Protein AF-A0A9D1FKM6-F1 (afdb_monomer_lite)

InterPro domains:
  IPR005754 Sortase family [PF04203] (277-447)
  IPR008136 CinA, C-terminal [PF02464] (13-155)
  IPR009835 Sortase B family [TIGR03064] (203-439)
  IPR009835 Sortase B family [cd05826] (271-447)
  IPR023365 Sortase domain superfamily [G3DSA:2.40.260.10] (224-450)
  IPR023365 Sortase domain superfamily [SSF63817] (252-448)
  IPR036653 CinA-like, C-terminal [G3DSA:3.90.950.20] (7-158)
  IPR036653 CinA-like, C-terminal [SSF142433] (11-156)

Secondary structure (DSSP, 8-state):
-HHHHHHHHHHHHHHHHHHHTT--EEEEEESSTTHHHHHHHTSTTTHHHHEEEEEE--SHHHHHHTT--HHHHHHH-SSSHHHHHHHHHHHHHHTT-SEEEEEE--TTSSS-EEEEEEEEETTEEEEEEEEE---TTSHHHHHHHHHHHHHHHHHHHHHHT-HHHHTT-EEGGGGGGGS---HHHHHHHHHS--TT--HHHHHHHHHHHHHHHHHHHHHHHHHHHHHHHHHHHHHHHHHHHHHHSPPPHHHHHTSPTT--GGGHHHHHH-TTEEEEEE-TTSS-EEEEE--SSSSGGGSB-TTS-B-TT---EE-TT--SSS--SEEEEE--B-TTS-BGGGGGGGGSHHHHHH--EEEEEESS---EEEEEEEEEE---GGGS----GGG-S--S-HHHHHHHHHHHHHTBSEE-S----TTS-EEEEEEE--STT--EEEEEEEEPPTT-------TT-EE-TT-------

Radius of gyration: 46.86 Å; chains: 1; bounding box: 90×55×122 Å

Organism: NCBI:txid2840867

Sequence (473 aa):
MFRQWVYEEQRLRVIRRLSAKKYQIAAAEIGTGGYFAQQFAAVPDGAGQVFRCGMMALDRKSAVQAGVPPRTCRKYGLCAKETAAALAHGIRRRERADVGAGFSGPADGSGPFWAAVSVRRRSKAWIAVRMIPAFPGKGRQAQQEAAVQAVFELLDGFFAGNPAVIKEFEPAKKYRYCCDSALPVRFLRFFIPWRGDKAGDAVVKLLLLAAVAVGGWSLYQLTTDMARIHESAQVLERAVKTMEQKPSEEQVSTLPEGYLDKFAAAYEVNPEIAGWINIPNTNMNLPVLQHEDNDYYLDHNFEGDYDPNGAPFMDFRNNARELDDNTLIYGHNWESGQMFHSLLLYEDVEFYKQNPVITFDTVYEESQWKVISCLEANTDANIGEVFNYWNFIRTDDPDKMQWYIDEVLARSFFTTTVDVNTDDKLLTIQTCANDRYNTKVCLVARKVRPGESAEVDVEGAAANPDRVKPVRY

Foldseek 3Di:
DVVVVVLLVLLVLLQVLCVVVQFAEEEEDDQLQCVLVVVLVPRPDRSVSRYQYYQYDHDLVSLVVLQWFSVQCVVANQQGQLSQLRSFVGNCVVSVGQKGWGKHHHNFLPFKIKIKMWGDDPPFIKMAIDIGGGDPPPGSVVRSVVNSSVNSCLSSCVSVVPPVSVVRIDTSVVSCVRHDDDPVVVVCVQQAPDPPDDPVSNVVSVVSVVVVVVVVVVVVVVVVVVVLVVVQVVLFVVQLVLLVDQDDPVLQVPDDPQFDNSCSSLCVQPVQFFWFKWFPPAQRGFTEGEDCAPPQQCQADSNSDGHNQGGKYWGNPADSQDGAQEIEIEGEQDPVCDICVCLLVQLDLVVCLVTQKIWIHTSRGTWIWGWAAKFKAAPDPVQHDGPPVVPPGHDPDQVVLVVNSCLRNLGGQKGFPDDDGSPWHKYWYWYFPPDPRRIIIITITTIADVPHDSDGDSPPMDGDPRGDHRNPD

Structure (mmCIF, N/CA/C/O backbone):
data_AF-A0A9D1FKM6-F1
#
_entry.id   AF-A0A9D1FKM6-F1
#
loop_
_atom_site.group_PDB
_atom_site.id
_atom_site.type_symbol
_atom_site.label_atom_id
_atom_site.label_alt_id
_atom_site.label_comp_id
_atom_site.label_asym_id
_atom_site.label_entity_id
_atom_site.label_seq_id
_atom_site.pdbx_PDB_ins_code
_atom_site.Cartn_x
_atom_site.Cartn_y
_atom_site.Cartn_z
_atom_site.occupancy
_atom_site.B_iso_or_equiv
_atom_site.auth_seq_id
_atom_site.auth_comp_id
_atom_site.auth_asym_id
_atom_site.auth_atom_id
_atom_site.pdbx_PDB_model_num
ATOM 1 N N . MET A 1 1 ? 52.815 27.963 -75.386 1.00 50.56 1 MET A N 1
ATOM 2 C CA . MET A 1 1 ? 53.153 29.038 -74.430 1.00 50.56 1 MET A CA 1
ATOM 3 C C . MET A 1 1 ? 51.908 29.787 -73.929 1.00 50.56 1 MET A C 1
ATOM 5 O O . MET A 1 1 ? 51.575 29.609 -72.770 1.00 50.56 1 MET A O 1
ATOM 9 N N . PHE A 1 2 ? 51.129 30.492 -74.769 1.00 51.38 2 PHE A N 1
ATOM 10 C CA . PHE A 1 2 ? 49.942 31.261 -74.316 1.00 51.38 2 PHE A CA 1
ATOM 11 C C . PHE A 1 2 ? 48.849 30.430 -73.600 1.00 51.38 2 PHE A C 1
ATOM 13 O O . PHE A 1 2 ? 48.372 30.818 -72.539 1.00 51.38 2 PHE A O 1
ATOM 20 N N . ARG A 1 3 ? 48.487 29.242 -74.117 1.00 59.22 3 ARG A N 1
ATOM 21 C CA . ARG A 1 3 ? 47.481 28.360 -73.476 1.00 59.22 3 ARG A CA 1
ATOM 22 C C . ARG A 1 3 ? 47.915 27.795 -72.115 1.00 59.22 3 ARG A C 1
ATOM 24 O O . ARG A 1 3 ? 47.068 27.620 -71.249 1.00 59.22 3 ARG A O 1
ATOM 31 N N . GLN A 1 4 ? 49.207 27.515 -71.929 1.00 62.88 4 GLN A N 1
ATOM 32 C CA . GLN A 1 4 ? 49.737 27.034 -70.645 1.00 62.88 4 GLN A CA 1
ATOM 33 C C . GLN A 1 4 ? 49.717 28.142 -69.588 1.00 62.88 4 GLN A C 1
ATOM 35 O O . GLN A 1 4 ? 49.312 27.893 -68.459 1.00 62.88 4 GLN A O 1
ATOM 40 N N . TRP A 1 5 ? 50.046 29.374 -69.986 1.00 61.50 5 TRP A N 1
ATOM 41 C CA . TRP A 1 5 ? 50.018 30.536 -69.100 1.00 61.50 5 TRP A CA 1
ATOM 42 C C . TRP A 1 5 ? 48.600 30.856 -68.590 1.00 61.50 5 TRP A C 1
ATOM 44 O O . TRP A 1 5 ? 48.383 30.974 -67.387 1.00 61.50 5 TRP A O 1
ATOM 54 N N . VAL A 1 6 ? 47.594 30.869 -69.478 1.00 68.44 6 VAL A N 1
ATOM 55 C CA . VAL A 1 6 ? 46.178 31.076 -69.097 1.00 68.44 6 VAL A CA 1
ATOM 56 C C . VAL A 1 6 ? 45.677 29.993 -68.126 1.00 68.44 6 VAL A C 1
ATOM 58 O O . VAL A 1 6 ? 44.897 30.278 -67.213 1.00 68.44 6 VAL A O 1
ATOM 61 N N . TYR A 1 7 ? 46.139 28.752 -68.302 1.00 76.81 7 TYR A N 1
ATOM 62 C CA . TYR A 1 7 ? 45.786 27.628 -67.436 1.00 76.81 7 TYR A CA 1
ATOM 63 C C . TYR A 1 7 ? 46.413 27.738 -66.036 1.00 76.81 7 TYR A C 1
ATOM 65 O O . TYR A 1 7 ? 45.759 27.463 -65.030 1.00 76.81 7 TYR A O 1
ATOM 73 N N . GLU A 1 8 ? 47.668 28.171 -65.939 1.00 81.19 8 GLU A N 1
ATOM 74 C CA . GLU A 1 8 ? 48.337 28.428 -64.657 1.00 81.19 8 GLU A CA 1
ATOM 75 C C . GLU A 1 8 ? 47.675 29.563 -63.874 1.00 81.19 8 GLU A C 1
ATOM 77 O O . GLU A 1 8 ? 47.380 29.400 -62.685 1.00 81.19 8 GLU A O 1
ATOM 82 N N . GLU A 1 9 ? 47.333 30.667 -64.542 1.00 84.06 9 GLU A N 1
ATOM 83 C CA . GLU A 1 9 ? 46.610 31.765 -63.901 1.00 84.06 9 GLU A CA 1
ATOM 84 C C . GLU A 1 9 ? 45.243 31.331 -63.362 1.00 84.06 9 GLU A C 1
ATOM 86 O O . GLU A 1 9 ? 44.843 31.741 -62.270 1.00 84.06 9 GLU A O 1
ATOM 91 N N . GLN A 1 10 ? 44.511 30.483 -64.093 1.00 87.81 10 GLN A N 1
ATOM 92 C CA . GLN A 1 10 ? 43.212 29.984 -63.640 1.00 87.81 10 GLN A CA 1
ATOM 93 C C . GLN A 1 10 ? 43.325 29.170 -62.349 1.00 87.81 10 GLN A C 1
ATOM 95 O O . GLN A 1 10 ? 42.539 29.373 -61.417 1.00 87.81 10 GLN A O 1
ATOM 100 N N . ARG A 1 11 ? 44.317 28.280 -62.261 1.00 89.44 11 ARG A N 1
ATOM 101 C CA . ARG A 1 11 ? 44.548 27.468 -61.060 1.00 89.44 11 ARG A CA 1
ATOM 102 C C . ARG A 1 11 ? 44.901 28.338 -59.852 1.00 89.44 11 ARG A C 1
ATOM 104 O O . ARG A 1 11 ? 44.313 28.163 -58.782 1.00 89.44 11 ARG A O 1
ATOM 111 N N . LEU A 1 12 ? 45.756 29.346 -60.049 1.00 90.06 12 LEU A N 1
ATOM 112 C CA . LEU A 1 12 ? 46.080 30.352 -59.031 1.00 90.06 12 LEU A CA 1
ATOM 113 C C . LEU A 1 12 ? 44.837 31.128 -58.567 1.00 90.06 12 LEU A C 1
ATOM 115 O O . LEU A 1 12 ? 44.639 31.318 -57.364 1.00 90.06 12 LEU A O 1
ATOM 119 N N . ARG A 1 13 ? 43.958 31.547 -59.490 1.00 91.56 13 ARG A N 1
ATOM 120 C CA . ARG A 1 13 ? 42.701 32.236 -59.140 1.00 91.56 13 ARG A CA 1
ATOM 121 C C . ARG A 1 13 ? 41.792 31.369 -58.274 1.00 91.56 13 ARG A C 1
ATOM 123 O O . ARG A 1 13 ? 41.249 31.868 -57.287 1.00 91.56 13 ARG A O 1
ATOM 130 N N . VAL A 1 14 ? 41.631 30.089 -58.615 1.00 93.12 14 VAL A N 1
ATOM 131 C CA . VAL A 1 14 ? 40.800 29.156 -57.838 1.00 93.12 14 VAL A CA 1
ATOM 132 C C . VAL A 1 14 ? 41.340 28.998 -56.418 1.00 93.12 14 VAL A C 1
ATOM 134 O O . VAL A 1 14 ? 40.572 29.136 -55.465 1.00 93.12 14 VAL A O 1
ATOM 137 N N . ILE A 1 15 ? 42.649 28.793 -56.260 1.00 93.12 15 ILE A N 1
ATOM 138 C CA . ILE A 1 15 ? 43.279 28.654 -54.940 1.00 93.12 15 ILE A CA 1
ATOM 139 C C . ILE A 1 15 ? 43.116 29.930 -54.115 1.00 93.12 15 ILE A C 1
ATOM 141 O O . ILE A 1 15 ? 42.631 29.859 -52.988 1.00 93.12 15 ILE A O 1
ATOM 145 N N . ARG A 1 16 ? 43.395 31.110 -54.684 1.00 92.00 16 ARG A N 1
ATOM 146 C CA . ARG A 1 16 ? 43.204 32.392 -53.981 1.00 92.00 16 ARG A CA 1
ATOM 147 C C . ARG A 1 16 ? 41.766 32.583 -53.502 1.00 92.00 16 ARG A C 1
ATOM 149 O O . ARG A 1 16 ? 41.548 33.049 -52.385 1.00 92.00 16 ARG A O 1
ATOM 156 N N . ARG A 1 17 ? 40.772 32.201 -54.311 1.00 93.25 17 ARG A N 1
ATOM 157 C CA . ARG A 1 17 ? 39.351 32.303 -53.934 1.00 93.25 17 ARG A CA 1
ATOM 158 C C . ARG A 1 17 ? 38.949 31.302 -52.854 1.00 93.25 17 ARG A C 1
ATOM 160 O O . ARG A 1 17 ? 38.157 31.663 -51.982 1.00 93.25 17 ARG A O 1
ATOM 167 N N . LEU A 1 18 ? 39.492 30.085 -52.884 1.00 93.69 18 LEU A N 1
ATOM 168 C CA . LEU A 1 18 ? 39.314 29.108 -51.808 1.00 93.69 18 LEU A CA 1
ATOM 169 C C . LEU A 1 18 ? 39.920 29.633 -50.501 1.00 93.69 18 LEU A C 1
ATOM 171 O O . LEU A 1 18 ? 39.215 29.681 -49.492 1.00 93.69 18 LEU A O 1
ATOM 175 N N . SER A 1 19 ? 41.161 30.128 -50.537 1.00 92.50 19 SER A N 1
ATOM 176 C CA . SER A 1 19 ? 41.854 30.690 -49.371 1.00 92.50 19 SER A CA 1
ATOM 177 C C . SER A 1 19 ? 41.110 31.890 -48.786 1.00 92.50 19 SER A C 1
ATOM 179 O O . SER A 1 19 ? 40.838 31.919 -47.588 1.00 92.50 19 SER A O 1
ATOM 181 N N . ALA A 1 20 ? 40.680 32.838 -49.627 1.00 91.75 20 ALA A N 1
ATOM 182 C CA . ALA A 1 20 ? 39.924 34.016 -49.195 1.00 91.75 20 ALA A CA 1
ATOM 183 C C . ALA A 1 20 ? 38.601 33.654 -48.495 1.00 91.75 20 ALA A C 1
ATOM 185 O O . ALA A 1 20 ? 38.155 34.360 -47.592 1.00 91.75 20 ALA A O 1
ATOM 186 N N . LYS A 1 21 ? 37.971 32.539 -48.885 1.00 91.19 21 LYS A N 1
ATOM 187 C CA . LYS A 1 21 ? 36.746 32.030 -48.250 1.00 91.19 21 LYS A CA 1
ATOM 188 C C . LYS A 1 21 ? 37.008 31.061 -47.095 1.00 91.19 21 LYS A C 1
ATOM 190 O O . LYS A 1 21 ? 36.042 30.622 -46.475 1.00 91.19 21 LYS A O 1
ATOM 195 N N . LYS A 1 22 ? 38.272 30.732 -46.800 1.00 92.62 22 LYS A N 1
ATOM 196 C CA . LYS A 1 22 ? 38.688 29.661 -45.874 1.00 92.62 22 LYS A CA 1
ATOM 197 C C . LYS A 1 22 ? 38.097 28.294 -46.244 1.00 92.62 22 LYS A C 1
ATOM 199 O O . LYS A 1 22 ? 37.814 27.480 -45.369 1.00 92.62 22 LYS A O 1
ATOM 204 N N . TYR A 1 23 ? 37.873 28.059 -47.537 1.00 95.12 23 TYR A N 1
ATOM 205 C CA . TYR A 1 23 ? 37.285 26.820 -48.034 1.00 95.12 23 TYR A CA 1
ATOM 206 C C . TYR A 1 23 ? 38.350 25.754 -48.219 1.00 95.12 23 TYR A C 1
ATOM 208 O O . TYR A 1 23 ? 39.443 26.016 -48.713 1.00 95.12 23 TYR A O 1
ATOM 216 N N . GLN A 1 24 ? 37.978 24.535 -47.859 1.00 96.62 24 GLN A N 1
ATOM 217 C CA . GLN A 1 24 ? 38.799 23.348 -48.033 1.00 96.62 24 GLN A CA 1
ATOM 218 C C . GLN A 1 24 ? 38.266 22.504 -49.194 1.00 96.62 24 GLN A C 1
ATOM 220 O O . GLN A 1 24 ? 37.049 22.353 -49.331 1.00 96.62 24 GLN A O 1
ATOM 225 N N . ILE A 1 25 ? 39.155 21.933 -50.006 1.00 97.19 25 ILE A N 1
ATOM 226 C CA . ILE A 1 25 ? 38.823 21.076 -51.149 1.00 97.19 25 ILE A CA 1
ATOM 227 C C . ILE A 1 25 ? 39.445 19.684 -50.999 1.00 97.19 25 ILE A C 1
ATOM 229 O O . ILE A 1 25 ? 40.620 19.550 -50.674 1.00 97.19 25 ILE A O 1
ATOM 233 N N . ALA A 1 26 ? 38.650 18.645 -51.251 1.00 97.38 26 ALA A N 1
ATOM 234 C CA . ALA A 1 26 ? 39.101 17.256 -51.344 1.00 97.38 26 ALA A CA 1
ATOM 235 C C . ALA A 1 26 ? 38.745 16.672 -52.719 1.00 97.38 26 ALA A C 1
ATOM 237 O O . ALA A 1 26 ? 37.775 17.108 -53.341 1.00 97.38 26 ALA A O 1
ATOM 238 N N . ALA A 1 27 ? 39.502 15.687 -53.198 1.00 97.31 27 ALA A N 1
ATOM 239 C CA . ALA A 1 27 ? 39.282 15.076 -54.506 1.00 97.31 27 ALA A CA 1
ATOM 240 C C . ALA A 1 27 ? 39.205 13.549 -54.435 1.00 97.31 27 ALA A C 1
ATOM 242 O O . ALA A 1 27 ? 39.923 12.926 -53.656 1.00 97.31 27 ALA A O 1
ATOM 243 N N . ALA A 1 28 ? 38.356 12.950 -55.269 1.00 96.81 28 ALA A N 1
ATOM 244 C CA . ALA A 1 28 ? 38.305 11.510 -55.480 1.00 96.81 28 ALA A CA 1
ATOM 245 C C . ALA A 1 28 ? 38.274 11.171 -56.978 1.00 96.81 28 ALA A C 1
ATOM 247 O O . ALA A 1 28 ? 37.476 11.716 -57.742 1.00 96.81 28 ALA A O 1
ATOM 248 N N . GLU A 1 29 ? 39.164 10.274 -57.392 1.00 95.31 29 GLU A N 1
ATOM 249 C CA . GLU A 1 29 ? 39.585 10.112 -58.782 1.00 95.31 29 GLU A CA 1
ATOM 250 C C . GLU A 1 29 ? 39.473 8.655 -59.249 1.00 95.31 29 GLU A C 1
ATOM 252 O O . GLU A 1 29 ? 40.236 7.800 -58.801 1.00 95.31 29 GLU A O 1
ATOM 257 N N . ILE A 1 30 ? 38.561 8.383 -60.190 1.00 93.69 30 ILE A N 1
ATOM 258 C CA . ILE A 1 30 ? 38.516 7.153 -60.993 1.00 93.69 30 ILE A CA 1
ATOM 259 C C . ILE A 1 30 ? 38.911 7.512 -62.432 1.00 93.69 30 ILE A C 1
ATOM 261 O O . ILE A 1 30 ? 38.283 8.358 -63.068 1.00 93.69 30 ILE A O 1
ATOM 265 N N . GLY A 1 31 ? 39.961 6.870 -62.948 1.00 86.25 31 GLY A N 1
ATOM 266 C CA . GLY A 1 31 ? 40.455 7.054 -64.320 1.00 86.25 31 GLY A CA 1
ATOM 267 C C . GLY A 1 31 ? 41.510 8.154 -64.485 1.00 86.25 31 GLY A C 1
ATOM 268 O O . GLY A 1 31 ? 42.476 7.968 -65.232 1.00 86.25 31 GLY A O 1
ATOM 269 N N . THR A 1 32 ? 41.415 9.258 -63.731 1.00 84.00 32 THR A N 1
ATOM 270 C CA . THR A 1 32 ? 42.376 10.377 -63.821 1.00 84.00 32 THR A CA 1
ATOM 271 C C . THR A 1 32 ? 43.715 10.114 -63.137 1.00 84.00 32 THR A C 1
ATOM 273 O O . THR A 1 32 ? 44.676 10.805 -63.438 1.00 84.00 32 THR A O 1
ATOM 276 N N . GLY A 1 33 ? 43.840 9.078 -62.306 1.00 83.44 33 GLY A N 1
ATOM 277 C CA . GLY A 1 33 ? 45.146 8.618 -61.820 1.00 83.44 33 GLY A CA 1
ATOM 278 C C . GLY A 1 33 ? 45.853 9.560 -60.838 1.00 83.44 33 GLY A C 1
ATOM 279 O O . GLY A 1 33 ? 47.075 9.529 -60.782 1.00 83.44 33 GLY A O 1
ATOM 280 N N . GLY A 1 34 ? 45.120 10.406 -60.105 1.00 88.19 34 GLY A N 1
ATOM 281 C CA . GLY A 1 34 ? 45.715 11.391 -59.192 1.00 88.19 34 GLY A CA 1
ATOM 282 C C . GLY A 1 34 ? 46.129 12.696 -59.879 1.00 88.19 34 GLY A C 1
ATOM 283 O O . GLY A 1 34 ? 46.720 13.571 -59.244 1.00 88.19 34 GLY A O 1
ATOM 284 N N . TYR A 1 35 ? 45.839 12.840 -61.177 1.00 91.94 35 TYR A N 1
ATOM 285 C CA . TYR A 1 35 ? 46.257 13.990 -61.970 1.00 91.94 35 TYR A CA 1
ATOM 286 C C . TYR A 1 35 ? 45.658 15.302 -61.451 1.00 91.94 35 TYR A C 1
ATOM 288 O O . TYR A 1 35 ? 46.349 16.317 -61.450 1.00 91.94 35 TYR A O 1
ATOM 296 N N . PHE A 1 36 ? 44.422 15.309 -60.930 1.00 93.19 36 PHE A N 1
ATOM 297 C CA . PHE A 1 36 ? 43.879 16.523 -60.309 1.00 93.19 36 PHE A CA 1
ATOM 298 C C . PHE A 1 36 ? 44.683 16.915 -59.070 1.00 93.19 36 PHE A C 1
ATOM 300 O O . PHE A 1 36 ? 45.101 18.066 -58.955 1.00 93.19 36 PHE A O 1
ATOM 307 N N . ALA A 1 37 ? 44.919 15.963 -58.162 1.00 92.75 37 ALA A N 1
ATOM 308 C CA . ALA A 1 37 ? 45.699 16.208 -56.954 1.00 92.75 37 ALA A CA 1
ATOM 309 C C . ALA A 1 37 ? 47.104 16.734 -57.288 1.00 92.75 37 ALA A C 1
ATOM 311 O O . ALA A 1 37 ? 47.550 17.708 -56.685 1.00 92.75 37 ALA A O 1
ATOM 312 N N . GLN A 1 38 ? 47.755 16.157 -58.302 1.00 91.50 38 GLN A N 1
ATOM 313 C CA . GLN A 1 38 ? 49.047 16.621 -58.801 1.00 91.50 38 GLN A CA 1
ATOM 314 C C . GLN A 1 38 ? 48.970 18.059 -59.337 1.00 91.50 38 GLN A C 1
ATOM 316 O O . GLN A 1 38 ? 49.756 18.908 -58.924 1.00 91.50 38 GLN A O 1
ATOM 321 N N . GLN A 1 39 ? 48.018 18.358 -60.229 1.00 90.88 39 GLN A N 1
ATOM 322 C CA . GLN A 1 39 ? 47.880 19.689 -60.835 1.00 90.88 39 GLN A CA 1
ATOM 323 C C . GLN A 1 39 ? 47.465 20.767 -59.831 1.00 90.88 39 GLN A C 1
ATOM 325 O O . GLN A 1 39 ? 47.802 21.934 -60.030 1.00 90.88 39 GLN A O 1
ATOM 330 N N . PHE A 1 40 ? 46.728 20.391 -58.784 1.00 90.56 40 PHE A N 1
ATOM 331 C CA . PHE A 1 40 ? 46.314 21.287 -57.712 1.00 90.56 40 PHE A CA 1
ATOM 332 C C . PHE A 1 40 ? 47.465 21.558 -56.735 1.00 90.56 40 PHE A C 1
ATOM 334 O O . PHE A 1 40 ? 47.701 22.708 -56.377 1.00 90.56 40 PHE A O 1
ATOM 341 N N . ALA A 1 41 ? 48.211 20.521 -56.341 1.00 87.50 41 ALA A N 1
ATOM 342 C CA . ALA A 1 41 ? 49.357 20.642 -55.439 1.00 87.50 41 ALA A CA 1
ATOM 343 C C . ALA A 1 41 ? 50.568 21.339 -56.084 1.00 87.50 41 ALA A C 1
ATOM 345 O O . ALA A 1 41 ? 51.358 21.952 -55.374 1.00 87.50 41 ALA A O 1
ATOM 346 N N . ALA A 1 42 ? 50.704 21.272 -57.412 1.00 87.19 42 ALA A N 1
ATOM 347 C CA . ALA A 1 42 ? 51.794 21.909 -58.153 1.00 87.19 42 ALA A CA 1
ATOM 348 C C . ALA A 1 42 ? 51.702 23.445 -58.219 1.00 87.19 42 ALA A C 1
ATOM 350 O O . ALA A 1 42 ? 52.639 24.083 -58.691 1.00 87.19 42 ALA A O 1
ATOM 351 N N . VAL A 1 43 ? 50.589 24.050 -57.790 1.00 84.88 43 VAL A N 1
ATOM 352 C CA . VAL A 1 43 ? 50.443 25.508 -57.795 1.00 84.88 43 VAL A CA 1
ATOM 353 C C . VAL A 1 43 ? 51.212 26.103 -56.608 1.00 84.88 43 VAL A C 1
ATOM 355 O O . VAL A 1 43 ? 50.877 25.778 -55.463 1.00 84.88 43 VAL A O 1
ATOM 358 N N . PRO A 1 44 ? 52.207 26.980 -56.848 1.00 72.44 44 PRO A N 1
ATOM 359 C CA . PRO A 1 44 ? 52.933 27.651 -55.776 1.00 72.44 44 PRO A CA 1
ATOM 360 C C . PRO A 1 44 ? 51.977 28.486 -54.917 1.00 72.44 44 PRO A C 1
ATOM 362 O O . PRO A 1 44 ? 51.040 29.087 -55.438 1.00 72.44 44 PRO A O 1
ATOM 365 N N . ASP A 1 45 ? 52.240 28.534 -53.613 1.00 72.94 45 ASP A N 1
ATOM 366 C CA . ASP A 1 45 ? 51.550 29.373 -52.628 1.00 72.94 45 ASP A CA 1
ATOM 367 C C . ASP A 1 45 ? 50.048 29.087 -52.419 1.00 72.94 45 ASP A C 1
ATOM 369 O O . ASP A 1 45 ? 49.158 29.494 -53.165 1.00 72.94 45 ASP A O 1
ATOM 373 N N . GLY A 1 46 ? 49.738 28.437 -51.293 1.00 76.69 46 GLY A N 1
ATOM 374 C CA . GLY A 1 46 ? 48.371 28.319 -50.772 1.00 76.69 46 GLY A CA 1
ATOM 375 C C . GLY A 1 46 ? 47.645 27.013 -51.098 1.00 76.69 46 GLY A C 1
ATOM 376 O O . GLY A 1 46 ? 46.678 26.699 -50.405 1.00 76.69 46 GLY A O 1
ATOM 377 N N . ALA A 1 47 ? 48.128 26.195 -52.044 1.00 83.19 47 ALA A N 1
ATOM 378 C CA . ALA A 1 47 ? 47.536 24.883 -52.337 1.00 83.19 47 ALA A CA 1
ATOM 379 C C . ALA A 1 47 ? 47.479 23.981 -51.089 1.00 83.19 47 ALA A C 1
ATOM 381 O O . ALA A 1 47 ? 46.418 23.449 -50.767 1.00 83.19 47 ALA A O 1
ATOM 382 N N . GLY A 1 48 ? 48.569 23.893 -50.316 1.00 82.81 48 GLY A N 1
ATOM 383 C CA . GLY A 1 48 ? 48.622 23.116 -49.067 1.00 82.81 48 GLY A CA 1
ATOM 384 C C . GLY A 1 48 ? 47.747 23.660 -47.927 1.00 82.81 48 GLY A C 1
ATOM 385 O O . GLY A 1 48 ? 47.463 22.938 -46.978 1.00 82.81 48 GLY A O 1
ATOM 386 N N . GLN A 1 49 ? 47.284 24.912 -48.015 1.00 85.38 49 GLN A N 1
ATOM 387 C CA . GLN A 1 49 ? 46.376 25.494 -47.020 1.00 85.38 49 GLN A CA 1
ATOM 388 C C . GLN A 1 49 ? 44.910 25.158 -47.301 1.00 85.38 49 GLN A C 1
ATOM 390 O O . GLN A 1 49 ? 44.095 25.220 -46.383 1.00 85.38 49 GLN A O 1
ATOM 395 N N . VAL A 1 50 ? 44.559 24.838 -48.552 1.00 93.19 50 VAL A N 1
ATOM 396 C CA . VAL A 1 50 ? 43.170 24.595 -48.979 1.00 93.19 50 VAL A CA 1
ATOM 397 C C . VAL A 1 50 ? 42.920 23.164 -49.446 1.00 93.19 50 VAL A C 1
ATOM 399 O O . VAL A 1 50 ? 41.774 22.719 -49.419 1.00 93.19 50 VAL A O 1
ATOM 402 N N . PHE A 1 51 ? 43.947 22.428 -49.875 1.00 95.38 51 PHE A N 1
ATOM 403 C CA . PHE A 1 51 ? 43.814 21.048 -50.336 1.00 95.38 51 PHE A CA 1
ATOM 404 C C . PHE A 1 51 ? 43.898 20.070 -49.165 1.00 95.38 51 PHE A C 1
ATOM 406 O O . PHE A 1 51 ? 44.926 19.954 -48.506 1.00 95.38 51 PHE A O 1
ATOM 413 N N . ARG A 1 52 ? 42.802 19.350 -48.911 1.00 93.56 52 ARG A N 1
ATOM 414 C CA . ARG A 1 52 ? 42.696 18.373 -47.819 1.00 93.56 52 ARG A CA 1
ATOM 415 C C . ARG A 1 52 ? 43.333 17.043 -48.174 1.00 93.56 52 ARG A C 1
ATOM 417 O O . ARG A 1 52 ? 44.161 16.547 -47.421 1.00 93.56 52 ARG A O 1
ATOM 424 N N . CYS A 1 53 ? 42.909 16.455 -49.288 1.00 93.19 53 CYS A N 1
ATOM 425 C CA . CYS A 1 53 ? 43.435 15.188 -49.779 1.00 93.19 53 CYS A CA 1
ATOM 426 C C . CYS A 1 53 ? 42.981 14.912 -51.218 1.00 93.19 53 CYS A C 1
ATOM 428 O O . CYS A 1 53 ? 41.940 15.404 -51.668 1.00 93.19 53 CYS A O 1
ATOM 430 N N . GLY A 1 54 ? 43.720 14.037 -51.899 1.00 93.69 54 GLY A N 1
ATOM 431 C CA . GLY A 1 54 ? 43.290 13.357 -53.118 1.00 93.69 54 GLY A CA 1
ATOM 432 C C . GLY A 1 54 ? 43.219 11.851 -52.877 1.00 93.69 54 GLY A C 1
ATOM 433 O O . GLY A 1 54 ? 44.155 11.273 -52.331 1.00 93.69 54 GLY A O 1
ATOM 434 N N . MET A 1 55 ? 42.115 11.217 -53.267 1.00 94.00 55 MET A N 1
ATOM 435 C CA . MET A 1 55 ? 41.926 9.772 -53.171 1.00 94.00 55 MET A CA 1
ATOM 436 C C . MET A 1 55 ? 41.803 9.156 -54.561 1.00 94.00 55 MET A C 1
ATOM 438 O O . MET A 1 55 ? 40.900 9.495 -55.320 1.00 94.00 55 MET A O 1
ATOM 442 N N . MET A 1 56 ? 42.663 8.192 -54.875 1.00 93.06 56 MET A N 1
ATOM 443 C CA . MET A 1 56 ? 42.524 7.381 -56.083 1.00 93.06 56 MET A CA 1
ATOM 444 C C . MET A 1 56 ? 41.631 6.175 -55.795 1.00 93.06 56 MET A C 1
ATOM 446 O O . MET A 1 56 ? 41.926 5.372 -54.911 1.00 93.06 56 MET A O 1
ATOM 450 N N . ALA A 1 57 ? 40.541 6.045 -56.546 1.00 91.19 57 ALA A N 1
ATOM 451 C CA . ALA A 1 57 ? 39.656 4.892 -56.491 1.00 91.19 57 ALA A CA 1
ATOM 452 C C . ALA A 1 57 ? 39.837 4.051 -57.762 1.00 91.19 57 ALA A C 1
ATOM 454 O O . ALA A 1 57 ? 39.705 4.543 -58.880 1.00 91.19 57 ALA A O 1
ATOM 455 N N . LEU A 1 58 ? 40.165 2.772 -57.584 1.00 87.56 58 LEU A N 1
ATOM 456 C CA . LEU A 1 58 ? 40.428 1.827 -58.679 1.00 87.56 58 LEU A CA 1
ATOM 457 C C . LEU A 1 58 ? 39.315 0.785 -58.825 1.00 87.56 58 LEU A C 1
ATOM 459 O O . LEU A 1 58 ? 39.171 0.159 -59.870 1.00 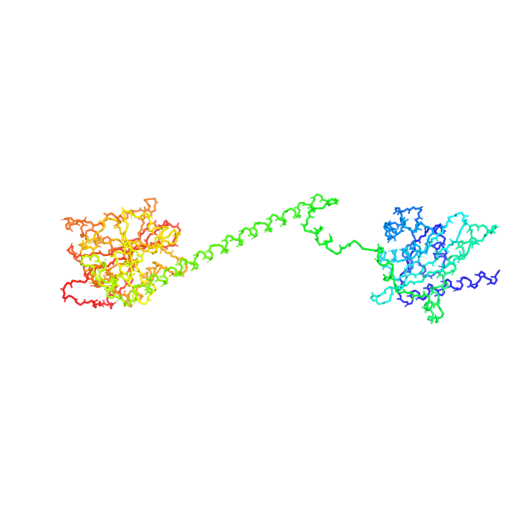87.56 58 LEU A O 1
ATOM 463 N N . ASP A 1 59 ? 38.509 0.606 -57.782 1.00 89.31 59 ASP A N 1
ATOM 464 C CA . ASP A 1 59 ? 37.475 -0.414 -57.709 1.00 89.31 59 ASP A CA 1
ATOM 465 C C . ASP A 1 59 ? 36.262 0.066 -56.891 1.00 89.31 59 ASP A C 1
ATOM 467 O O . ASP A 1 59 ? 36.209 1.180 -56.363 1.00 89.31 59 ASP A O 1
ATOM 471 N N . ARG A 1 60 ? 35.252 -0.800 -56.757 1.00 89.44 60 ARG A N 1
ATOM 472 C CA . ARG A 1 60 ? 34.051 -0.478 -55.969 1.00 89.44 60 ARG A CA 1
ATOM 473 C C . ARG A 1 60 ? 34.357 -0.283 -54.481 1.00 89.44 60 ARG A C 1
ATOM 475 O O . ARG A 1 60 ? 33.653 0.484 -53.834 1.00 89.44 60 ARG A O 1
ATOM 482 N N . LYS A 1 61 ? 35.361 -0.967 -53.923 1.00 87.31 61 LYS A N 1
ATOM 483 C CA . LYS A 1 61 ? 35.694 -0.875 -52.491 1.00 87.31 61 LYS A CA 1
ATOM 484 C C . LYS A 1 61 ? 36.336 0.475 -52.169 1.00 87.31 61 LYS A C 1
ATOM 486 O O . LYS A 1 61 ? 35.890 1.154 -51.249 1.00 87.31 61 LYS A O 1
ATOM 491 N N . SER A 1 62 ? 37.317 0.891 -52.959 1.00 89.00 62 SER A N 1
ATOM 492 C CA . SER A 1 62 ? 37.981 2.195 -52.867 1.00 89.00 62 SER A CA 1
ATOM 493 C C . SER A 1 62 ? 37.035 3.352 -53.208 1.00 89.00 62 SER A C 1
ATOM 495 O O . SER A 1 62 ? 37.060 4.370 -52.524 1.00 89.00 62 SER A O 1
ATOM 497 N N . ALA A 1 63 ? 36.096 3.181 -54.147 1.00 90.25 63 ALA A N 1
ATOM 498 C CA . ALA A 1 63 ? 35.019 4.154 -54.351 1.00 90.25 63 ALA A CA 1
ATOM 499 C C . ALA A 1 63 ? 34.141 4.312 -53.091 1.00 90.25 63 ALA A C 1
ATOM 501 O O . ALA A 1 63 ? 33.829 5.431 -52.683 1.00 90.25 63 ALA A O 1
ATOM 502 N N . VAL A 1 64 ? 33.792 3.206 -52.418 1.00 87.50 64 VAL A N 1
ATOM 503 C CA . VAL A 1 64 ? 33.058 3.253 -51.140 1.00 87.50 64 VAL A CA 1
ATOM 504 C C . VAL A 1 64 ? 33.863 3.935 -50.042 1.00 87.50 64 VAL A C 1
ATOM 506 O O . VAL A 1 64 ? 33.314 4.722 -49.270 1.00 87.50 64 VAL A O 1
ATOM 509 N N . GLN A 1 65 ? 35.175 3.713 -50.005 1.00 86.81 65 GLN A N 1
ATOM 510 C CA . GLN A 1 65 ? 36.055 4.469 -49.124 1.00 86.81 65 GLN A CA 1
ATOM 511 C C . GLN A 1 65 ? 36.047 5.966 -49.480 1.00 86.81 65 GLN A C 1
ATOM 513 O O . GLN A 1 65 ? 35.937 6.780 -48.578 1.00 86.81 65 GLN A O 1
ATOM 518 N N . ALA A 1 66 ? 35.984 6.373 -50.745 1.00 88.19 66 ALA A N 1
ATOM 519 C CA . ALA A 1 66 ? 35.813 7.786 -51.111 1.00 88.19 66 ALA A CA 1
ATOM 520 C C . ALA A 1 66 ? 34.432 8.382 -50.738 1.00 88.19 66 ALA A C 1
ATOM 522 O O . ALA A 1 66 ? 34.140 9.534 -51.052 1.00 88.19 66 ALA A O 1
ATOM 523 N N . GLY A 1 67 ? 33.562 7.621 -50.065 1.00 86.62 67 GLY A N 1
ATOM 524 C CA . GLY A 1 67 ? 32.227 8.053 -49.657 1.00 86.62 67 GLY A CA 1
ATOM 525 C C . GLY A 1 67 ? 31.160 7.825 -50.727 1.00 86.62 67 GLY A C 1
ATOM 526 O O . GLY A 1 67 ? 30.038 8.315 -50.573 1.00 86.62 67 GLY A O 1
ATOM 527 N N . VAL A 1 68 ? 31.480 7.079 -51.793 1.00 88.19 68 VAL A N 1
ATOM 528 C CA . VAL A 1 68 ? 30.490 6.649 -52.784 1.00 88.19 68 VAL A CA 1
ATOM 529 C C . VAL A 1 68 ? 29.625 5.548 -52.188 1.00 88.19 68 VAL A C 1
ATOM 531 O O . VAL A 1 68 ? 30.124 4.573 -51.633 1.00 88.19 68 VAL A O 1
ATOM 534 N N . PRO A 1 69 ? 28.307 5.623 -52.324 1.00 83.19 69 PRO A N 1
ATOM 535 C CA . PRO A 1 69 ? 27.487 4.567 -51.773 1.00 83.19 69 PRO A CA 1
ATOM 536 C C . PRO A 1 69 ? 27.579 3.237 -52.525 1.00 83.19 69 PRO A C 1
ATOM 538 O O . PRO A 1 69 ? 27.585 3.231 -53.759 1.00 83.19 69 PRO A O 1
ATOM 541 N N . PRO A 1 70 ? 27.541 2.083 -51.826 1.00 80.88 70 PRO A N 1
ATOM 542 C CA . PRO A 1 70 ? 27.725 0.776 -52.462 1.00 80.88 70 PRO A CA 1
ATOM 543 C C . PRO A 1 70 ? 26.727 0.473 -53.588 1.00 80.88 70 PRO A C 1
ATOM 545 O O . PRO A 1 70 ? 27.051 -0.250 -54.530 1.00 80.88 70 PRO A O 1
ATOM 548 N N . ARG A 1 71 ? 25.504 1.016 -53.503 1.00 80.62 71 ARG A N 1
ATOM 549 C CA . ARG A 1 71 ? 24.458 0.824 -54.519 1.00 80.62 71 ARG A CA 1
ATOM 550 C C . ARG A 1 71 ? 24.740 1.597 -55.813 1.00 80.62 71 ARG A C 1
ATOM 552 O O . ARG A 1 71 ? 24.367 1.112 -56.876 1.00 80.62 71 ARG A O 1
ATOM 559 N N . THR A 1 72 ? 25.430 2.737 -55.749 1.00 84.50 72 THR A N 1
ATOM 560 C CA . THR A 1 72 ? 25.700 3.602 -56.911 1.00 84.50 72 THR A CA 1
ATOM 561 C C . THR A 1 72 ? 26.579 2.891 -57.932 1.00 84.50 72 THR A C 1
ATOM 563 O O . THR A 1 72 ? 26.157 2.697 -59.068 1.00 84.50 72 THR A O 1
ATOM 566 N N . CYS A 1 73 ? 27.746 2.388 -57.516 1.00 82.75 73 CYS A N 1
ATOM 567 C CA . CYS A 1 73 ? 28.649 1.681 -58.426 1.00 82.75 73 CYS A CA 1
ATOM 568 C C . CYS A 1 73 ? 28.082 0.337 -58.916 1.00 82.75 73 CYS A C 1
ATOM 570 O O . CYS A 1 73 ? 28.488 -0.139 -59.973 1.00 82.75 73 CYS A O 1
ATOM 572 N N . ARG A 1 74 ? 27.161 -0.292 -58.165 1.00 84.12 74 ARG A N 1
ATOM 573 C CA . ARG A 1 74 ? 26.458 -1.509 -58.614 1.00 84.12 74 ARG A CA 1
ATOM 574 C C . ARG A 1 74 ? 25.457 -1.214 -59.726 1.00 84.12 74 ARG A C 1
ATOM 576 O O . ARG A 1 74 ? 25.371 -2.002 -60.655 1.00 84.12 74 ARG A O 1
ATOM 583 N N . LYS A 1 75 ? 24.715 -0.108 -59.610 1.00 86.75 75 LYS A N 1
ATOM 584 C CA . LYS A 1 75 ? 23.653 0.265 -60.550 1.00 86.75 75 LYS A CA 1
ATOM 585 C C . LYS A 1 75 ? 24.186 0.951 -61.810 1.00 86.75 75 LYS A C 1
ATOM 587 O O . LYS A 1 75 ? 23.714 0.645 -62.893 1.00 86.75 75 LYS A O 1
ATOM 592 N N . TYR A 1 76 ? 25.141 1.868 -61.660 1.00 89.25 76 TYR A N 1
ATOM 593 C CA . TYR A 1 76 ? 25.602 2.738 -62.751 1.00 89.25 76 TYR A CA 1
ATOM 594 C C . TYR A 1 76 ? 27.012 2.399 -63.259 1.00 89.25 76 TYR A C 1
ATOM 596 O O . TYR A 1 76 ? 27.398 2.840 -64.333 1.00 89.25 76 TYR A O 1
ATOM 604 N N . GLY A 1 77 ? 27.791 1.602 -62.519 1.00 90.44 77 GLY A N 1
ATOM 605 C CA . GLY A 1 77 ? 29.188 1.304 -62.856 1.00 90.44 77 GLY A CA 1
ATOM 606 C C . GLY A 1 77 ? 30.186 2.360 -62.357 1.00 90.44 77 GLY A C 1
ATOM 607 O O . GLY A 1 77 ? 29.809 3.371 -61.769 1.00 90.44 77 GLY A O 1
ATOM 608 N N . LEU A 1 78 ? 31.488 2.101 -62.534 1.00 90.56 78 LEU A N 1
ATOM 609 C CA . LEU A 1 78 ? 32.570 2.972 -62.034 1.00 90.56 78 LEU A CA 1
ATOM 610 C C . LEU A 1 78 ? 32.880 4.172 -62.941 1.00 90.56 78 LEU A C 1
ATOM 612 O O . LEU A 1 78 ? 33.510 5.111 -62.465 1.00 90.56 78 LEU A O 1
ATOM 616 N N . CYS A 1 79 ? 32.440 4.144 -64.202 1.00 92.06 79 CYS A N 1
ATOM 617 C CA . CYS A 1 79 ? 32.711 5.157 -65.231 1.00 92.06 79 CYS A CA 1
ATOM 618 C C . CYS A 1 79 ? 31.404 5.838 -65.674 1.00 92.06 79 CYS A C 1
ATOM 620 O O . CYS A 1 79 ? 31.021 5.768 -66.838 1.00 92.06 79 CYS A O 1
ATOM 622 N N . ALA A 1 80 ? 30.673 6.426 -64.727 1.00 92.25 80 ALA A N 1
ATOM 623 C CA . ALA A 1 80 ? 29.339 6.978 -64.953 1.00 92.25 80 ALA A CA 1
ATOM 624 C C . ALA A 1 80 ? 29.170 8.351 -64.298 1.00 92.25 80 ALA A C 1
ATOM 626 O O . ALA A 1 80 ? 29.809 8.663 -63.287 1.00 92.25 80 ALA A O 1
ATOM 627 N N . LYS A 1 81 ? 28.237 9.144 -64.837 1.00 93.44 81 LYS A N 1
ATOM 628 C CA . LYS A 1 81 ? 27.881 10.479 -64.338 1.00 93.44 81 LYS A CA 1
ATOM 629 C C . LYS A 1 81 ? 27.542 10.458 -62.845 1.00 93.44 81 LYS A C 1
ATOM 631 O O . LYS A 1 81 ? 28.044 11.276 -62.076 1.00 93.44 81 LYS A O 1
ATOM 636 N N . GLU A 1 82 ? 26.712 9.506 -62.425 1.00 92.38 82 GLU A N 1
ATOM 637 C CA . GLU A 1 82 ? 26.274 9.333 -61.039 1.00 92.38 82 GLU A CA 1
ATOM 638 C C . GLU A 1 82 ? 27.439 8.984 -60.113 1.00 92.38 82 GLU A C 1
ATOM 640 O O . GLU A 1 82 ? 27.452 9.404 -58.956 1.00 92.38 82 GLU A O 1
ATOM 645 N N . THR A 1 83 ? 28.435 8.256 -60.621 1.00 92.56 83 THR A N 1
ATOM 646 C CA . THR A 1 83 ? 29.632 7.894 -59.860 1.00 92.56 83 THR A CA 1
ATOM 647 C C . THR A 1 83 ? 30.555 9.096 -59.681 1.00 92.56 83 THR A C 1
ATOM 649 O O . THR A 1 83 ? 30.976 9.337 -58.552 1.00 92.56 83 THR A O 1
ATOM 652 N N . ALA A 1 84 ? 30.790 9.923 -60.709 1.00 94.88 84 ALA A N 1
ATOM 653 C CA . ALA A 1 84 ? 31.507 11.198 -60.539 1.00 94.88 84 ALA A CA 1
ATOM 654 C C . ALA A 1 84 ? 30.812 12.112 -59.520 1.00 94.88 84 ALA A C 1
ATOM 656 O O . ALA A 1 84 ? 31.455 12.655 -58.619 1.00 94.88 84 ALA A O 1
ATOM 657 N N . ALA A 1 85 ? 29.485 12.238 -59.619 1.00 94.75 85 ALA A N 1
ATOM 658 C CA . ALA A 1 85 ? 28.695 13.038 -58.692 1.00 94.75 85 ALA A CA 1
ATOM 659 C C . ALA A 1 85 ? 28.810 12.527 -57.243 1.00 94.75 85 ALA A C 1
ATOM 661 O O . ALA A 1 85 ? 29.024 13.302 -56.306 1.00 94.75 85 ALA A O 1
ATOM 662 N N . ALA A 1 86 ? 28.703 11.209 -57.055 1.00 92.25 86 ALA A N 1
ATOM 663 C CA . ALA A 1 86 ? 28.829 10.577 -55.750 1.00 92.25 86 ALA A CA 1
ATOM 664 C C . ALA A 1 86 ? 30.252 10.676 -55.181 1.00 92.25 86 ALA A C 1
ATOM 666 O O . ALA A 1 86 ? 30.386 10.853 -53.975 1.00 92.25 86 ALA A O 1
ATOM 667 N N . LEU A 1 87 ? 31.294 10.624 -56.018 1.00 94.19 87 LEU A N 1
ATOM 668 C CA . LEU A 1 87 ? 32.686 10.840 -55.607 1.00 94.19 87 LEU A CA 1
ATOM 669 C C . LEU A 1 87 ? 32.881 12.263 -55.083 1.00 94.19 87 LEU A C 1
ATOM 671 O O . LEU A 1 87 ? 33.328 12.437 -53.953 1.00 94.19 87 LEU A O 1
ATOM 675 N N . ALA A 1 88 ? 32.464 13.271 -55.857 1.00 96.06 88 ALA A N 1
ATOM 676 C CA . ALA A 1 88 ? 32.566 14.676 -55.465 1.00 96.06 88 ALA A CA 1
ATOM 677 C C . ALA A 1 88 ? 31.812 14.956 -54.156 1.00 96.06 88 ALA A C 1
ATOM 679 O O . ALA A 1 88 ? 32.322 15.611 -53.249 1.00 96.06 88 ALA A O 1
ATOM 680 N N . HIS A 1 89 ? 30.585 14.448 -54.025 1.00 93.31 89 HIS A N 1
ATOM 681 C CA . HIS A 1 89 ? 29.793 14.656 -52.816 1.00 93.31 89 HIS A CA 1
ATOM 682 C C . HIS A 1 89 ? 30.319 13.861 -51.609 1.00 93.31 89 HIS A C 1
ATOM 684 O O . HIS A 1 89 ? 30.348 14.382 -50.488 1.00 93.31 89 HIS A O 1
ATOM 690 N N . GLY A 1 90 ? 30.705 12.606 -51.839 1.00 91.25 90 GLY A N 1
ATOM 691 C CA . GLY A 1 90 ? 31.170 11.658 -50.833 1.00 91.25 90 GLY A CA 1
ATOM 692 C C . GLY A 1 90 ? 32.466 12.113 -50.184 1.00 91.25 90 GLY A C 1
ATOM 693 O O . GLY A 1 90 ? 32.505 12.256 -48.959 1.00 91.25 90 GLY A O 1
ATOM 694 N N . ILE A 1 91 ? 33.476 12.450 -50.994 1.00 94.00 91 ILE A N 1
ATOM 695 C CA . ILE A 1 91 ? 34.789 12.855 -50.484 1.00 94.00 91 ILE A CA 1
ATOM 696 C C . ILE A 1 91 ? 34.691 14.163 -49.699 1.00 94.00 91 ILE A C 1
ATOM 698 O O . ILE A 1 91 ? 35.241 14.279 -48.607 1.00 94.00 91 ILE A O 1
ATOM 702 N N . ARG A 1 92 ? 33.861 15.109 -50.165 1.00 94.25 92 ARG A N 1
ATOM 703 C CA . ARG A 1 92 ? 33.574 16.354 -49.443 1.00 94.25 92 ARG A CA 1
ATOM 704 C C . ARG A 1 92 ? 33.015 16.085 -48.044 1.00 94.25 92 ARG A C 1
ATOM 706 O O . ARG A 1 92 ? 33.407 16.741 -47.083 1.00 94.25 92 ARG A O 1
ATOM 713 N N . ARG A 1 93 ? 32.057 15.158 -47.914 1.00 90.00 93 ARG A N 1
ATOM 714 C CA . ARG A 1 93 ? 31.449 14.824 -46.614 1.00 90.00 93 ARG A CA 1
ATOM 715 C C . ARG A 1 93 ? 32.418 14.082 -45.707 1.00 90.00 93 ARG A C 1
ATOM 717 O O . ARG A 1 93 ? 32.491 14.423 -44.528 1.00 90.00 93 ARG A O 1
ATOM 724 N N . ARG A 1 94 ? 33.108 13.076 -46.247 1.00 88.44 94 ARG A N 1
ATOM 725 C CA . ARG A 1 94 ? 34.044 12.227 -45.506 1.00 88.44 94 ARG A CA 1
ATOM 726 C C . ARG A 1 94 ? 35.164 13.061 -44.890 1.00 88.44 94 ARG A C 1
ATOM 728 O O . ARG A 1 94 ? 35.393 12.971 -43.690 1.00 88.44 94 ARG A O 1
ATOM 735 N N . GLU A 1 95 ? 35.738 13.954 -45.686 1.00 91.06 95 GLU A N 1
ATOM 736 C CA . GLU A 1 95 ? 36.882 14.789 -45.303 1.00 91.06 95 GLU A CA 1
ATOM 737 C C . GLU A 1 95 ? 36.464 16.134 -44.689 1.00 91.06 95 GLU A C 1
ATOM 739 O O . GLU A 1 95 ? 37.286 17.020 -44.464 1.00 91.06 95 GLU A O 1
ATOM 744 N N . ARG A 1 96 ? 35.159 16.313 -44.426 1.00 90.88 96 ARG A N 1
ATOM 745 C CA . ARG A 1 96 ? 34.561 17.545 -43.879 1.00 90.88 96 ARG A CA 1
ATOM 746 C C . ARG A 1 96 ? 34.977 18.816 -44.642 1.00 90.88 96 ARG A C 1
ATOM 748 O O . ARG A 1 96 ? 35.056 19.895 -44.056 1.00 90.88 96 ARG A O 1
ATOM 755 N N . ALA A 1 97 ? 35.201 18.693 -45.948 1.00 93.62 97 ALA A N 1
ATOM 756 C CA . ALA A 1 97 ? 35.596 19.780 -46.831 1.00 93.62 97 ALA A CA 1
ATOM 757 C C . ALA A 1 97 ? 34.391 20.642 -47.266 1.00 93.62 97 ALA A C 1
ATOM 759 O O . ALA A 1 97 ? 33.219 20.240 -47.190 1.00 93.62 97 ALA A O 1
ATOM 760 N N . ASP A 1 98 ? 34.671 21.848 -47.751 1.00 96.25 98 ASP A N 1
ATOM 761 C CA . ASP A 1 98 ? 33.663 22.739 -48.336 1.00 96.25 98 ASP A CA 1
ATOM 762 C C . ASP A 1 98 ? 33.400 22.399 -49.796 1.00 96.25 98 ASP A C 1
ATOM 764 O O . ASP A 1 98 ? 32.271 22.538 -50.272 1.00 96.25 98 ASP A O 1
ATOM 768 N N . VAL A 1 99 ? 34.425 21.900 -50.481 1.00 97.38 99 VAL A N 1
ATOM 769 C CA . VAL A 1 99 ? 34.400 21.541 -51.892 1.00 97.38 99 VAL A CA 1
ATOM 770 C C . VAL A 1 99 ? 34.875 20.102 -52.074 1.00 97.38 99 VAL A C 1
ATOM 772 O O . VAL A 1 99 ? 35.820 19.659 -51.427 1.00 97.38 99 VAL A O 1
ATOM 775 N N . GLY A 1 100 ? 34.211 19.361 -52.954 1.00 97.12 100 GLY A N 1
ATOM 776 C CA . GLY A 1 100 ? 34.657 18.051 -53.411 1.00 97.12 100 GLY A CA 1
ATOM 777 C C . GLY A 1 100 ? 34.763 18.008 -54.925 1.00 97.12 100 GLY A C 1
ATOM 778 O O . GLY A 1 100 ? 33.814 18.399 -55.603 1.00 97.12 100 GLY A O 1
ATOM 779 N N . ALA A 1 101 ? 35.885 17.522 -55.443 1.00 97.69 101 ALA A N 1
ATOM 780 C CA . ALA A 1 101 ? 36.077 17.221 -56.856 1.00 97.69 101 ALA A CA 1
ATOM 781 C C . ALA A 1 101 ? 35.965 15.706 -57.077 1.00 97.69 101 ALA A C 1
ATOM 783 O O . ALA A 1 101 ? 36.552 14.919 -56.336 1.00 97.69 101 ALA A O 1
ATOM 784 N N . GLY A 1 102 ? 35.184 15.289 -58.066 1.00 96.75 102 GLY A N 1
ATOM 785 C CA . GLY A 1 102 ? 34.947 13.884 -58.382 1.00 96.75 102 GLY A CA 1
ATOM 786 C C . GLY A 1 102 ? 35.200 13.610 -59.852 1.00 96.75 102 GLY A C 1
ATOM 787 O O . GLY A 1 102 ? 34.679 14.329 -60.702 1.00 96.75 102 GLY A O 1
ATOM 788 N N . PHE A 1 103 ? 35.959 12.560 -60.148 1.00 96.44 103 PHE A N 1
ATOM 789 C CA . PHE A 1 103 ? 36.284 12.167 -61.517 1.00 96.44 103 PHE A CA 1
ATOM 790 C C . PHE A 1 103 ? 35.914 10.711 -61.754 1.00 96.44 103 PHE A C 1
ATOM 792 O O . PHE A 1 103 ? 36.219 9.852 -60.930 1.00 96.44 103 PHE A O 1
ATOM 799 N N . SER A 1 104 ? 35.251 10.432 -62.873 1.00 94.69 104 SER A N 1
ATOM 800 C CA . SER A 1 104 ? 34.838 9.081 -63.248 1.00 94.69 104 SER A CA 1
ATOM 801 C C . SER A 1 104 ? 34.949 8.895 -64.753 1.00 94.69 104 SER A C 1
ATOM 803 O O . SER A 1 104 ? 34.222 9.521 -65.518 1.00 94.69 104 SER A O 1
ATOM 805 N N . GLY A 1 105 ? 35.861 8.031 -65.178 1.00 92.25 105 GLY A N 1
ATOM 806 C CA . GLY A 1 105 ? 36.054 7.681 -66.579 1.00 92.25 105 GLY A CA 1
ATOM 807 C C . GLY A 1 105 ? 36.981 6.476 -66.726 1.00 92.25 105 GLY A C 1
ATOM 808 O O . GLY A 1 105 ? 37.648 6.090 -65.758 1.00 92.25 105 GLY A O 1
ATOM 809 N N . PRO A 1 106 ? 37.013 5.851 -67.909 1.00 88.38 106 PRO A N 1
ATOM 810 C CA . PRO A 1 106 ? 37.836 4.677 -68.139 1.00 88.38 106 PRO A CA 1
ATOM 811 C C . PRO A 1 106 ? 39.316 5.079 -68.230 1.00 88.38 106 PRO A C 1
ATOM 813 O O . PRO A 1 106 ? 39.682 6.020 -68.932 1.00 88.38 106 PRO A O 1
ATOM 816 N N . ALA A 1 107 ? 40.187 4.387 -67.491 1.00 78.31 107 ALA A N 1
ATOM 817 C CA . ALA A 1 107 ? 41.604 4.752 -67.387 1.00 78.31 107 ALA A CA 1
ATOM 818 C C . ALA A 1 107 ? 42.375 4.631 -68.717 1.00 78.31 107 ALA A C 1
ATOM 820 O O . ALA A 1 107 ? 43.419 5.262 -68.871 1.00 78.31 107 ALA A O 1
ATOM 821 N N . ASP A 1 108 ? 41.861 3.843 -69.661 1.00 77.00 108 ASP A N 1
ATOM 822 C CA . ASP A 1 108 ? 42.412 3.630 -71.004 1.00 77.00 108 ASP A CA 1
ATOM 823 C C . ASP A 1 108 ? 41.956 4.686 -72.032 1.00 77.00 108 ASP A C 1
ATOM 825 O O . ASP A 1 108 ? 42.438 4.690 -73.162 1.00 77.00 108 ASP A O 1
ATOM 829 N N . GLY A 1 109 ? 41.053 5.601 -71.656 1.00 73.62 109 GLY A N 1
ATOM 830 C CA . GLY A 1 109 ? 40.525 6.629 -72.557 1.00 73.62 109 GLY A CA 1
ATOM 831 C C . GLY A 1 109 ? 39.533 6.109 -73.605 1.00 73.62 109 GLY A C 1
ATOM 832 O O . GLY A 1 109 ? 39.207 6.842 -74.535 1.00 73.62 109 GLY A O 1
ATOM 833 N N . SER A 1 110 ? 39.023 4.883 -73.452 1.00 80.12 110 SER A N 1
ATOM 834 C CA . SER A 1 110 ? 38.066 4.250 -74.378 1.00 80.12 110 SER A CA 1
ATOM 835 C C . SER A 1 110 ? 36.678 4.909 -74.420 1.00 80.12 110 SER A C 1
ATOM 837 O O . SER A 1 110 ? 35.865 4.594 -75.287 1.00 80.12 110 SER A O 1
ATOM 839 N N . GLY A 1 111 ? 36.384 5.831 -73.502 1.00 85.06 111 GLY A N 1
ATOM 840 C CA . GLY A 1 111 ? 35.059 6.418 -73.334 1.00 85.06 111 GLY A CA 1
ATOM 841 C C . GLY A 1 111 ? 35.077 7.781 -72.640 1.00 85.06 111 GLY A C 1
ATOM 842 O O . GLY A 1 111 ? 36.144 8.296 -72.293 1.00 85.06 111 GLY A O 1
ATOM 843 N N . PRO A 1 112 ? 33.895 8.394 -72.450 1.00 89.56 112 PRO A N 1
ATOM 844 C CA . PRO A 1 112 ? 33.790 9.734 -71.894 1.00 89.56 112 PRO A CA 1
ATOM 845 C C . PRO A 1 112 ? 34.243 9.785 -70.432 1.00 89.56 112 PRO A C 1
ATOM 847 O O . PRO A 1 112 ? 34.075 8.832 -69.666 1.00 89.56 112 PRO A O 1
ATOM 850 N N . PHE A 1 113 ? 34.764 10.943 -70.035 1.00 92.06 113 PHE A N 1
ATOM 851 C CA . PHE A 1 113 ? 35.038 11.272 -68.640 1.00 92.06 113 PHE A CA 1
ATOM 852 C C . PHE A 1 113 ? 33.924 12.134 -68.061 1.00 92.06 113 PHE A C 1
ATOM 854 O O . PHE A 1 113 ? 33.340 12.976 -68.739 1.00 92.06 113 PHE A O 1
ATOM 861 N N . TRP A 1 114 ? 33.672 11.961 -66.773 1.00 95.62 114 TRP A N 1
ATOM 862 C CA . TRP A 1 114 ? 32.757 12.782 -66.000 1.00 95.62 114 TRP A CA 1
ATOM 863 C C . TRP A 1 114 ? 33.535 13.514 -64.917 1.00 95.62 114 TRP A C 1
ATOM 865 O O . TRP A 1 114 ? 34.206 12.885 -64.097 1.00 95.62 114 TRP A O 1
ATOM 875 N N . ALA A 1 115 ? 33.426 14.838 -64.918 1.00 96.94 115 ALA A N 1
ATOM 876 C CA . ALA A 1 115 ? 34.026 15.723 -63.930 1.00 96.94 115 ALA A CA 1
ATOM 877 C C . ALA A 1 115 ? 32.919 16.383 -63.109 1.00 96.94 115 ALA A C 1
ATOM 879 O O . ALA A 1 115 ? 32.006 16.989 -63.668 1.00 96.94 115 ALA A O 1
ATOM 880 N N . ALA A 1 116 ? 32.982 16.263 -61.788 1.00 96.94 116 ALA A N 1
ATOM 881 C CA . ALA A 1 116 ? 31.969 16.774 -60.881 1.00 96.94 116 ALA A CA 1
ATOM 882 C C . ALA A 1 116 ? 32.572 17.669 -59.800 1.00 96.94 116 ALA A C 1
ATOM 884 O O . ALA A 1 116 ? 33.639 17.382 -59.259 1.00 96.94 116 ALA A O 1
ATOM 885 N N . VAL A 1 117 ? 31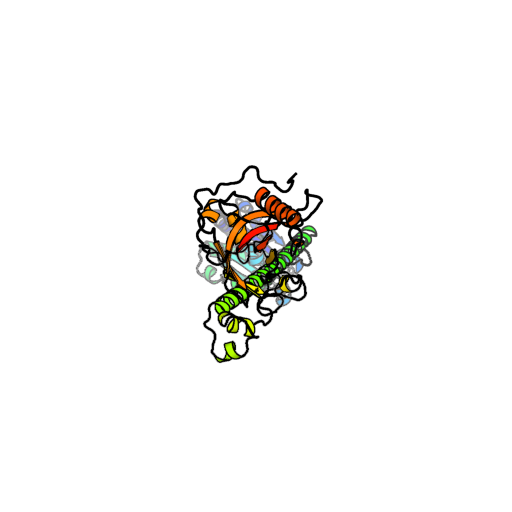.841 18.723 -59.439 1.00 97.81 117 VAL A N 1
ATOM 886 C CA . VAL A 1 117 ? 32.188 19.631 -58.342 1.00 97.81 117 VAL A CA 1
ATOM 887 C C . VAL A 1 117 ? 31.010 19.726 -57.390 1.00 97.81 117 VAL A C 1
ATOM 889 O O . VAL A 1 117 ? 29.932 20.165 -57.781 1.00 97.81 117 VAL A O 1
ATOM 892 N N . SER A 1 118 ? 31.215 19.352 -56.127 1.00 96.25 118 SER A N 1
ATOM 893 C CA . SER A 1 118 ? 30.250 19.559 -55.049 1.00 96.25 118 SER A CA 1
ATOM 894 C C . SER A 1 118 ? 30.699 20.703 -54.147 1.00 96.25 118 SER A C 1
ATOM 896 O O . SER A 1 118 ? 31.803 20.654 -53.621 1.00 96.25 118 SER A O 1
ATOM 898 N N . VAL A 1 119 ? 29.839 21.697 -53.906 1.00 95.81 119 VAL A N 1
ATOM 899 C CA . VAL A 1 119 ? 30.129 22.833 -53.014 1.00 95.81 119 VAL A CA 1
ATOM 900 C C . VAL A 1 119 ? 29.093 22.928 -51.897 1.00 95.81 119 VAL A C 1
ATOM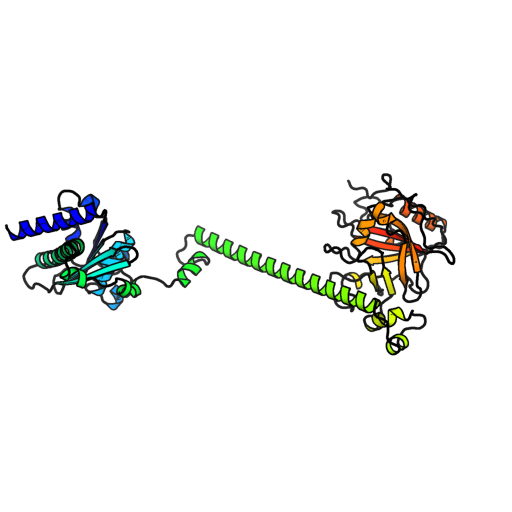 902 O O . VAL A 1 119 ? 27.883 22.868 -52.136 1.00 95.81 119 VAL A O 1
ATOM 905 N N . ARG A 1 120 ? 29.556 23.107 -50.658 1.00 92.19 120 ARG A N 1
ATOM 906 C CA . ARG A 1 120 ? 28.721 23.432 -49.497 1.00 92.19 120 ARG A CA 1
ATOM 907 C C . ARG A 1 120 ? 28.461 24.933 -49.444 1.00 92.19 120 ARG A C 1
ATOM 909 O O . ARG A 1 120 ? 29.387 25.729 -49.365 1.00 92.19 120 ARG A O 1
ATOM 916 N N . ARG A 1 121 ? 27.186 25.321 -49.409 1.00 84.19 121 ARG A N 1
ATOM 917 C CA . ARG A 1 121 ? 26.751 26.702 -49.169 1.00 84.19 121 ARG A CA 1
ATOM 918 C C . ARG A 1 121 ? 25.701 26.705 -48.061 1.00 84.19 121 ARG A C 1
ATOM 920 O O . ARG A 1 121 ? 24.590 26.207 -48.254 1.00 84.19 121 ARG A O 1
ATOM 927 N N . ARG A 1 122 ? 26.042 27.286 -46.903 1.00 81.06 122 ARG A N 1
ATOM 928 C CA . ARG A 1 122 ? 25.238 27.205 -45.665 1.00 81.06 122 ARG A CA 1
ATOM 929 C C . ARG A 1 122 ? 24.960 25.731 -45.303 1.00 81.06 122 ARG A C 1
ATOM 931 O O . ARG A 1 122 ? 25.877 24.915 -45.328 1.00 81.06 122 ARG A O 1
ATOM 938 N N . SER A 1 123 ? 23.707 25.373 -45.017 1.00 77.88 123 SER A N 1
ATOM 939 C CA . SER A 1 123 ? 23.269 24.008 -44.690 1.00 77.88 123 SER A CA 1
ATOM 940 C C . SER A 1 123 ? 23.007 23.111 -45.910 1.00 77.88 123 SER A C 1
ATOM 942 O O . SER A 1 123 ? 22.630 21.950 -45.746 1.00 77.88 123 SER A O 1
ATOM 944 N N . LYS A 1 124 ? 23.190 23.614 -47.141 1.00 85.44 124 LYS A N 1
ATOM 945 C CA . LYS A 1 124 ? 22.895 22.881 -48.383 1.00 85.44 124 LYS A CA 1
ATOM 946 C C . LYS A 1 124 ? 24.168 22.601 -49.182 1.00 85.44 124 LYS A C 1
ATOM 948 O O . LYS A 1 124 ? 25.140 23.352 -49.126 1.00 85.44 124 LYS A O 1
ATOM 953 N N . ALA A 1 125 ? 24.149 21.512 -49.944 1.00 89.44 125 ALA A N 1
ATOM 954 C CA . ALA A 1 125 ? 25.197 21.175 -50.900 1.00 89.44 125 ALA A CA 1
ATOM 955 C C . ALA A 1 125 ? 24.640 21.238 -52.323 1.00 89.44 125 ALA A C 1
ATOM 957 O O . ALA A 1 125 ? 23.503 20.827 -52.573 1.00 89.44 125 ALA A O 1
ATOM 958 N N . TRP A 1 126 ? 25.466 21.736 -53.230 1.00 93.69 126 TRP A N 1
ATOM 959 C CA . TRP A 1 126 ? 25.179 21.909 -54.648 1.00 93.69 126 TRP A CA 1
ATOM 960 C C . TRP A 1 126 ? 26.191 21.109 -55.450 1.00 93.69 126 TRP A C 1
ATOM 962 O O . TRP A 1 126 ? 27.302 20.882 -54.963 1.00 93.69 126 TRP A O 1
ATOM 972 N N . ILE A 1 127 ? 25.810 20.642 -56.632 1.00 95.06 127 ILE A N 1
ATOM 973 C CA . ILE A 1 127 ? 26.682 19.832 -57.472 1.00 95.06 127 ILE A CA 1
ATOM 974 C C . ILE A 1 127 ? 26.493 20.158 -58.947 1.00 95.06 127 ILE A C 1
ATOM 976 O O . ILE A 1 127 ? 25.363 20.283 -59.407 1.00 95.06 127 ILE A O 1
ATOM 980 N N . ALA A 1 128 ? 27.601 20.274 -59.667 1.00 96.50 128 ALA A N 1
ATOM 981 C CA . ALA A 1 128 ? 27.637 20.344 -61.122 1.00 96.50 128 ALA A CA 1
ATOM 982 C C . ALA A 1 128 ? 28.425 19.146 -61.654 1.00 96.50 128 ALA A C 1
ATOM 984 O O . ALA A 1 128 ? 29.377 18.698 -61.010 1.00 96.50 128 ALA A O 1
ATOM 985 N N . VAL A 1 129 ? 28.020 18.621 -62.812 1.00 96.00 129 VAL A N 1
ATOM 986 C CA . VAL A 1 129 ? 28.683 17.489 -63.472 1.00 96.00 129 VAL A CA 1
ATOM 987 C C . VAL A 1 129 ? 28.788 17.774 -64.963 1.00 96.00 129 VAL A C 1
ATOM 989 O O . VAL A 1 129 ? 27.768 17.984 -65.618 1.00 96.00 129 VAL A O 1
ATOM 992 N N . ARG A 1 130 ? 30.005 17.733 -65.503 1.00 96.69 130 ARG A N 1
ATOM 993 C CA . ARG A 1 130 ? 30.298 17.911 -66.928 1.00 96.69 130 ARG A CA 1
ATOM 994 C C . ARG A 1 130 ? 30.758 16.603 -67.558 1.00 96.69 130 ARG A C 1
ATOM 996 O O . ARG A 1 130 ? 31.464 15.815 -66.928 1.00 96.69 130 ARG A O 1
ATOM 1003 N N . MET A 1 131 ? 30.344 16.397 -68.804 1.00 95.50 131 MET A N 1
ATOM 1004 C CA . MET A 1 131 ? 30.802 15.307 -69.662 1.00 95.50 131 MET A CA 1
ATOM 1005 C C . MET A 1 131 ? 31.965 15.802 -70.517 1.00 95.50 131 MET A C 1
ATOM 1007 O O . MET A 1 131 ? 31.872 16.871 -71.117 1.00 95.50 131 MET A O 1
ATOM 1011 N N . ILE A 1 132 ? 33.037 15.023 -70.577 1.00 94.00 132 ILE A N 1
ATOM 1012 C CA . ILE A 1 132 ? 34.181 15.243 -71.449 1.00 94.00 132 ILE A CA 1
ATOM 1013 C C . ILE A 1 132 ? 34.170 14.110 -72.479 1.00 94.00 132 ILE A C 1
ATOM 1015 O O . ILE A 1 132 ? 34.301 12.947 -72.080 1.00 94.00 132 ILE A O 1
ATOM 1019 N N . PRO A 1 133 ? 33.998 14.409 -73.781 1.00 90.44 133 PRO A N 1
ATOM 1020 C CA . PRO A 1 133 ? 33.970 13.380 -74.814 1.00 90.44 133 PRO A CA 1
ATOM 1021 C C . PRO A 1 133 ? 35.320 12.661 -74.895 1.00 90.44 133 PRO A C 1
ATOM 1023 O O . PRO A 1 133 ? 36.344 13.204 -74.483 1.00 90.44 133 PRO A O 1
ATOM 1026 N N . ALA A 1 134 ? 35.324 11.433 -75.413 1.00 86.75 134 ALA A N 1
ATOM 1027 C CA . ALA A 1 134 ? 36.565 10.704 -75.651 1.00 86.75 134 ALA A CA 1
ATOM 1028 C C . ALA A 1 134 ? 37.392 11.394 -76.748 1.00 86.75 134 ALA A C 1
ATOM 1030 O O . ALA A 1 134 ? 36.832 11.898 -77.727 1.00 86.75 134 ALA A O 1
ATOM 1031 N N . PHE A 1 135 ? 38.719 11.373 -76.617 1.00 84.75 135 PHE A N 1
ATOM 1032 C CA . PHE A 1 135 ? 39.652 11.852 -77.640 1.00 84.75 135 PHE A CA 1
ATOM 1033 C C . PHE A 1 135 ? 40.462 10.696 -78.256 1.00 84.75 135 PHE A C 1
ATOM 1035 O O . PHE A 1 135 ? 41.615 10.478 -77.863 1.00 84.75 135 PHE A O 1
ATOM 1042 N N . PRO A 1 136 ? 39.904 9.954 -79.236 1.00 75.50 136 PRO A N 1
ATOM 1043 C CA . PRO A 1 136 ? 40.616 8.863 -79.896 1.00 75.50 136 PRO A CA 1
ATOM 1044 C C . PRO A 1 136 ? 41.967 9.329 -80.453 1.00 75.50 136 PRO A C 1
ATOM 1046 O O . PRO A 1 136 ? 42.059 10.385 -81.079 1.00 75.50 136 PRO A O 1
ATOM 1049 N N . GLY A 1 137 ? 43.028 8.559 -80.204 1.00 75.19 137 GLY A N 1
ATOM 1050 C CA . GLY A 1 137 ? 44.368 8.821 -80.744 1.00 75.19 137 GLY A CA 1
ATOM 1051 C C . GLY A 1 137 ? 45.155 9.970 -80.095 1.00 75.19 137 GLY A C 1
ATOM 1052 O O . GLY A 1 137 ? 46.312 10.162 -80.452 1.00 75.19 137 GLY A O 1
ATOM 1053 N N . LYS A 1 138 ? 44.592 10.713 -79.126 1.00 75.50 138 LYS A N 1
ATOM 1054 C CA . LYS A 1 138 ? 45.291 11.821 -78.428 1.00 75.50 138 LYS A CA 1
ATOM 1055 C C . LYS A 1 138 ? 45.963 11.426 -77.106 1.00 75.50 138 LYS A C 1
ATOM 1057 O O . LYS A 1 138 ? 46.524 12.278 -76.421 1.00 75.50 138 LYS A O 1
ATOM 1062 N N . GLY A 1 139 ? 45.929 10.138 -76.764 1.00 76.38 139 GLY A N 1
ATOM 1063 C CA . GLY A 1 139 ? 46.525 9.590 -75.547 1.00 76.38 139 GLY A CA 1
ATOM 1064 C C . GLY A 1 139 ? 45.750 9.926 -74.266 1.00 76.38 139 GLY A C 1
ATOM 1065 O O . GLY A 1 139 ? 44.923 10.836 -74.215 1.00 76.38 139 GLY A O 1
ATOM 1066 N N . ARG A 1 140 ? 46.038 9.174 -73.197 1.00 80.50 140 ARG A N 1
ATOM 1067 C CA . ARG A 1 140 ? 45.370 9.293 -71.887 1.00 80.50 140 ARG A CA 1
ATOM 1068 C C . ARG A 1 140 ? 45.501 10.693 -71.273 1.00 80.50 140 ARG A C 1
ATOM 1070 O O . ARG A 1 140 ? 44.556 11.184 -70.661 1.00 80.50 140 ARG A O 1
ATOM 1077 N N . GLN A 1 141 ? 46.652 11.337 -71.458 1.00 83.00 141 GLN A N 1
ATOM 1078 C CA . GLN A 1 141 ? 46.964 12.629 -70.848 1.00 83.00 141 GLN A CA 1
ATOM 1079 C C . GLN A 1 141 ? 46.015 13.744 -71.312 1.00 83.00 141 GLN A C 1
ATOM 1081 O O . GLN A 1 141 ? 45.502 14.486 -70.480 1.00 83.00 141 GLN A O 1
ATOM 1086 N N . ALA A 1 142 ? 45.688 13.808 -72.607 1.00 85.81 142 ALA A N 1
ATOM 1087 C CA . ALA A 1 142 ? 44.765 14.815 -73.136 1.00 85.81 142 ALA A CA 1
ATOM 1088 C C . ALA A 1 142 ? 43.354 14.693 -72.526 1.00 85.81 142 ALA A C 1
ATOM 1090 O O . ALA A 1 142 ? 42.687 15.696 -72.264 1.00 85.81 142 ALA A O 1
ATOM 1091 N N . GLN A 1 143 ? 42.908 13.460 -72.262 1.00 85.88 143 GLN A N 1
ATOM 1092 C CA . GLN A 1 143 ? 41.621 13.189 -71.619 1.00 85.88 143 GLN A CA 1
ATOM 1093 C C . GLN A 1 143 ? 41.614 13.651 -70.151 1.00 85.88 143 GLN A C 1
ATOM 1095 O O . GLN A 1 143 ? 40.645 14.258 -69.690 1.00 85.88 143 GLN A O 1
ATOM 1100 N N . GLN A 1 144 ? 42.702 13.385 -69.420 1.00 87.56 144 GLN A N 1
ATOM 1101 C CA . GLN A 1 144 ? 42.870 13.787 -68.019 1.00 87.56 144 GLN A CA 1
ATOM 1102 C C . GLN A 1 144 ? 42.954 15.309 -67.874 1.00 87.56 144 GLN A C 1
ATOM 1104 O O . GLN A 1 144 ? 42.290 15.877 -67.007 1.00 87.56 144 GLN A O 1
ATOM 1109 N N . GLU A 1 145 ? 43.713 15.966 -68.753 1.00 89.62 145 GLU A N 1
ATOM 1110 C CA . GLU A 1 145 ? 43.840 17.423 -68.814 1.00 89.62 145 GLU A CA 1
ATOM 1111 C C . GLU A 1 145 ? 42.488 18.097 -69.037 1.00 89.62 145 GLU A C 1
ATOM 1113 O O . GLU A 1 145 ? 42.129 18.997 -68.282 1.00 89.62 145 GLU A O 1
ATOM 1118 N N . ALA A 1 146 ? 41.685 17.616 -69.990 1.00 90.75 146 ALA A N 1
ATOM 1119 C CA . ALA A 1 146 ? 40.357 18.174 -70.233 1.00 90.75 146 ALA A CA 1
ATOM 1120 C C . ALA A 1 146 ? 39.387 17.960 -69.058 1.00 90.75 146 ALA A C 1
ATOM 1122 O O . ALA A 1 146 ? 38.604 18.854 -68.732 1.00 90.75 146 ALA A O 1
ATOM 1123 N N . ALA A 1 147 ? 39.442 16.805 -68.386 1.00 91.81 147 ALA A N 1
ATOM 1124 C CA . ALA A 1 147 ? 38.614 16.547 -67.208 1.00 91.81 147 ALA A CA 1
ATOM 1125 C C . ALA A 1 147 ? 38.991 17.458 -66.026 1.00 91.81 147 ALA A C 1
ATOM 1127 O O . ALA A 1 147 ? 38.112 18.024 -65.374 1.00 91.81 147 ALA A O 1
ATOM 1128 N N . VAL A 1 148 ? 40.290 17.634 -65.765 1.00 93.31 148 VAL A N 1
ATOM 1129 C CA . VAL A 1 148 ? 40.797 18.531 -64.714 1.00 93.31 148 VAL A CA 1
ATOM 1130 C C . VAL A 1 148 ? 40.492 19.994 -65.032 1.00 93.31 148 VAL A C 1
ATOM 1132 O O . VAL A 1 148 ? 40.014 20.718 -64.156 1.00 93.31 148 VAL A O 1
ATOM 1135 N N . GLN A 1 149 ? 40.671 20.404 -66.288 1.00 93.19 149 GLN A N 1
ATOM 1136 C CA . GLN A 1 149 ? 40.292 21.728 -66.777 1.00 93.19 149 GLN A CA 1
ATOM 1137 C C . GLN A 1 149 ? 38.811 22.018 -66.507 1.00 93.19 149 GLN A C 1
ATOM 1139 O O . GLN A 1 149 ? 38.475 23.070 -65.966 1.00 93.19 149 GLN A O 1
ATOM 1144 N N . ALA A 1 150 ? 37.923 21.059 -66.790 1.00 94.94 150 ALA A N 1
ATOM 1145 C CA . ALA A 1 150 ? 36.493 21.216 -66.537 1.00 94.94 150 ALA A CA 1
ATOM 1146 C C . ALA A 1 150 ? 36.177 21.470 -65.050 1.00 94.94 150 ALA A C 1
ATOM 1148 O O . ALA A 1 150 ? 35.289 22.267 -64.743 1.00 94.94 150 ALA A O 1
ATOM 1149 N N . VAL A 1 151 ? 36.908 20.845 -64.118 1.00 96.31 151 VAL A N 1
ATOM 1150 C CA . VAL A 1 151 ? 36.766 21.124 -62.677 1.00 96.31 151 VAL A CA 1
ATOM 1151 C C . VAL A 1 151 ? 37.253 22.527 -62.325 1.00 96.31 151 VAL A C 1
ATOM 1153 O O . VAL A 1 151 ? 36.552 23.237 -61.604 1.00 96.31 151 VAL A O 1
ATOM 1156 N N . PHE A 1 152 ? 38.411 22.957 -62.833 1.00 95.06 152 PHE A N 1
ATOM 1157 C CA . PHE A 1 152 ? 38.911 24.311 -62.573 1.00 95.06 152 PHE A CA 1
ATOM 1158 C C . PHE A 1 152 ? 37.982 25.388 -63.138 1.00 95.06 152 PHE A C 1
ATOM 1160 O O . PHE A 1 152 ? 37.739 26.381 -62.458 1.00 95.06 152 PHE A O 1
ATOM 1167 N N . GLU A 1 153 ? 37.384 25.177 -64.309 1.00 95.06 153 GLU A N 1
ATOM 1168 C CA . GLU A 1 153 ? 36.379 26.081 -64.876 1.00 95.06 153 GLU A CA 1
ATOM 1169 C C . GLU A 1 153 ? 35.101 26.153 -64.040 1.00 95.06 153 GLU A C 1
ATOM 1171 O O . GLU A 1 153 ? 34.585 27.246 -63.798 1.00 95.06 153 GLU A O 1
ATOM 1176 N N . LEU A 1 154 ? 34.600 25.006 -63.564 1.00 96.56 154 LEU A N 1
ATOM 1177 C CA . LEU A 1 154 ? 33.444 24.961 -62.668 1.00 96.56 154 LEU A CA 1
ATOM 1178 C C . LEU A 1 154 ? 33.727 25.710 -61.361 1.00 96.56 154 LEU A C 1
ATOM 1180 O O . LEU A 1 154 ? 32.879 26.468 -60.894 1.00 96.56 154 LEU A O 1
ATOM 1184 N N . LEU A 1 155 ? 34.915 25.530 -60.777 1.00 95.69 155 LEU A N 1
ATOM 1185 C CA . LEU A 1 155 ? 35.319 26.212 -59.547 1.00 95.69 155 LEU A CA 1
ATOM 1186 C C . LEU A 1 155 ? 35.510 27.716 -59.763 1.00 95.69 155 LEU A C 1
ATOM 1188 O O . LEU A 1 155 ? 34.951 28.517 -59.012 1.00 95.69 155 LEU A O 1
ATOM 1192 N N . ASP A 1 156 ? 36.272 28.105 -60.788 1.00 94.50 156 ASP A N 1
ATOM 1193 C CA . ASP A 1 156 ? 36.536 29.504 -61.133 1.00 94.50 156 ASP A CA 1
ATOM 1194 C C . ASP A 1 156 ? 35.205 30.220 -61.398 1.00 94.50 156 ASP A C 1
ATOM 1196 O O . ASP A 1 156 ? 34.896 31.215 -60.744 1.00 94.50 156 ASP A O 1
ATOM 1200 N N . GLY A 1 157 ? 34.348 29.652 -62.250 1.00 94.25 157 GLY A N 1
ATOM 1201 C CA . GLY A 1 157 ? 33.032 30.205 -62.563 1.00 94.25 157 GLY A CA 1
ATOM 1202 C C . GLY A 1 157 ? 32.089 30.275 -61.361 1.00 94.25 157 GLY A C 1
ATOM 1203 O O . GLY A 1 157 ? 31.432 31.300 -61.168 1.00 94.25 157 GLY A O 1
ATOM 1204 N N . PHE A 1 158 ? 32.052 29.242 -60.512 1.00 94.25 158 PHE A N 1
ATOM 1205 C CA . PHE A 1 158 ? 31.228 29.242 -59.300 1.00 94.25 158 PHE A CA 1
ATOM 1206 C C . PHE A 1 158 ? 31.655 30.349 -58.330 1.00 94.25 158 PHE A C 1
ATOM 1208 O O . PHE A 1 158 ? 30.815 31.109 -57.846 1.00 94.25 158 PHE A O 1
ATOM 1215 N N . PHE A 1 159 ? 32.957 30.482 -58.058 1.00 92.56 159 PHE A N 1
ATOM 1216 C CA . PHE A 1 159 ? 33.448 31.501 -57.128 1.00 92.56 159 PHE A CA 1
ATOM 1217 C C . PHE A 1 159 ? 33.461 32.916 -57.718 1.00 92.56 159 PHE A C 1
ATOM 1219 O O . PHE A 1 159 ? 33.381 33.870 -56.947 1.00 92.56 159 PHE A O 1
ATOM 1226 N N . ALA A 1 160 ? 33.521 33.060 -59.047 1.00 92.06 160 ALA A N 1
ATOM 1227 C CA . ALA A 1 160 ? 33.310 34.332 -59.741 1.00 92.06 160 ALA A CA 1
ATOM 1228 C C . ALA A 1 160 ? 31.836 34.770 -59.752 1.00 92.06 160 ALA A C 1
ATOM 1230 O O . ALA A 1 160 ? 31.549 35.915 -60.085 1.00 92.06 160 ALA A O 1
ATOM 1231 N N . GLY A 1 161 ? 30.899 33.868 -59.439 1.00 91.25 161 GLY A N 1
ATOM 1232 C CA . GLY A 1 161 ? 29.470 34.130 -59.597 1.00 91.25 161 GLY A CA 1
ATOM 1233 C C . GLY A 1 161 ? 29.029 34.203 -61.062 1.00 91.25 161 GLY A C 1
ATOM 1234 O O . GLY A 1 161 ? 28.050 34.882 -61.357 1.00 91.25 161 GLY A O 1
ATOM 1235 N N . ASN A 1 162 ? 29.728 33.521 -61.979 1.00 94.75 162 ASN A N 1
ATOM 1236 C CA . ASN A 1 162 ? 29.369 33.495 -63.396 1.00 94.75 162 ASN A CA 1
ATOM 1237 C C . ASN A 1 162 ? 27.971 32.860 -63.572 1.00 94.75 162 ASN A C 1
ATOM 1239 O O . ASN A 1 162 ? 27.815 31.669 -63.278 1.00 94.75 162 ASN A O 1
ATOM 1243 N N . PRO A 1 163 ? 26.962 33.595 -64.082 1.00 93.06 163 PRO A N 1
ATOM 1244 C CA . PRO A 1 163 ? 25.591 33.095 -64.182 1.00 93.06 163 PRO A CA 1
ATOM 1245 C C . PRO A 1 163 ? 25.444 31.819 -65.016 1.00 93.06 163 PRO A C 1
ATOM 1247 O O . PRO A 1 163 ? 24.586 30.994 -64.704 1.00 93.06 163 PRO A O 1
ATOM 1250 N N . ALA A 1 164 ? 26.270 31.634 -66.053 1.00 93.00 164 ALA A N 1
ATOM 1251 C CA . ALA A 1 164 ? 26.234 30.436 -66.889 1.00 93.00 164 ALA A CA 1
ATOM 1252 C C . ALA A 1 164 ? 26.666 29.196 -66.096 1.00 93.00 164 ALA A C 1
ATOM 1254 O O . ALA A 1 164 ? 25.978 28.181 -66.120 1.00 93.00 164 ALA A O 1
ATOM 1255 N N . VAL A 1 165 ? 27.741 29.320 -65.312 1.00 93.88 165 VAL A N 1
ATOM 1256 C CA . VAL A 1 165 ? 28.266 28.224 -64.485 1.00 93.88 165 VAL A CA 1
ATOM 1257 C C . VAL A 1 165 ? 27.361 27.953 -63.286 1.00 93.88 165 VAL A C 1
ATOM 1259 O O . VAL A 1 165 ? 27.099 26.801 -62.964 1.00 93.88 165 VAL A O 1
ATOM 1262 N N . ILE A 1 166 ? 26.820 28.990 -62.638 1.00 92.38 166 ILE A N 1
ATOM 1263 C CA . ILE A 1 166 ? 25.917 28.824 -61.487 1.00 92.38 166 ILE A CA 1
ATOM 1264 C C . ILE A 1 166 ? 24.657 28.024 -61.857 1.00 92.38 166 ILE A C 1
ATOM 1266 O O . ILE A 1 166 ? 24.184 27.240 -61.035 1.00 92.38 166 ILE A O 1
ATOM 1270 N N . LYS A 1 167 ? 24.141 28.161 -63.087 1.00 93.62 167 LYS A N 1
ATOM 1271 C CA . LYS A 1 167 ? 22.989 27.380 -63.578 1.00 93.62 167 LYS A CA 1
ATOM 1272 C C . LYS A 1 167 ? 23.277 25.880 -63.718 1.00 93.62 167 LYS A C 1
ATOM 1274 O O . LYS A 1 167 ? 22.335 25.095 -63.687 1.00 93.62 167 LYS A O 1
ATOM 1279 N N . GLU A 1 168 ? 24.541 25.472 -63.835 1.00 93.75 168 GLU A N 1
ATOM 1280 C CA . GLU A 1 168 ? 24.926 24.054 -63.893 1.00 93.75 168 GLU A CA 1
ATOM 1281 C C . GLU A 1 168 ? 24.847 23.359 -62.520 1.00 93.75 168 GLU A C 1
ATOM 1283 O O . GLU A 1 168 ? 24.826 22.129 -62.452 1.00 93.75 168 GLU A O 1
ATOM 1288 N N . PHE A 1 169 ? 24.801 24.119 -61.417 1.00 93.50 169 PHE A N 1
ATOM 1289 C CA . PHE A 1 169 ? 24.768 23.571 -60.061 1.00 93.50 169 PHE A CA 1
ATOM 1290 C C . PHE A 1 169 ? 23.337 23.254 -59.605 1.00 93.50 169 PHE A C 1
ATOM 1292 O O . PHE A 1 169 ? 22.548 24.144 -59.290 1.00 93.50 169 PHE A O 1
ATOM 1299 N N . GLU A 1 170 ? 23.027 21.966 -59.456 1.00 91.88 170 GLU A N 1
ATOM 1300 C CA . GLU A 1 170 ? 21.754 21.478 -58.914 1.00 91.88 170 GLU A CA 1
ATOM 1301 C C . GLU A 1 170 ? 21.880 21.059 -57.430 1.00 91.88 170 GLU A C 1
ATOM 1303 O O . GLU A 1 170 ? 22.983 20.795 -56.935 1.00 91.88 170 GLU A O 1
ATOM 1308 N N . PRO A 1 171 ? 20.775 20.986 -56.659 1.00 89.44 171 PRO A N 1
ATOM 1309 C CA . PRO A 1 171 ? 20.823 20.503 -55.283 1.00 89.44 171 PRO A CA 1
ATOM 1310 C C . PRO A 1 171 ? 21.358 19.068 -55.191 1.00 89.44 171 PRO A C 1
ATOM 1312 O O . PRO A 1 171 ? 20.778 18.129 -55.741 1.00 89.44 171 PRO A O 1
ATOM 1315 N N . ALA A 1 172 ? 22.384 18.852 -54.363 1.00 82.69 172 ALA A N 1
ATOM 1316 C CA . ALA A 1 172 ? 22.986 17.530 -54.172 1.00 82.69 172 ALA A CA 1
ATOM 1317 C C . ALA A 1 172 ? 22.017 16.494 -53.555 1.00 82.69 172 ALA A C 1
ATOM 1319 O O . ALA A 1 172 ? 22.306 15.299 -53.554 1.00 82.69 172 ALA A O 1
ATOM 1320 N N . LYS A 1 173 ? 20.835 16.922 -53.066 1.00 70.94 173 LYS A N 1
ATOM 1321 C CA . LYS A 1 173 ? 19.766 16.043 -52.549 1.00 70.94 173 LYS A CA 1
ATOM 1322 C C . LYS A 1 173 ? 19.313 15.000 -53.586 1.00 70.94 173 LYS A C 1
ATOM 1324 O O . LYS A 1 173 ? 18.920 13.909 -53.192 1.00 70.94 173 LYS A O 1
ATOM 1329 N N . LYS A 1 174 ? 19.419 15.287 -54.887 1.00 62.94 174 LYS A N 1
ATOM 1330 C CA . LYS A 1 174 ? 19.108 14.334 -55.970 1.00 62.94 174 LYS A CA 1
ATOM 1331 C C . LYS A 1 174 ? 20.014 13.094 -55.952 1.00 62.94 174 LYS A C 1
ATOM 1333 O O . LYS A 1 174 ? 19.586 12.009 -56.324 1.00 62.94 174 LYS A O 1
ATOM 1338 N N . TYR A 1 175 ? 21.216 13.232 -55.394 1.00 62.22 175 TYR A N 1
ATOM 1339 C CA . TYR A 1 175 ? 22.184 12.153 -55.192 1.00 62.22 175 TYR A CA 1
ATOM 1340 C C . TYR A 1 175 ? 22.116 11.562 -53.760 1.00 62.22 175 TYR A C 1
ATOM 1342 O O . TYR A 1 175 ? 22.905 10.690 -53.409 1.00 62.22 175 TYR A O 1
ATOM 1350 N N . ARG A 1 176 ? 21.137 11.974 -52.925 1.00 54.81 176 ARG A N 1
ATOM 1351 C CA . ARG A 1 176 ? 20.977 11.564 -51.508 1.00 54.81 176 ARG A CA 1
ATOM 1352 C C . ARG A 1 176 ? 20.419 10.153 -51.313 1.00 54.81 176 ARG A C 1
ATOM 1354 O O . ARG A 1 176 ? 20.745 9.551 -50.301 1.00 54.81 176 ARG A O 1
ATOM 1361 N N . TYR A 1 177 ? 19.665 9.595 -52.269 1.00 51.22 177 TYR A N 1
ATOM 1362 C CA . TYR A 1 177 ? 19.250 8.172 -52.255 1.00 51.22 177 TYR A CA 1
ATOM 1363 C C . TYR A 1 177 ? 20.422 7.200 -52.369 1.00 51.22 177 TYR A C 1
ATOM 1365 O O . TYR A 1 177 ? 20.283 6.005 -52.114 1.00 51.22 177 TYR A O 1
ATOM 1373 N N . CYS A 1 178 ? 21.588 7.723 -52.728 1.00 48.41 178 CYS A N 1
ATOM 1374 C CA . CYS A 1 178 ? 22.809 6.979 -52.605 1.00 48.41 178 CYS A CA 1
ATOM 1375 C C . CYS A 1 178 ? 23.266 6.971 -51.122 1.00 48.41 178 CYS A C 1
ATOM 1377 O O . CYS A 1 178 ? 23.757 5.960 -50.670 1.00 48.41 178 CYS A O 1
ATOM 1379 N N . CYS A 1 179 ? 23.076 8.003 -50.296 1.00 49.78 179 CYS A N 1
ATOM 1380 C CA . CYS A 1 179 ? 23.975 8.282 -49.164 1.00 49.78 179 CYS A CA 1
ATOM 1381 C C . CYS A 1 179 ? 23.604 7.870 -47.718 1.00 49.78 179 CYS A C 1
ATOM 1383 O O . CYS A 1 179 ? 24.442 8.151 -46.870 1.00 49.78 179 CYS A O 1
ATOM 1385 N N . ASP A 1 180 ? 22.482 7.228 -47.365 1.00 45.62 180 ASP A N 1
ATOM 1386 C CA . ASP A 1 180 ? 22.225 6.880 -45.941 1.00 45.62 180 ASP A CA 1
ATOM 1387 C C . ASP A 1 180 ? 21.509 5.524 -45.743 1.00 45.62 180 ASP A C 1
ATOM 1389 O O . ASP A 1 180 ? 20.572 5.184 -46.466 1.00 45.62 180 ASP A O 1
ATOM 1393 N N . SER A 1 181 ? 21.924 4.760 -44.722 1.00 49.25 181 SER A N 1
ATOM 1394 C CA . SER A 1 181 ? 21.088 3.726 -44.097 1.00 49.25 181 SER A CA 1
ATOM 1395 C C . SER A 1 181 ? 19.999 4.400 -43.254 1.00 49.25 181 SER A C 1
ATOM 1397 O O . SER A 1 181 ? 20.250 5.414 -42.600 1.00 49.25 181 SER A O 1
ATOM 1399 N N . ALA A 1 182 ? 18.776 3.868 -43.302 1.00 51.41 182 ALA A N 1
ATOM 1400 C CA . ALA A 1 182 ? 17.596 4.502 -42.718 1.00 51.41 182 ALA A CA 1
ATOM 1401 C C . ALA A 1 182 ? 17.765 4.800 -41.212 1.00 51.41 182 ALA A C 1
ATOM 1403 O O . ALA A 1 182 ? 18.275 3.970 -40.457 1.00 51.41 182 ALA A O 1
ATOM 1404 N N . LEU A 1 183 ? 17.293 5.980 -40.789 1.00 50.53 183 LEU A N 1
ATOM 1405 C CA . LEU A 1 183 ? 17.261 6.474 -39.403 1.00 50.53 183 LEU A CA 1
ATOM 1406 C C . LEU A 1 183 ? 16.917 5.408 -38.331 1.00 50.53 183 LEU A C 1
ATOM 1408 O O . LEU A 1 183 ? 17.664 5.326 -37.355 1.00 50.53 183 LEU A O 1
ATOM 1412 N N . PRO A 1 184 ? 15.879 4.555 -38.495 1.00 60.62 184 PRO A N 1
ATOM 1413 C CA . PRO A 1 184 ? 15.512 3.560 -37.478 1.00 60.62 184 PRO A CA 1
ATOM 1414 C C . PRO A 1 184 ? 16.614 2.533 -37.186 1.00 60.62 184 PRO A C 1
ATOM 1416 O O . PRO A 1 184 ? 16.784 2.108 -36.047 1.00 60.62 184 PRO A O 1
ATOM 1419 N N . VAL A 1 185 ? 17.443 2.191 -38.175 1.00 63.06 185 VAL A N 1
ATOM 1420 C CA . VAL A 1 185 ? 18.533 1.220 -37.986 1.00 63.06 185 VAL A CA 1
ATOM 1421 C C . VAL A 1 185 ? 19.666 1.813 -37.142 1.00 63.06 185 VAL A C 1
ATOM 1423 O O . VAL A 1 185 ? 20.363 1.086 -36.441 1.00 63.06 185 VAL A O 1
ATOM 1426 N N . ARG A 1 186 ? 19.866 3.139 -37.172 1.00 64.69 186 ARG A N 1
ATOM 1427 C CA . ARG A 1 186 ? 20.905 3.800 -36.359 1.00 64.69 186 ARG A CA 1
ATOM 1428 C C . ARG A 1 186 ? 20.528 3.843 -34.882 1.00 64.69 186 ARG A C 1
ATOM 1430 O O . ARG A 1 186 ? 21.412 3.674 -34.052 1.00 64.69 186 ARG A O 1
ATOM 1437 N N . PHE A 1 187 ? 19.245 4.034 -34.586 1.00 66.44 187 PHE A N 1
ATOM 1438 C CA . PHE A 1 187 ? 18.722 4.015 -33.224 1.00 66.44 187 PHE A CA 1
ATOM 1439 C C . PHE A 1 187 ? 18.850 2.617 -32.607 1.00 66.44 187 PHE A C 1
ATOM 1441 O O . PHE A 1 187 ? 19.467 2.462 -31.560 1.00 66.44 187 PHE A O 1
ATOM 1448 N N . LEU A 1 188 ? 18.396 1.575 -33.312 1.00 72.25 188 LEU A N 1
ATOM 1449 C CA . LEU A 1 188 ? 18.492 0.195 -32.820 1.00 72.25 188 LEU A CA 1
ATOM 1450 C C . LEU A 1 188 ? 19.941 -0.262 -32.611 1.00 72.25 188 LEU A C 1
ATOM 1452 O O . LEU A 1 188 ? 20.232 -0.919 -31.621 1.00 72.25 188 LEU A O 1
ATOM 1456 N N . ARG A 1 189 ? 20.878 0.144 -33.481 1.00 74.06 189 ARG A N 1
ATOM 1457 C CA . ARG A 1 189 ? 22.310 -0.167 -33.305 1.00 74.06 189 ARG A CA 1
ATOM 1458 C C . ARG A 1 189 ? 22.932 0.457 -32.058 1.00 74.06 189 ARG A C 1
ATOM 1460 O O . ARG A 1 189 ? 23.997 0.003 -31.649 1.00 74.06 189 ARG A O 1
ATOM 1467 N N . PHE A 1 190 ? 22.334 1.505 -31.499 1.00 76.12 190 PHE A N 1
ATOM 1468 C CA . PHE A 1 190 ? 22.831 2.127 -30.277 1.00 76.12 190 PHE A CA 1
ATOM 1469 C C . PHE A 1 190 ? 22.464 1.294 -29.042 1.00 76.12 190 PHE A C 1
ATOM 1471 O O . PHE A 1 190 ? 23.317 1.084 -28.189 1.00 76.12 190 PHE A O 1
ATOM 1478 N N . PHE A 1 191 ? 21.236 0.768 -28.995 1.00 79.50 191 PHE A N 1
ATOM 1479 C CA . PHE A 1 191 ? 20.688 0.075 -27.823 1.00 79.50 191 PHE A CA 1
ATOM 1480 C C . PHE A 1 191 ? 20.794 -1.455 -27.883 1.00 79.50 191 PHE A C 1
ATOM 1482 O O . PHE A 1 191 ? 20.826 -2.102 -26.844 1.00 79.50 191 PHE A O 1
ATOM 1489 N N . ILE A 1 192 ? 20.867 -2.043 -29.079 1.00 86.75 192 ILE A N 1
ATOM 1490 C CA . ILE A 1 192 ? 20.864 -3.496 -29.282 1.00 86.75 192 ILE A CA 1
ATOM 1491 C C . ILE A 1 192 ? 22.242 -3.949 -29.784 1.00 86.75 192 ILE A C 1
ATOM 1493 O O . ILE A 1 192 ? 22.774 -3.327 -30.716 1.00 86.75 192 ILE A O 1
ATOM 1497 N N . PRO A 1 193 ? 22.825 -5.026 -29.218 1.00 86.75 193 PRO A N 1
ATOM 1498 C CA . PRO A 1 193 ? 24.062 -5.611 -29.724 1.00 86.75 193 PRO A CA 1
ATOM 1499 C C . PRO A 1 193 ? 23.970 -5.919 -31.220 1.00 86.75 193 PRO A C 1
ATOM 1501 O O . PRO A 1 193 ? 23.008 -6.526 -31.693 1.00 86.75 193 PRO A O 1
ATOM 1504 N N . TRP A 1 194 ? 24.979 -5.502 -31.981 1.00 84.44 194 TRP A N 1
ATOM 1505 C CA . TRP A 1 194 ? 24.991 -5.638 -33.432 1.00 84.44 194 TRP A CA 1
ATOM 1506 C C . TRP A 1 194 ? 26.239 -6.360 -33.928 1.00 84.44 194 TRP A C 1
ATOM 1508 O O . TRP A 1 194 ? 27.330 -6.243 -33.369 1.00 84.44 194 TRP A O 1
ATOM 1518 N N . ARG A 1 195 ? 26.110 -7.073 -35.054 1.00 74.94 195 ARG A N 1
ATOM 1519 C CA . ARG A 1 195 ? 27.268 -7.695 -35.711 1.00 74.94 195 ARG A CA 1
ATOM 1520 C C . ARG A 1 195 ? 28.289 -6.618 -36.097 1.00 74.94 195 ARG A C 1
ATOM 1522 O O . ARG A 1 195 ? 27.976 -5.725 -36.889 1.00 74.94 195 ARG A O 1
ATOM 1529 N N . GLY A 1 196 ? 29.502 -6.735 -35.558 1.00 77.62 196 GLY A N 1
ATOM 1530 C CA . GLY A 1 196 ? 30.607 -5.791 -35.755 1.00 77.62 196 GLY A CA 1
ATOM 1531 C C . GLY A 1 196 ? 30.868 -4.846 -34.579 1.00 77.62 196 GLY A C 1
ATOM 1532 O O . GLY A 1 196 ? 31.797 -4.045 -34.671 1.00 77.62 196 GLY A O 1
ATOM 1533 N N . ASP A 1 197 ? 30.087 -4.930 -33.499 1.00 81.56 197 ASP A N 1
ATOM 1534 C CA . ASP A 1 197 ? 30.411 -4.253 -32.242 1.00 81.56 197 ASP A CA 1
ATOM 1535 C C . ASP A 1 197 ? 31.696 -4.830 -31.627 1.00 81.56 197 ASP A C 1
ATOM 1537 O O . ASP A 1 197 ? 31.989 -6.023 -31.756 1.00 81.56 197 ASP A O 1
ATOM 1541 N N . LYS A 1 198 ? 32.470 -3.984 -30.939 1.00 86.69 198 LYS A N 1
ATOM 1542 C CA . LYS A 1 198 ? 33.574 -4.462 -30.100 1.00 86.69 198 LYS A CA 1
ATOM 1543 C C . LYS A 1 198 ? 32.997 -5.201 -28.892 1.00 86.69 198 LYS A C 1
ATOM 1545 O O . LYS A 1 198 ? 31.893 -4.890 -28.453 1.00 86.69 198 LYS A O 1
ATOM 1550 N N . ALA A 1 199 ? 33.766 -6.124 -28.311 1.00 84.81 199 ALA A N 1
ATOM 1551 C CA . ALA A 1 199 ? 33.320 -6.907 -27.154 1.00 84.81 199 ALA A CA 1
ATOM 1552 C C . ALA A 1 199 ? 32.788 -6.021 -26.007 1.00 84.81 199 ALA A C 1
ATOM 1554 O O . ALA A 1 199 ? 31.706 -6.281 -25.493 1.00 84.81 199 ALA A O 1
ATOM 1555 N N . GLY A 1 200 ? 33.486 -4.924 -25.681 1.00 86.94 200 GLY A N 1
ATOM 1556 C CA . GLY A 1 200 ? 33.031 -3.968 -24.664 1.00 86.94 200 GLY A CA 1
ATOM 1557 C C . GLY A 1 200 ? 31.705 -3.281 -25.010 1.00 86.94 200 GLY A C 1
ATOM 1558 O O . GLY A 1 200 ? 30.829 -3.187 -24.156 1.00 86.94 200 GLY A O 1
ATOM 1559 N N . ASP A 1 201 ? 31.511 -2.874 -26.269 1.00 85.56 201 ASP A N 1
ATOM 1560 C CA . ASP A 1 201 ? 30.275 -2.214 -26.715 1.00 85.56 201 ASP A CA 1
ATOM 1561 C C . ASP A 1 201 ? 29.072 -3.168 -26.643 1.00 85.56 201 ASP A C 1
ATOM 1563 O O . ASP A 1 201 ? 27.977 -2.766 -26.254 1.00 85.56 201 ASP A O 1
ATOM 1567 N N . ALA A 1 202 ? 29.270 -4.443 -26.996 1.00 87.62 202 ALA A N 1
ATOM 1568 C CA . ALA A 1 202 ? 28.231 -5.463 -26.894 1.00 87.62 202 ALA A CA 1
ATOM 1569 C C . ALA A 1 202 ? 27.836 -5.727 -25.431 1.00 87.62 202 ALA A C 1
ATOM 1571 O O . ALA A 1 202 ? 26.646 -5.807 -25.131 1.00 87.62 202 ALA A O 1
ATOM 1572 N N . VAL A 1 203 ? 28.816 -5.799 -24.521 1.00 91.06 203 VAL A N 1
ATOM 1573 C CA . VAL A 1 203 ? 28.576 -5.983 -23.080 1.00 91.06 203 VAL A CA 1
ATOM 1574 C C . VAL A 1 203 ? 27.773 -4.819 -22.502 1.00 91.06 203 VAL A C 1
ATOM 1576 O O . VAL A 1 203 ? 26.762 -5.051 -21.847 1.00 91.06 203 VAL A O 1
ATOM 1579 N N . VAL A 1 204 ? 28.160 -3.572 -22.790 1.00 91.06 204 VAL A N 1
ATOM 1580 C CA . VAL A 1 204 ? 27.438 -2.385 -22.296 1.00 91.06 204 VAL A CA 1
ATOM 1581 C C . VAL A 1 204 ? 25.979 -2.386 -22.760 1.00 91.06 204 VAL A C 1
ATOM 1583 O O . VAL A 1 204 ? 25.080 -2.108 -21.970 1.00 91.06 204 VAL A O 1
ATOM 1586 N N . LYS A 1 205 ? 25.718 -2.746 -24.021 1.00 91.94 205 LYS A N 1
ATOM 1587 C CA . LYS A 1 205 ? 24.349 -2.824 -24.556 1.00 91.94 205 LYS A CA 1
ATOM 1588 C C . LYS A 1 205 ? 23.527 -3.935 -23.903 1.00 91.94 205 LYS A C 1
ATOM 1590 O O . LYS A 1 205 ? 22.353 -3.724 -23.620 1.00 91.94 205 LYS A O 1
ATOM 1595 N N . LEU A 1 206 ? 24.127 -5.095 -23.633 1.00 92.12 206 LEU A N 1
ATOM 1596 C CA . LEU A 1 206 ? 23.455 -6.177 -22.906 1.00 92.12 206 LEU A CA 1
ATOM 1597 C C . LEU A 1 206 ? 23.097 -5.763 -21.474 1.00 92.12 206 LEU A C 1
ATOM 1599 O O . LEU A 1 206 ? 21.971 -5.999 -21.045 1.00 92.12 206 LEU A O 1
ATOM 1603 N N . LEU A 1 207 ? 24.013 -5.096 -20.767 1.00 93.81 207 LEU A N 1
ATOM 1604 C CA . LEU A 1 207 ? 23.750 -4.561 -19.429 1.00 93.81 207 LEU A CA 1
ATOM 1605 C C . LEU A 1 207 ? 22.620 -3.525 -19.443 1.00 93.81 207 LEU A C 1
ATOM 1607 O O . LEU A 1 207 ? 21.759 -3.547 -18.569 1.00 93.81 207 LEU A O 1
ATOM 1611 N N . LEU A 1 208 ? 22.582 -2.654 -20.455 1.00 93.25 208 LEU A N 1
ATOM 1612 C CA . LEU A 1 208 ? 21.507 -1.677 -20.618 1.00 93.25 208 LEU A CA 1
ATOM 1613 C C . LEU A 1 208 ? 20.146 -2.351 -20.835 1.00 93.25 208 LEU A C 1
ATOM 1615 O O . LEU A 1 208 ? 19.164 -1.947 -20.221 1.00 93.25 208 LEU A O 1
ATOM 1619 N N . LEU A 1 209 ? 20.079 -3.388 -21.675 1.00 93.19 209 LEU A N 1
ATOM 1620 C CA . LEU A 1 209 ? 18.844 -4.151 -21.886 1.00 93.19 209 LEU A CA 1
ATOM 1621 C C . LEU A 1 209 ? 18.392 -4.866 -20.607 1.00 93.19 209 LEU A C 1
ATOM 1623 O O . LEU A 1 209 ? 17.204 -4.845 -20.297 1.00 93.19 209 LEU A O 1
ATOM 1627 N N . ALA A 1 210 ? 19.326 -5.443 -19.845 1.00 95.19 210 ALA A N 1
ATOM 1628 C CA . ALA A 1 210 ? 19.025 -6.049 -18.552 1.00 95.19 210 ALA A CA 1
ATOM 1629 C C . ALA A 1 210 ? 18.493 -5.009 -17.552 1.00 95.19 210 ALA A C 1
ATOM 1631 O O . ALA A 1 210 ? 17.477 -5.251 -16.910 1.00 95.19 210 ALA A O 1
ATOM 1632 N N . ALA A 1 211 ? 19.110 -3.826 -17.474 1.00 96.19 211 ALA A N 1
ATOM 1633 C CA . ALA A 1 211 ? 18.644 -2.738 -16.616 1.00 96.19 211 ALA A CA 1
ATOM 1634 C C . ALA A 1 211 ? 17.238 -2.251 -17.006 1.00 96.19 211 ALA A C 1
ATOM 1636 O O . ALA A 1 211 ? 16.410 -2.020 -16.131 1.00 96.19 211 ALA A O 1
ATOM 1637 N N . VAL A 1 212 ? 16.938 -2.144 -18.306 1.00 95.75 212 VAL A N 1
ATOM 1638 C CA . VAL A 1 212 ? 15.589 -1.799 -18.790 1.00 95.75 212 VAL A CA 1
ATOM 1639 C C . VAL A 1 212 ? 14.581 -2.898 -18.452 1.00 95.75 212 VAL A C 1
ATOM 1641 O O . VAL A 1 212 ? 13.467 -2.580 -18.051 1.00 95.75 212 VAL A O 1
ATOM 1644 N N . ALA A 1 213 ? 14.953 -4.174 -18.571 1.00 96.06 213 ALA A N 1
ATOM 1645 C CA . ALA A 1 213 ? 14.081 -5.288 -18.206 1.00 96.06 213 ALA A CA 1
ATOM 1646 C C . ALA A 1 213 ? 13.785 -5.315 -16.698 1.00 96.06 213 ALA A C 1
ATOM 1648 O O . ALA A 1 213 ? 12.626 -5.428 -16.310 1.00 96.06 213 ALA A O 1
ATOM 1649 N N . VAL A 1 214 ? 14.807 -5.138 -15.853 1.00 97.62 214 VAL A N 1
ATOM 1650 C CA . VAL A 1 214 ? 14.647 -5.035 -14.393 1.00 97.62 214 VAL A CA 1
ATOM 1651 C C . VAL A 1 214 ? 13.818 -3.806 -14.023 1.00 97.62 214 VAL A C 1
ATOM 1653 O O . VAL A 1 214 ? 12.909 -3.915 -13.208 1.00 97.62 214 VAL A O 1
ATOM 1656 N N . GLY A 1 215 ? 14.072 -2.656 -14.653 1.00 97.69 215 GLY A N 1
ATOM 1657 C CA . GLY A 1 215 ? 13.279 -1.444 -14.446 1.00 97.69 215 GLY A CA 1
ATOM 1658 C C . GLY A 1 215 ? 11.818 -1.623 -14.863 1.00 97.69 215 GLY A C 1
ATOM 1659 O O . GLY A 1 215 ? 10.922 -1.204 -14.140 1.00 97.69 215 GLY A O 1
ATOM 1660 N N . GLY A 1 216 ? 11.565 -2.298 -15.987 1.00 97.50 216 GLY A N 1
ATOM 1661 C CA . GLY A 1 216 ? 10.216 -2.637 -16.441 1.00 97.50 216 GLY A CA 1
ATOM 1662 C C . GLY A 1 216 ? 9.501 -3.610 -15.502 1.00 97.50 216 GLY A C 1
ATOM 1663 O O . GLY A 1 216 ? 8.332 -3.401 -15.196 1.00 97.50 216 GLY A O 1
ATOM 1664 N N . TRP A 1 217 ? 10.204 -4.625 -14.994 1.00 97.50 217 TRP A N 1
ATOM 1665 C CA . TRP A 1 217 ? 9.674 -5.560 -13.997 1.00 97.50 217 TRP A CA 1
ATOM 1666 C C . TRP A 1 217 ? 9.361 -4.870 -12.666 1.00 97.50 217 TRP A C 1
ATOM 1668 O O . TRP A 1 217 ? 8.285 -5.058 -12.111 1.00 97.50 217 TRP A O 1
ATOM 1678 N N . SER A 1 218 ? 10.270 -4.024 -12.177 1.00 97.44 218 SER A N 1
ATOM 1679 C CA . SER A 1 218 ? 10.063 -3.250 -10.951 1.00 97.44 218 SER A CA 1
ATOM 1680 C C . SER A 1 218 ? 8.896 -2.277 -11.088 1.00 97.44 218 SER A C 1
ATOM 1682 O O . SER A 1 218 ? 8.129 -2.129 -10.143 1.00 97.44 218 SER A O 1
ATOM 1684 N N . LEU A 1 219 ? 8.741 -1.635 -12.252 1.00 97.12 219 LEU A N 1
ATOM 1685 C CA . LEU A 1 219 ? 7.600 -0.766 -12.519 1.00 97.12 219 LEU A CA 1
ATOM 1686 C C . LEU A 1 219 ? 6.295 -1.564 -12.557 1.00 97.12 219 LEU A C 1
ATOM 1688 O O . LEU A 1 219 ? 5.315 -1.121 -11.975 1.00 97.12 219 LEU A O 1
ATOM 1692 N N . TYR A 1 220 ? 6.292 -2.735 -13.199 1.00 96.56 220 TYR A N 1
ATOM 1693 C CA . TYR A 1 220 ? 5.135 -3.629 -13.218 1.00 96.56 220 TYR A CA 1
ATOM 1694 C C . TYR A 1 220 ? 4.703 -4.014 -11.796 1.00 96.56 220 TYR A C 1
ATOM 1696 O O . TYR A 1 220 ? 3.554 -3.758 -11.444 1.00 96.56 220 TYR A O 1
ATOM 1704 N N . GLN A 1 221 ? 5.632 -4.508 -10.967 1.00 94.94 221 GLN A N 1
ATOM 1705 C CA . GLN A 1 221 ? 5.373 -4.852 -9.561 1.00 94.94 221 GLN A CA 1
ATOM 1706 C C . GLN A 1 221 ? 4.815 -3.655 -8.778 1.00 94.94 221 GLN A C 1
ATOM 1708 O O . GLN A 1 221 ? 3.761 -3.755 -8.162 1.00 94.94 221 GLN A O 1
ATOM 1713 N N . LEU A 1 222 ? 5.451 -2.483 -8.891 1.00 93.56 222 LEU A N 1
ATOM 1714 C CA . LEU A 1 222 ? 4.982 -1.273 -8.213 1.00 93.56 222 LEU A CA 1
ATOM 1715 C C . LEU A 1 222 ? 3.557 -0.893 -8.650 1.00 93.56 222 LEU A C 1
ATOM 1717 O O . LEU A 1 222 ? 2.731 -0.524 -7.824 1.00 93.56 222 LEU A O 1
ATOM 1721 N N . THR A 1 223 ? 3.244 -0.989 -9.946 1.00 93.75 223 THR A N 1
ATOM 1722 C CA . THR A 1 223 ? 1.893 -0.680 -10.436 1.00 93.75 223 THR A CA 1
ATOM 1723 C C . THR A 1 223 ? 0.850 -1.693 -9.979 1.00 93.75 223 THR A C 1
ATOM 1725 O O . THR A 1 223 ? -0.273 -1.291 -9.689 1.00 93.75 223 THR A O 1
ATOM 1728 N N . THR A 1 224 ? 1.198 -2.980 -9.888 1.00 91.62 224 THR A N 1
ATOM 1729 C CA . THR A 1 224 ? 0.281 -4.006 -9.378 1.00 91.62 224 THR A CA 1
ATOM 1730 C C . THR A 1 224 ? 0.055 -3.865 -7.879 1.00 91.62 224 THR A C 1
ATOM 1732 O O . THR A 1 224 ? -1.082 -3.982 -7.437 1.00 91.62 224 THR A O 1
ATOM 1735 N N . ASP A 1 225 ? 1.097 -3.546 -7.110 1.00 88.25 225 ASP A N 1
ATOM 1736 C CA . ASP A 1 225 ? 0.993 -3.339 -5.664 1.00 88.25 225 ASP A CA 1
ATOM 1737 C C . ASP A 1 225 ? 0.138 -2.102 -5.356 1.00 88.25 225 ASP A C 1
ATOM 1739 O O . ASP A 1 225 ? -0.780 -2.165 -4.543 1.00 88.25 225 ASP A O 1
ATOM 1743 N N . MET A 1 226 ? 0.348 -1.000 -6.087 1.00 88.81 226 MET A N 1
ATOM 1744 C CA . MET A 1 226 ? -0.483 0.203 -5.959 1.00 88.81 226 MET A CA 1
ATOM 1745 C C . MET A 1 226 ? -1.946 -0.040 -6.348 1.00 88.81 226 MET A C 1
ATOM 1747 O O . MET A 1 226 ? -2.842 0.513 -5.712 1.00 88.81 226 MET A O 1
ATOM 1751 N N . ALA A 1 227 ? -2.203 -0.846 -7.384 1.00 90.75 227 ALA A N 1
ATOM 1752 C CA . ALA A 1 227 ? -3.565 -1.201 -7.775 1.00 90.75 227 ALA A CA 1
ATOM 1753 C C . ALA A 1 227 ? -4.269 -2.019 -6.682 1.00 90.75 227 ALA A C 1
ATOM 1755 O O . ALA A 1 227 ? -5.408 -1.707 -6.349 1.00 90.75 227 ALA A O 1
ATOM 1756 N N . ARG A 1 228 ? -3.570 -2.990 -6.078 1.00 88.12 228 ARG A N 1
ATOM 1757 C CA . ARG A 1 228 ? -4.090 -3.789 -4.957 1.00 88.12 228 ARG A CA 1
ATOM 1758 C C . ARG A 1 228 ? -4.399 -2.932 -3.736 1.00 88.12 228 ARG A C 1
ATOM 1760 O O . ARG A 1 228 ? -5.504 -3.003 -3.231 1.00 88.12 228 ARG A O 1
ATOM 1767 N N . ILE A 1 229 ? -3.476 -2.062 -3.315 1.00 87.81 229 ILE A N 1
ATOM 1768 C CA . ILE A 1 229 ? -3.709 -1.147 -2.180 1.00 87.81 229 ILE A CA 1
ATOM 1769 C C . ILE A 1 229 ? -4.953 -0.281 -2.423 1.00 87.81 229 ILE A C 1
ATOM 1771 O O . ILE A 1 229 ? -5.740 -0.043 -1.509 1.00 87.81 229 ILE A O 1
ATOM 1775 N N . HIS A 1 230 ? -5.143 0.193 -3.658 1.00 91.19 230 HIS A N 1
ATOM 1776 C CA . HIS A 1 230 ? -6.323 0.977 -4.004 1.00 91.19 230 HIS A CA 1
ATOM 1777 C C . HIS A 1 230 ? -7.616 0.154 -3.932 1.00 91.19 230 HIS A C 1
ATOM 1779 O O . HIS A 1 230 ? -8.615 0.649 -3.418 1.00 91.19 230 HIS A O 1
ATOM 1785 N N . GLU A 1 231 ? -7.596 -1.086 -4.418 1.00 93.19 231 GLU A N 1
ATOM 1786 C CA . GLU A 1 231 ? -8.723 -2.020 -4.344 1.00 93.19 231 GLU A CA 1
ATOM 1787 C C . GLU A 1 231 ? -9.087 -2.354 -2.888 1.00 93.19 231 GLU A C 1
ATOM 1789 O O . GLU A 1 231 ? -10.243 -2.186 -2.499 1.00 93.19 231 GLU A O 1
ATOM 1794 N N . SER A 1 232 ? -8.102 -2.685 -2.049 1.00 92.44 232 SER A N 1
ATOM 1795 C CA . SER A 1 232 ? -8.291 -2.923 -0.611 1.00 92.44 232 SER A CA 1
ATOM 1796 C C . SER A 1 232 ? -8.905 -1.715 0.096 1.00 92.44 232 SER A C 1
ATOM 1798 O O . SER A 1 232 ? -9.848 -1.849 0.875 1.00 92.44 232 SER A O 1
ATOM 1800 N N . ALA A 1 233 ? -8.422 -0.505 -0.207 1.00 92.06 233 ALA A N 1
ATOM 1801 C CA . ALA A 1 233 ? -8.978 0.723 0.354 1.00 92.06 233 ALA A CA 1
ATOM 1802 C C . ALA A 1 233 ? -10.441 0.954 -0.071 1.00 92.06 233 ALA A C 1
ATOM 1804 O O . ALA A 1 233 ? -11.237 1.424 0.740 1.00 92.06 233 ALA A O 1
ATOM 1805 N N . GLN A 1 234 ? -10.816 0.598 -1.306 1.00 94.88 234 GLN A N 1
ATOM 1806 C CA . GLN A 1 234 ? -12.206 0.673 -1.773 1.00 94.88 234 GLN A CA 1
ATOM 1807 C C . GLN A 1 234 ? -13.106 -0.359 -1.087 1.00 94.88 234 GLN A C 1
ATOM 1809 O O . GLN A 1 234 ? -14.255 -0.049 -0.778 1.00 94.88 234 GLN A O 1
ATOM 1814 N N . VAL A 1 235 ? -12.619 -1.583 -0.858 1.00 95.56 235 VAL A N 1
ATOM 1815 C CA . VAL A 1 235 ? -13.357 -2.594 -0.082 1.00 95.56 235 VAL A CA 1
ATOM 1816 C C . VAL A 1 235 ? -13.581 -2.093 1.343 1.00 95.56 235 VAL A C 1
ATOM 1818 O O . VAL A 1 235 ? -14.706 -2.141 1.832 1.00 95.56 235 VAL A O 1
ATOM 1821 N N . LEU A 1 236 ? -12.548 -1.535 1.978 1.00 93.62 236 LEU A N 1
ATOM 1822 C CA . LEU A 1 236 ? -12.645 -0.970 3.321 1.00 93.62 236 LEU A CA 1
ATOM 1823 C C . LEU A 1 236 ? -13.668 0.173 3.385 1.00 93.62 236 LEU A C 1
ATOM 1825 O O . LEU A 1 236 ? -14.532 0.175 4.254 1.00 93.62 236 LEU A O 1
ATOM 1829 N N . GLU A 1 237 ? -13.623 1.115 2.440 1.00 94.50 237 GLU A N 1
ATOM 1830 C CA . GLU A 1 237 ? -14.589 2.220 2.358 1.00 94.50 237 GLU A CA 1
ATOM 1831 C C . GLU A 1 237 ? -16.026 1.712 2.161 1.00 94.50 237 GLU A C 1
ATOM 1833 O O . GLU A 1 237 ? -16.952 2.199 2.814 1.00 94.50 237 GLU A O 1
ATOM 1838 N N . ARG A 1 238 ? -16.223 0.702 1.301 1.00 95.88 238 ARG A N 1
ATOM 1839 C CA . ARG A 1 238 ? -17.525 0.041 1.133 1.00 95.88 238 ARG A CA 1
ATOM 1840 C C . ARG A 1 238 ? -17.989 -0.602 2.435 1.00 95.88 238 ARG A C 1
ATOM 1842 O O . ARG A 1 238 ? -19.143 -0.412 2.797 1.00 95.88 238 ARG A O 1
ATOM 1849 N N . ALA A 1 239 ? -17.104 -1.288 3.151 1.00 95.69 239 ALA A N 1
ATOM 1850 C CA . ALA A 1 239 ? -17.411 -1.924 4.426 1.00 95.69 239 ALA A CA 1
ATOM 1851 C C . ALA A 1 239 ? -17.877 -0.902 5.479 1.00 95.69 239 ALA A C 1
ATOM 1853 O O . ALA A 1 239 ? -18.935 -1.078 6.079 1.00 95.69 239 ALA A O 1
ATOM 1854 N N . VAL A 1 240 ? -17.156 0.217 5.638 1.00 95.31 240 VAL A N 1
ATOM 1855 C CA . VAL A 1 240 ? -17.563 1.315 6.538 1.00 95.31 240 VAL A CA 1
ATOM 1856 C C . VAL A 1 240 ? -18.916 1.893 6.127 1.00 95.31 240 VAL A C 1
ATOM 1858 O O . VAL A 1 240 ? -19.808 2.057 6.955 1.00 95.31 240 VAL A O 1
ATOM 1861 N N . LYS A 1 241 ? -19.116 2.144 4.832 1.00 96.25 241 LYS A N 1
ATOM 1862 C CA . LYS A 1 241 ? -20.387 2.663 4.321 1.00 96.25 241 LYS A CA 1
ATOM 1863 C C . LYS A 1 241 ? -21.554 1.699 4.557 1.00 96.25 241 LYS A C 1
ATOM 1865 O O . LYS A 1 241 ? -22.659 2.156 4.840 1.00 96.25 241 LYS A O 1
ATOM 1870 N N . THR A 1 242 ? -21.322 0.393 4.445 1.00 95.88 242 THR A N 1
ATOM 1871 C CA . THR A 1 242 ? -22.315 -0.641 4.762 1.00 95.88 242 THR A CA 1
ATOM 1872 C C . THR A 1 242 ? -22.696 -0.601 6.242 1.00 95.88 242 THR A C 1
ATOM 1874 O O . THR A 1 242 ? -23.876 -0.714 6.555 1.00 95.88 242 THR A O 1
ATOM 1877 N N . MET A 1 243 ? -21.733 -0.368 7.140 1.00 95.31 243 MET A N 1
ATOM 1878 C CA . MET A 1 243 ? -21.984 -0.222 8.581 1.00 95.31 243 MET A CA 1
ATOM 1879 C C . MET A 1 243 ? -22.770 1.050 8.936 1.00 95.31 243 MET A C 1
ATOM 1881 O O . MET A 1 243 ? -23.615 1.036 9.827 1.00 95.31 243 MET A O 1
ATOM 1885 N N . GLU A 1 244 ? -22.520 2.156 8.234 1.00 93.62 244 GLU A N 1
ATOM 1886 C CA . GLU A 1 244 ? -23.221 3.431 8.452 1.00 93.62 244 GLU A CA 1
ATOM 1887 C C . GLU A 1 244 ? -24.616 3.478 7.804 1.00 93.62 244 GLU A C 1
ATOM 1889 O O . GLU A 1 244 ? -25.429 4.363 8.099 1.00 93.62 244 GLU A O 1
ATOM 1894 N N . GLN A 1 245 ? -24.911 2.549 6.893 1.00 92.62 245 GLN A N 1
ATOM 1895 C CA . GLN A 1 245 ? -26.183 2.501 6.193 1.00 92.62 245 GLN A CA 1
ATOM 1896 C C . GLN A 1 245 ? -27.310 2.072 7.134 1.00 92.62 245 GLN A C 1
ATOM 1898 O O . GLN A 1 245 ? -27.251 1.040 7.796 1.00 92.62 245 GLN A O 1
ATOM 1903 N N . LYS A 1 246 ? -28.422 2.819 7.109 1.00 93.50 246 LYS A N 1
ATOM 1904 C CA . LYS A 1 246 ? -29.644 2.378 7.781 1.00 93.50 246 LYS A CA 1
ATOM 1905 C C . LYS A 1 246 ? -30.182 1.106 7.096 1.00 93.50 246 LYS A C 1
ATOM 1907 O O . LYS A 1 246 ? -30.494 1.171 5.902 1.00 93.50 246 LYS A O 1
ATOM 1912 N N . PRO A 1 247 ? -30.330 -0.011 7.824 1.00 92.56 247 PRO A N 1
ATOM 1913 C CA . PRO A 1 247 ? -30.793 -1.272 7.258 1.00 92.56 247 PRO A CA 1
ATOM 1914 C C . PRO A 1 247 ? -32.267 -1.190 6.839 1.00 92.56 247 PRO A C 1
ATOM 1916 O O . PRO A 1 247 ? -33.062 -0.446 7.423 1.00 92.56 247 PRO A O 1
ATOM 1919 N N . SER A 1 248 ? -32.632 -1.951 5.807 1.00 93.56 248 SER A N 1
ATOM 1920 C CA . SER A 1 248 ? -34.026 -2.135 5.388 1.00 93.56 248 SER A CA 1
ATOM 1921 C C . SER A 1 248 ? -34.755 -3.143 6.285 1.00 93.56 248 SER A C 1
ATOM 1923 O O . SER A 1 248 ? -34.129 -3.999 6.904 1.00 93.56 248 SER A O 1
ATOM 1925 N N . GLU A 1 249 ? -36.090 -3.076 6.327 1.00 92.94 249 GLU A N 1
ATOM 1926 C CA . GLU A 1 249 ? -36.910 -4.029 7.098 1.00 92.94 249 GLU A CA 1
ATOM 1927 C C . GLU A 1 249 ? -36.690 -5.487 6.652 1.00 92.94 249 GLU A C 1
ATOM 1929 O O . GLU A 1 249 ? -36.701 -6.395 7.479 1.00 92.94 249 GLU A O 1
ATOM 1934 N N . GLU A 1 250 ? -36.436 -5.709 5.357 1.00 92.25 250 GLU A N 1
ATOM 1935 C CA . GLU A 1 250 ? -36.135 -7.035 4.806 1.00 92.25 250 GLU A CA 1
ATOM 1936 C C . GLU A 1 250 ? -34.802 -7.573 5.339 1.00 92.25 250 GLU A C 1
ATOM 1938 O O . GLU A 1 250 ? -34.765 -8.690 5.849 1.00 92.25 250 GLU A O 1
ATOM 1943 N N . GLN A 1 251 ? -33.739 -6.762 5.326 1.00 92.56 251 GLN A N 1
ATOM 1944 C CA . GLN A 1 251 ? -32.432 -7.155 5.869 1.00 92.56 251 GLN A CA 1
ATOM 1945 C C . GLN A 1 251 ? -32.530 -7.501 7.358 1.00 92.56 251 GLN A C 1
ATOM 1947 O O . GLN A 1 251 ? -32.048 -8.551 7.781 1.00 92.56 251 GLN A O 1
ATOM 1952 N N . VAL A 1 252 ? -33.217 -6.668 8.149 1.00 94.00 252 VAL A N 1
ATOM 1953 C CA . VAL A 1 252 ? -33.422 -6.920 9.586 1.00 94.00 252 VAL A CA 1
ATOM 1954 C C . VAL A 1 252 ? -34.148 -8.248 9.820 1.00 94.00 252 VAL A C 1
ATOM 1956 O O . VAL A 1 252 ? -33.794 -8.987 10.732 1.00 94.00 252 VAL A O 1
ATOM 1959 N N . SER A 1 253 ? -35.108 -8.614 8.964 1.00 92.00 253 SER A N 1
ATOM 1960 C CA . SER A 1 253 ? -35.846 -9.879 9.102 1.00 92.00 253 SER A CA 1
ATOM 1961 C C . SER A 1 253 ? -35.003 -11.143 8.876 1.00 92.00 253 SER A C 1
ATOM 1963 O O . SER A 1 253 ? -35.422 -12.230 9.273 1.00 92.00 253 SER A O 1
ATOM 1965 N N . THR A 1 254 ? -33.827 -11.011 8.252 1.00 93.25 254 THR A N 1
ATOM 1966 C CA . THR A 1 254 ? -32.902 -12.128 7.983 1.00 93.25 254 THR A CA 1
ATOM 1967 C C . THR A 1 254 ? -31.837 -12.316 9.062 1.00 93.25 254 THR A C 1
ATOM 1969 O O . THR A 1 254 ? -31.110 -13.309 9.028 1.00 93.25 254 THR A O 1
ATOM 1972 N N . LEU A 1 255 ? -31.747 -11.390 10.023 1.00 95.06 255 LEU A N 1
ATOM 1973 C CA . LEU A 1 255 ? -30.751 -11.446 11.083 1.00 95.06 255 LEU A CA 1
ATOM 1974 C C . LEU A 1 255 ? -30.984 -12.627 12.045 1.00 95.06 255 LEU A C 1
ATOM 1976 O O . LEU A 1 255 ? -32.132 -12.954 12.367 1.00 95.06 255 LEU A O 1
ATOM 1980 N N . PRO A 1 256 ? -29.908 -13.237 12.575 1.00 96.12 256 PRO A N 1
ATOM 1981 C CA . PRO A 1 256 ? -30.016 -14.199 13.663 1.00 96.12 256 PRO A CA 1
ATOM 1982 C C . PRO A 1 256 ? -30.637 -13.593 14.931 1.00 96.12 256 PRO A C 1
ATOM 1984 O O . PRO A 1 256 ? -30.533 -12.397 15.205 1.00 96.12 256 PRO A O 1
ATOM 1987 N N . GLU A 1 257 ? -31.249 -14.443 15.759 1.00 94.00 257 GLU A N 1
ATOM 1988 C CA . GLU A 1 257 ? -31.927 -14.000 16.979 1.00 94.00 257 GLU A CA 1
ATOM 1989 C C . GLU A 1 257 ? -30.971 -13.312 17.972 1.00 94.00 257 GLU A C 1
ATOM 1991 O O . GLU A 1 257 ? -29.993 -13.892 18.466 1.00 94.00 257 GLU A O 1
ATOM 1996 N N . GLY A 1 258 ? -31.321 -12.074 18.326 1.00 94.25 258 GLY A N 1
ATOM 1997 C CA . GLY A 1 258 ? -30.582 -11.239 19.269 1.00 94.25 258 GLY A CA 1
ATOM 1998 C C . GLY A 1 258 ? -29.540 -10.328 18.624 1.00 94.25 258 GLY A C 1
ATOM 1999 O O . GLY A 1 258 ? -28.928 -9.554 19.353 1.00 94.25 258 GLY A O 1
ATOM 2000 N N . TYR A 1 259 ? -29.341 -10.392 17.303 1.00 97.19 259 TYR A N 1
ATOM 2001 C CA . TYR A 1 259 ? -28.499 -9.415 16.615 1.00 97.19 259 TYR A CA 1
ATOM 2002 C C . TYR A 1 259 ? -29.151 -8.028 16.657 1.00 97.19 259 TYR A C 1
ATOM 2004 O O . TYR A 1 259 ? -30.369 -7.896 16.533 1.00 97.19 259 TYR A O 1
ATOM 2012 N N . LEU A 1 260 ? -28.335 -6.989 16.802 1.00 97.62 260 LEU A N 1
ATOM 2013 C CA . LEU A 1 260 ? -28.757 -5.602 16.699 1.00 97.62 260 LEU A CA 1
ATOM 2014 C C . LEU A 1 260 ? -29.024 -5.256 15.231 1.00 97.62 260 LEU A C 1
ATOM 2016 O O . LEU A 1 260 ? -28.163 -5.462 14.372 1.00 97.62 260 LEU A O 1
ATOM 2020 N N . ASP A 1 261 ? -30.177 -4.642 14.963 1.00 97.06 261 ASP A N 1
ATOM 2021 C CA . ASP A 1 261 ? -30.649 -4.302 13.614 1.00 97.06 261 ASP A CA 1
ATOM 2022 C C . ASP A 1 261 ? -29.591 -3.595 12.758 1.00 97.06 261 ASP A C 1
ATOM 2024 O O . ASP A 1 261 ? -29.491 -3.859 11.562 1.00 97.06 261 ASP A O 1
ATOM 2028 N N . LYS A 1 262 ? -28.763 -2.729 13.362 1.00 96.31 262 LYS A N 1
ATOM 2029 C CA . LYS A 1 262 ? -27.724 -1.957 12.659 1.00 96.31 262 LYS A CA 1
ATOM 2030 C C . LYS A 1 262 ? -26.711 -2.819 11.897 1.00 96.31 262 LYS A C 1
ATOM 2032 O O . LYS A 1 262 ? -26.132 -2.339 10.931 1.00 96.31 262 LYS A O 1
ATOM 2037 N N . PHE A 1 263 ? -26.529 -4.083 12.283 1.00 97.56 263 PHE A N 1
ATOM 2038 C CA . PHE A 1 263 ? -25.630 -5.009 11.593 1.00 97.56 263 PHE A CA 1
ATOM 2039 C C . PHE A 1 263 ? -26.272 -5.711 10.393 1.00 97.56 263 PHE A C 1
ATOM 2041 O O . PHE A 1 263 ? -25.564 -6.400 9.667 1.00 97.56 263 PHE A O 1
ATOM 2048 N N . ALA A 1 264 ? -27.573 -5.538 10.130 1.00 97.38 264 ALA A N 1
ATOM 2049 C CA . ALA A 1 264 ? -28.272 -6.288 9.083 1.00 97.38 264 ALA A CA 1
ATOM 2050 C C . ALA A 1 264 ? -27.664 -6.105 7.686 1.00 97.38 264 ALA A C 1
ATOM 2052 O O . ALA A 1 264 ? -27.506 -7.075 6.951 1.00 97.38 264 ALA A O 1
ATOM 2053 N N . ALA A 1 265 ? -27.276 -4.875 7.331 1.00 96.44 265 ALA A N 1
ATOM 2054 C CA . ALA A 1 265 ? -26.647 -4.603 6.040 1.00 96.44 265 ALA A CA 1
ATOM 2055 C C . ALA A 1 265 ? -25.261 -5.262 5.922 1.00 96.44 265 ALA A C 1
ATOM 2057 O O . ALA A 1 265 ? -24.902 -5.760 4.860 1.00 96.44 265 ALA A O 1
ATOM 2058 N N . ALA A 1 266 ? -24.493 -5.292 7.013 1.00 97.06 266 ALA A N 1
ATOM 2059 C CA . ALA A 1 266 ? -23.180 -5.925 7.043 1.00 97.06 266 ALA A CA 1
ATOM 2060 C C . ALA A 1 266 ? -23.271 -7.452 7.031 1.00 97.06 266 ALA A C 1
ATOM 2062 O O . ALA A 1 266 ? -22.493 -8.094 6.335 1.00 97.06 266 ALA A O 1
ATOM 2063 N N . TYR A 1 267 ? -24.253 -8.014 7.736 1.00 97.19 267 TYR A N 1
ATOM 2064 C CA . TYR A 1 267 ? -24.520 -9.448 7.781 1.00 97.19 267 TYR A CA 1
ATOM 2065 C C . TYR A 1 267 ? -24.868 -10.0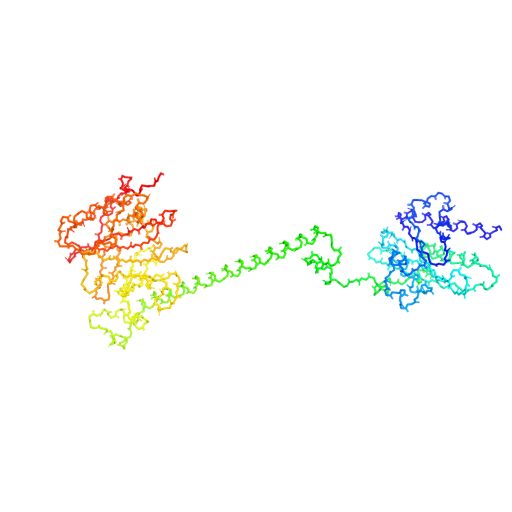25 6.402 1.00 97.19 267 TYR A C 1
ATOM 2067 O O . TYR A 1 267 ? -24.445 -11.129 6.072 1.00 97.19 267 TYR A O 1
ATOM 2075 N N . GLU A 1 268 ? -25.595 -9.270 5.572 1.00 95.94 268 GLU A N 1
ATOM 2076 C CA . GLU A 1 268 ? -25.893 -9.672 4.190 1.00 95.94 268 GLU A CA 1
ATOM 2077 C C . GLU A 1 268 ? -24.627 -9.770 3.323 1.00 95.94 268 GLU A C 1
ATOM 2079 O O . GLU A 1 268 ? -24.542 -10.639 2.456 1.00 95.94 268 GLU A O 1
ATOM 2084 N N . VAL A 1 269 ? -23.639 -8.898 3.558 1.00 96.88 269 VAL A N 1
ATOM 2085 C CA . VAL A 1 269 ? -22.347 -8.948 2.858 1.00 96.88 269 VAL A CA 1
ATOM 2086 C C . VAL A 1 269 ? -21.482 -10.076 3.408 1.00 96.88 269 VAL A C 1
ATOM 2088 O O . VAL A 1 269 ? -20.920 -10.847 2.634 1.00 96.88 269 VAL A O 1
ATOM 2091 N N . ASN A 1 270 ? -21.378 -10.172 4.735 1.00 97.94 270 ASN A N 1
ATOM 2092 C CA . ASN A 1 270 ? -20.599 -11.198 5.404 1.00 97.94 270 ASN A CA 1
ATOM 2093 C C . ASN A 1 270 ? -21.267 -11.662 6.712 1.00 97.94 270 ASN A C 1
ATOM 2095 O O . ASN A 1 270 ? -21.262 -10.920 7.702 1.00 97.94 270 ASN A O 1
ATOM 2099 N N . PRO A 1 271 ? -21.788 -12.904 6.756 1.00 97.56 271 PRO A N 1
ATOM 2100 C CA . PRO A 1 271 ? -22.398 -13.473 7.955 1.00 97.56 271 PRO A CA 1
ATOM 2101 C C . PRO A 1 271 ? -21.448 -13.655 9.149 1.00 97.56 271 PRO A C 1
ATOM 2103 O O . PRO A 1 271 ? -21.929 -13.862 10.260 1.00 97.56 271 PRO A O 1
ATOM 2106 N N . GLU A 1 272 ? -20.128 -13.578 8.943 1.00 98.12 272 GLU A N 1
ATOM 2107 C CA . GLU A 1 272 ? -19.100 -13.673 9.994 1.00 98.12 272 GLU A CA 1
ATOM 2108 C C . GLU A 1 272 ? -18.804 -12.326 10.679 1.00 98.12 272 GLU A C 1
ATOM 2110 O O . GLU A 1 272 ? -17.832 -12.186 11.422 1.00 98.12 272 GLU A O 1
ATOM 2115 N N . ILE A 1 273 ? -19.642 -11.308 10.456 1.00 98.38 273 ILE A N 1
ATOM 2116 C CA . ILE A 1 273 ? -19.602 -10.060 11.222 1.00 98.38 273 ILE A CA 1
ATOM 2117 C C . ILE A 1 273 ? -19.798 -10.332 12.720 1.00 98.38 273 ILE A C 1
ATOM 2119 O O . ILE A 1 273 ? -20.806 -10.887 13.150 1.00 98.38 273 ILE A O 1
ATOM 2123 N N . ALA A 1 274 ? -18.826 -9.912 13.526 1.00 98.25 274 ALA A N 1
ATOM 2124 C CA . ALA A 1 274 ? -18.814 -10.082 14.978 1.00 98.25 274 ALA A CA 1
ATOM 2125 C C . ALA A 1 274 ? -19.044 -8.765 15.730 1.00 98.25 274 ALA A C 1
ATOM 2127 O O . ALA A 1 274 ? -19.548 -8.775 16.858 1.00 98.25 274 ALA A O 1
ATOM 2128 N N . GLY A 1 275 ? -18.724 -7.624 15.112 1.00 98.19 275 GLY A N 1
ATOM 2129 C CA . GLY A 1 275 ? -18.942 -6.319 15.721 1.00 98.19 275 GLY A CA 1
ATOM 2130 C C . GLY A 1 275 ? -18.464 -5.127 14.898 1.00 98.19 275 GLY A C 1
ATOM 2131 O O . GLY A 1 275 ? -18.106 -5.248 13.728 1.00 98.19 275 GLY A O 1
ATOM 2132 N N . TRP A 1 276 ? -18.462 -3.954 15.526 1.00 98.44 276 TRP A N 1
ATOM 2133 C CA . TRP A 1 276 ? -18.006 -2.690 14.954 1.00 98.44 276 TRP A CA 1
ATOM 2134 C C . TRP A 1 276 ? -17.128 -1.953 15.958 1.00 98.44 276 TRP A C 1
ATOM 2136 O O . TRP A 1 276 ? -17.572 -1.679 17.073 1.00 98.44 276 TRP A O 1
ATOM 2146 N N . ILE A 1 277 ? -15.892 -1.630 15.572 1.00 98.00 277 ILE A N 1
ATOM 2147 C CA . ILE A 1 277 ? -14.979 -0.847 16.404 1.00 98.00 277 ILE A CA 1
ATOM 2148 C C . ILE A 1 277 ? -14.848 0.581 15.883 1.00 98.00 277 ILE A C 1
ATOM 2150 O O . ILE A 1 277 ? -14.625 0.799 14.692 1.00 98.00 277 ILE A O 1
ATOM 2154 N N . ASN A 1 278 ? -14.923 1.554 16.789 1.00 97.44 278 ASN A N 1
ATOM 2155 C CA . ASN A 1 278 ? -14.687 2.952 16.471 1.00 97.44 278 ASN A CA 1
ATOM 2156 C C . ASN A 1 278 ? -13.850 3.666 17.549 1.00 97.44 278 ASN A C 1
ATOM 2158 O O . ASN A 1 278 ? -14.139 3.586 18.746 1.00 97.44 278 ASN A O 1
ATOM 2162 N N . ILE A 1 279 ? -12.812 4.376 17.102 1.00 96.62 279 ILE A N 1
ATOM 2163 C CA . ILE A 1 279 ? -11.976 5.262 17.917 1.00 96.62 279 ILE A CA 1
ATOM 2164 C C . ILE A 1 279 ? -12.179 6.695 17.407 1.00 96.62 279 ILE A C 1
ATOM 2166 O O . ILE A 1 279 ? -11.819 6.985 16.259 1.00 96.62 279 ILE A O 1
ATOM 2170 N N . PRO A 1 280 ? -12.722 7.610 18.233 1.00 93.00 280 PRO A N 1
ATOM 2171 C CA . PRO A 1 280 ? -12.934 8.998 17.834 1.00 93.00 280 PRO A CA 1
ATOM 2172 C C . PRO A 1 280 ? -11.661 9.664 17.299 1.00 93.00 280 PRO A C 1
ATOM 2174 O O . PRO A 1 280 ? -10.548 9.295 17.661 1.00 93.00 280 PRO A O 1
ATOM 2177 N N . ASN A 1 281 ? -11.826 10.660 16.423 1.00 92.69 281 ASN A N 1
ATOM 2178 C CA . ASN A 1 281 ? -10.722 11.423 15.821 1.00 92.69 281 ASN A CA 1
ATOM 2179 C C . ASN A 1 281 ? -9.686 10.571 15.054 1.00 92.69 281 ASN A C 1
ATOM 2181 O O . ASN A 1 281 ? -8.562 11.020 14.824 1.00 92.69 281 ASN A O 1
ATOM 2185 N N . THR A 1 282 ? -10.067 9.368 14.614 1.00 93.75 282 THR A N 1
ATOM 2186 C CA . THR A 1 282 ? -9.244 8.493 13.770 1.00 93.75 282 THR A CA 1
ATOM 2187 C C . THR A 1 282 ? -10.037 7.950 12.586 1.00 93.75 282 THR A C 1
ATOM 2189 O O . THR A 1 282 ? -11.236 8.180 12.454 1.00 93.75 282 THR A O 1
ATOM 2192 N N . ASN A 1 283 ? -9.358 7.209 11.713 1.00 88.19 283 ASN A N 1
ATOM 2193 C CA . ASN A 1 283 ? -9.987 6.401 10.672 1.00 88.19 283 ASN A CA 1
ATOM 2194 C C . ASN A 1 283 ? -10.369 4.985 11.144 1.00 88.19 283 ASN A C 1
ATOM 2196 O O . ASN A 1 283 ? -10.831 4.187 10.327 1.00 88.19 283 ASN A O 1
ATOM 2200 N N . MET A 1 284 ? -10.172 4.654 12.427 1.00 93.12 284 MET A N 1
ATOM 2201 C CA . MET A 1 284 ? -10.669 3.406 12.993 1.00 93.12 284 MET A CA 1
ATOM 2202 C C . MET A 1 284 ? -12.165 3.549 13.227 1.00 93.12 284 MET A C 1
ATOM 2204 O O . MET A 1 284 ? -12.589 3.989 14.285 1.00 93.12 284 MET A O 1
ATOM 2208 N N . ASN A 1 285 ? -12.932 3.182 12.209 1.00 95.50 285 ASN A N 1
ATOM 2209 C CA . ASN A 1 285 ? -14.380 3.025 12.218 1.00 95.50 285 ASN A CA 1
ATOM 2210 C C . ASN A 1 285 ? -14.718 1.768 11.400 1.00 95.50 285 ASN A C 1
ATOM 2212 O O . ASN A 1 285 ? -15.211 1.863 10.280 1.00 95.50 285 ASN A O 1
ATOM 2216 N N . LEU A 1 286 ? -14.317 0.592 11.885 1.00 96.88 286 LEU A N 1
ATOM 2217 C CA . LEU A 1 286 ? -14.102 -0.600 11.059 1.00 96.88 286 LEU A CA 1
ATOM 2218 C C . LEU A 1 286 ? -14.933 -1.797 11.539 1.00 96.88 286 LEU A C 1
ATOM 2220 O O . LEU A 1 286 ? -14.971 -2.049 12.746 1.00 96.88 286 LEU A O 1
ATOM 2224 N N . PRO A 1 287 ? -15.567 -2.566 10.636 1.00 97.69 287 PRO A N 1
ATOM 2225 C CA . PRO A 1 287 ? -16.213 -3.815 11.025 1.00 97.69 287 PRO A CA 1
ATOM 2226 C C . PRO A 1 287 ? -15.178 -4.816 11.545 1.00 97.69 287 PRO A C 1
ATOM 2228 O O . PRO A 1 287 ? -14.025 -4.817 11.113 1.00 97.69 287 PRO A O 1
ATOM 2231 N N . VAL A 1 288 ? -15.608 -5.665 12.472 1.00 98.38 288 VAL A N 1
ATOM 2232 C CA . VAL A 1 288 ? -14.803 -6.727 13.078 1.00 98.38 288 VAL A CA 1
ATOM 2233 C C . VAL A 1 288 ? -15.461 -8.057 12.753 1.00 98.38 288 VAL A C 1
ATOM 2235 O O . VAL A 1 288 ? -16.624 -8.259 13.093 1.00 98.38 288 VAL A O 1
ATOM 2238 N N . LEU A 1 289 ? -14.727 -8.948 12.099 1.00 98.50 289 LEU A N 1
ATOM 2239 C CA . LEU A 1 289 ? -15.197 -10.275 11.697 1.00 98.50 289 LEU A CA 1
ATOM 2240 C C . LEU A 1 289 ? -14.747 -11.336 12.710 1.00 98.50 289 LEU A C 1
ATOM 2242 O O . LEU A 1 289 ? -13.957 -11.039 13.605 1.00 98.50 289 LEU A O 1
ATOM 2246 N N . GLN A 1 290 ? -15.228 -12.567 12.602 1.00 98.44 290 GLN A N 1
ATOM 2247 C CA . GLN A 1 290 ? -14.734 -13.681 13.410 1.00 98.44 290 GLN A CA 1
ATOM 2248 C C . GLN A 1 290 ? -14.839 -14.989 12.632 1.00 98.44 290 GLN A C 1
ATOM 2250 O O . GLN A 1 290 ? -15.923 -15.355 12.191 1.00 98.44 290 GLN A O 1
ATOM 2255 N N . HIS A 1 291 ? -13.717 -15.699 12.521 1.00 98.12 291 HIS A N 1
ATOM 2256 C CA . HIS A 1 291 ? -13.644 -17.007 11.874 1.00 98.12 291 HIS A CA 1
ATOM 2257 C C . HIS A 1 291 ? -13.399 -18.128 12.898 1.00 98.12 291 HIS A C 1
ATOM 2259 O O . HIS A 1 291 ? -13.238 -17.879 14.095 1.00 98.12 291 HIS A O 1
ATOM 2265 N N . GLU A 1 292 ? -13.342 -19.378 12.430 1.00 97.75 292 GLU A N 1
ATOM 2266 C CA . GLU A 1 292 ? -13.004 -20.553 13.253 1.00 97.75 292 GLU A CA 1
ATOM 2267 C C . GLU A 1 292 ? -11.513 -20.612 13.658 1.00 97.75 292 GLU A C 1
ATOM 2269 O O . GLU A 1 292 ? -11.128 -21.425 14.503 1.00 97.75 292 GLU A O 1
ATOM 2274 N N . ASP A 1 293 ? -10.680 -19.739 13.087 1.00 97.81 293 ASP A N 1
ATOM 2275 C CA . ASP A 1 293 ? -9.260 -19.567 13.389 1.00 97.81 293 ASP A CA 1
ATOM 2276 C C . ASP A 1 293 ? -8.855 -18.077 13.398 1.00 97.81 293 ASP A C 1
ATOM 2278 O O . ASP A 1 293 ? -9.674 -17.183 13.180 1.00 97.81 293 ASP A O 1
ATOM 2282 N N . ASN A 1 294 ? -7.577 -17.810 13.682 1.00 96.50 294 ASN A N 1
ATOM 2283 C CA . ASN A 1 294 ? -6.992 -16.464 13.646 1.00 96.50 294 ASN A CA 1
ATOM 2284 C C . ASN A 1 294 ? -6.185 -16.196 12.359 1.00 96.50 294 ASN A C 1
ATOM 2286 O O . ASN A 1 294 ? -5.438 -15.218 12.311 1.00 96.50 294 ASN A O 1
ATOM 2290 N N . ASP A 1 295 ? -6.281 -17.070 11.354 1.00 96.62 295 ASP A N 1
ATOM 2291 C CA . ASP A 1 295 ? -5.472 -17.022 10.135 1.00 96.62 295 ASP A CA 1
ATOM 2292 C C . ASP A 1 295 ? -6.274 -16.488 8.938 1.00 96.62 295 ASP A C 1
ATOM 2294 O O . ASP A 1 295 ? -5.746 -15.690 8.168 1.00 96.62 295 ASP A O 1
ATOM 2298 N N . TYR A 1 296 ? -7.551 -16.856 8.800 1.00 97.88 296 TYR A N 1
ATOM 2299 C CA . TYR A 1 296 ? -8.372 -16.543 7.625 1.00 97.88 296 TYR A CA 1
ATOM 2300 C C . TYR A 1 296 ? -8.446 -15.037 7.321 1.00 97.88 296 TYR A C 1
ATOM 2302 O O . TYR A 1 296 ? -8.108 -14.591 6.227 1.00 97.88 296 TYR A O 1
ATOM 2310 N N . TYR A 1 297 ? -8.797 -14.212 8.308 1.00 97.75 297 TYR A N 1
ATOM 2311 C CA . TYR A 1 297 ? -8.917 -12.761 8.114 1.00 97.75 297 TYR A CA 1
ATOM 2312 C C . TYR A 1 297 ? -7.589 -11.994 8.159 1.00 97.75 297 TYR A C 1
ATOM 2314 O O . TYR A 1 297 ? -7.580 -10.768 8.006 1.00 97.75 297 TYR A O 1
ATOM 2322 N N . LEU A 1 298 ? -6.451 -12.691 8.288 1.00 95.50 298 LEU A N 1
ATOM 2323 C CA . LEU A 1 298 ? -5.150 -12.075 8.022 1.00 95.50 298 LEU A CA 1
ATOM 2324 C C . LEU A 1 298 ? -4.974 -11.762 6.535 1.00 95.50 298 LEU A C 1
ATOM 2326 O O . LEU A 1 298 ? -4.271 -10.804 6.220 1.00 95.50 298 LEU A O 1
ATOM 2330 N N . ASP A 1 299 ? -5.579 -12.541 5.637 1.00 96.25 299 ASP A N 1
ATOM 2331 C CA . ASP A 1 299 ? -5.448 -12.369 4.188 1.00 96.25 299 ASP A CA 1
ATOM 2332 C C . ASP A 1 299 ? -6.781 -12.430 3.422 1.00 96.25 299 ASP A C 1
ATOM 2334 O O . ASP A 1 299 ? -6.792 -12.667 2.212 1.00 96.25 299 ASP A O 1
ATOM 2338 N N . HIS A 1 300 ? -7.895 -12.153 4.108 1.00 97.19 300 HIS A N 1
ATOM 2339 C CA . HIS A 1 300 ? -9.224 -11.980 3.516 1.00 97.19 300 HIS A CA 1
ATOM 2340 C C . HIS A 1 300 ? -9.870 -10.671 3.984 1.00 97.19 300 HIS A C 1
ATOM 2342 O O . HIS A 1 300 ? -9.726 -10.263 5.138 1.00 97.19 300 HIS A O 1
ATOM 2348 N N . ASN A 1 301 ? -10.574 -9.993 3.079 1.00 97.00 301 ASN A N 1
ATOM 2349 C CA . ASN A 1 301 ? -11.233 -8.718 3.357 1.00 97.00 301 ASN A CA 1
ATOM 2350 C C . ASN A 1 301 ? -12.666 -8.899 3.903 1.00 97.00 301 ASN A C 1
ATOM 2352 O O . ASN A 1 301 ? -13.146 -10.010 4.120 1.00 97.00 301 ASN A O 1
ATOM 2356 N N . PHE A 1 302 ? -13.374 -7.782 4.103 1.00 97.31 302 PHE A N 1
ATOM 2357 C CA . PHE A 1 302 ? -14.756 -7.765 4.596 1.00 97.31 302 PHE A CA 1
ATOM 2358 C C . PHE A 1 302 ? -15.737 -8.593 3.756 1.00 97.31 302 PHE A C 1
ATOM 2360 O O . PHE A 1 302 ? -16.664 -9.170 4.310 1.00 97.31 302 PHE A O 1
ATOM 2367 N N . GLU A 1 303 ? -15.526 -8.693 2.445 1.00 97.19 303 GLU A N 1
ATOM 2368 C CA . GLU A 1 303 ? -16.395 -9.438 1.523 1.00 97.19 303 GLU A CA 1
ATOM 2369 C C . GLU A 1 303 ? -16.039 -10.940 1.477 1.00 97.19 303 GLU A C 1
ATOM 2371 O O . GLU A 1 303 ? -16.723 -11.712 0.812 1.00 97.19 303 GLU A O 1
ATOM 2376 N N . GLY A 1 304 ? -14.995 -11.370 2.203 1.00 96.56 304 GLY A N 1
ATOM 2377 C CA . GLY A 1 304 ? -14.495 -12.750 2.205 1.00 96.56 304 GLY A CA 1
ATOM 2378 C C . GLY A 1 304 ? -13.572 -13.077 1.026 1.00 96.56 304 GLY A C 1
ATOM 2379 O O . GLY A 1 304 ? -13.216 -14.237 0.829 1.00 96.56 304 GLY A O 1
ATOM 2380 N N . ASP A 1 305 ? -13.171 -12.074 0.241 1.00 97.12 305 ASP A N 1
ATOM 2381 C CA . ASP A 1 305 ? -12.232 -12.239 -0.869 1.00 97.12 305 ASP A CA 1
ATOM 2382 C C . ASP A 1 305 ? -10.780 -12.148 -0.385 1.00 97.12 305 ASP A C 1
ATOM 2384 O O . ASP A 1 305 ? -10.469 -11.387 0.535 1.00 97.12 305 ASP A O 1
ATOM 2388 N N . TYR A 1 306 ? -9.876 -12.883 -1.047 1.00 96.00 306 TYR A N 1
ATOM 2389 C CA . TYR A 1 306 ? -8.441 -12.829 -0.758 1.00 96.00 306 TYR A CA 1
ATOM 2390 C C . TYR A 1 306 ? -7.895 -11.409 -0.935 1.00 96.00 306 TYR A C 1
ATOM 2392 O O . TYR A 1 306 ? -7.921 -10.840 -2.030 1.00 96.00 306 TYR A O 1
ATOM 2400 N N . ASP A 1 307 ? -7.328 -10.878 0.137 1.00 94.81 307 ASP A N 1
ATOM 2401 C CA . ASP A 1 307 ? -6.678 -9.584 0.192 1.00 94.81 307 ASP A CA 1
ATOM 2402 C C . ASP A 1 307 ? -5.545 -9.639 1.229 1.00 94.81 307 ASP A C 1
ATOM 2404 O O . ASP A 1 307 ? -5.828 -9.760 2.420 1.00 94.81 307 ASP A O 1
ATOM 2408 N N . PRO A 1 308 ? -4.263 -9.499 0.837 1.00 91.56 308 PRO A N 1
ATOM 2409 C CA . PRO A 1 308 ? -3.133 -9.567 1.772 1.00 91.56 308 PRO A CA 1
ATOM 2410 C C . PRO A 1 308 ? -3.168 -8.491 2.867 1.00 91.56 308 PRO A C 1
ATOM 2412 O O . PRO A 1 308 ? -2.388 -8.552 3.815 1.00 91.56 308 PRO A O 1
ATOM 2415 N N . ASN A 1 309 ? -4.025 -7.486 2.714 1.00 90.69 309 ASN A N 1
ATOM 2416 C CA . ASN A 1 309 ? -4.225 -6.437 3.689 1.00 90.69 309 ASN A CA 1
ATOM 2417 C C . ASN A 1 309 ? -5.261 -6.783 4.779 1.00 90.69 309 ASN A C 1
ATOM 2419 O O . ASN A 1 309 ? -5.357 -6.038 5.763 1.00 90.69 309 ASN A O 1
ATOM 2423 N N . GLY A 1 310 ? -5.984 -7.897 4.616 1.00 94.25 310 GLY A N 1
ATOM 2424 C CA . GLY A 1 310 ? -6.893 -8.500 5.589 1.00 94.25 310 GLY A CA 1
ATOM 2425 C C . GLY A 1 310 ? -8.064 -7.618 6.030 1.00 94.25 310 GLY A C 1
ATOM 2426 O O . GLY A 1 310 ? -8.367 -6.575 5.445 1.00 94.25 310 GLY A O 1
ATOM 2427 N N . ALA A 1 311 ? -8.706 -8.036 7.117 1.00 96.06 311 ALA A N 1
ATOM 2428 C CA . ALA A 1 311 ? -9.766 -7.306 7.806 1.00 96.06 311 ALA A CA 1
ATOM 2429 C C . ALA A 1 311 ? -9.499 -7.303 9.322 1.00 96.06 311 ALA A C 1
ATOM 2431 O O . ALA A 1 311 ? -8.701 -8.109 9.799 1.00 96.06 311 ALA A O 1
ATOM 2432 N N . PRO A 1 312 ? -10.114 -6.413 10.118 1.00 97.25 312 PRO A N 1
ATOM 2433 C CA . PRO A 1 312 ? -10.087 -6.561 11.567 1.00 97.25 312 PRO A CA 1
ATOM 2434 C C . PRO A 1 312 ? -10.911 -7.778 11.989 1.00 97.25 312 PRO A C 1
ATOM 2436 O O . PRO A 1 312 ? -12.026 -7.965 11.498 1.00 97.25 312 PRO A O 1
ATOM 2439 N N . PHE A 1 313 ? -10.400 -8.582 12.919 1.00 98.31 313 PHE A N 1
ATOM 2440 C CA . PHE A 1 313 ? -11.102 -9.780 13.379 1.00 98.31 313 PHE A CA 1
ATOM 2441 C C . PHE A 1 313 ? -10.928 -10.045 14.874 1.00 98.31 313 PHE A C 1
ATOM 2443 O O . PHE A 1 313 ? -9.892 -9.740 15.462 1.00 98.31 313 PHE A O 1
ATOM 2450 N N . MET A 1 314 ? -11.968 -10.598 15.492 1.00 98.56 314 MET A N 1
ATOM 2451 C CA . MET A 1 314 ? -11.980 -11.079 16.869 1.00 98.56 314 MET A CA 1
ATOM 2452 C C . MET A 1 314 ? -11.317 -12.460 16.948 1.00 98.56 314 MET A C 1
ATOM 2454 O O . MET A 1 314 ? -11.454 -13.263 16.028 1.00 98.56 314 MET A O 1
ATOM 2458 N N . ASP A 1 315 ? -10.629 -12.752 18.054 1.00 98.44 315 ASP A N 1
ATOM 2459 C CA . ASP A 1 315 ? -10.041 -14.074 18.288 1.00 98.44 315 ASP A CA 1
ATOM 2460 C C . ASP A 1 315 ? -11.097 -15.188 18.239 1.00 98.44 315 ASP A C 1
ATOM 2462 O O . ASP A 1 315 ? -12.169 -15.071 18.838 1.00 98.44 315 ASP A O 1
ATOM 2466 N N . PHE A 1 316 ? -10.784 -16.303 17.576 1.00 98.06 316 PHE A N 1
ATOM 2467 C CA . PHE A 1 316 ? -11.714 -17.429 17.412 1.00 98.06 316 PHE A CA 1
ATOM 2468 C C . PHE A 1 316 ? -12.212 -18.038 18.739 1.00 98.06 316 PHE A C 1
ATOM 2470 O O . PHE A 1 316 ? -13.261 -18.680 18.785 1.00 98.06 316 PHE A O 1
ATOM 2477 N N . ARG A 1 317 ? -11.467 -17.870 19.843 1.00 98.06 317 ARG A N 1
ATOM 2478 C CA . ARG A 1 317 ? -11.843 -18.382 21.176 1.00 98.06 317 ARG A CA 1
ATOM 2479 C C . ARG A 1 317 ? -12.844 -17.477 21.881 1.00 98.06 317 ARG A C 1
ATOM 2481 O O . ARG A 1 317 ? -13.476 -17.932 22.845 1.00 98.06 317 ARG A O 1
ATOM 2488 N N . ASN A 1 318 ? -12.938 -16.215 21.456 1.00 98.19 318 ASN A N 1
ATOM 2489 C CA . ASN A 1 318 ? -13.788 -15.233 22.099 1.00 98.19 318 ASN A CA 1
ATOM 2490 C C . ASN A 1 318 ? -15.267 -15.427 21.759 1.00 98.19 318 ASN A C 1
ATOM 2492 O O . ASN A 1 318 ? -15.621 -15.898 20.683 1.00 98.19 318 ASN A O 1
ATOM 2496 N N . ASN A 1 319 ? -16.150 -15.057 22.684 1.00 96.88 319 ASN A N 1
ATOM 2497 C CA . ASN A 1 319 ? -17.594 -15.120 22.481 1.00 96.88 319 ASN A CA 1
ATOM 2498 C C . ASN A 1 319 ? -18.197 -13.711 22.354 1.00 96.88 319 ASN A C 1
ATOM 2500 O O . ASN A 1 319 ? -18.176 -12.927 23.299 1.00 96.88 319 ASN A O 1
ATOM 2504 N N . ALA A 1 320 ? -18.777 -13.402 21.190 1.00 95.25 320 ALA A N 1
ATOM 2505 C CA . ALA A 1 320 ? -19.390 -12.100 20.917 1.00 95.25 320 ALA A CA 1
ATOM 2506 C C . ALA A 1 320 ? -20.718 -11.857 21.668 1.00 95.25 320 ALA A C 1
ATOM 2508 O O . ALA A 1 320 ? -21.124 -10.706 21.839 1.00 95.25 320 ALA A O 1
ATOM 2509 N N . ARG A 1 321 ? -21.418 -12.918 22.097 1.00 95.69 321 ARG A N 1
ATOM 2510 C CA . ARG A 1 321 ? -22.701 -12.830 22.821 1.00 95.69 321 ARG A CA 1
ATOM 2511 C C . ARG A 1 321 ? -22.501 -12.664 24.322 1.00 95.69 321 ARG A C 1
ATOM 2513 O O . ARG A 1 321 ? -23.198 -11.878 24.952 1.00 95.69 321 ARG A O 1
ATOM 2520 N N . GLU A 1 322 ? -21.560 -13.414 24.880 1.00 95.25 322 GLU A N 1
ATOM 2521 C CA . GLU A 1 322 ? -21.175 -13.361 26.289 1.00 95.25 322 GLU A CA 1
ATOM 2522 C C . GLU A 1 322 ? -19.674 -13.098 26.370 1.00 95.25 322 GLU A C 1
ATOM 2524 O O . GLU A 1 322 ? -18.874 -14.028 26.296 1.00 95.25 322 GLU A O 1
ATOM 2529 N N . LEU A 1 323 ? -19.300 -11.821 26.484 1.00 96.12 323 LEU A N 1
ATOM 2530 C CA . LEU A 1 323 ? -17.901 -11.400 26.439 1.00 96.12 323 LEU A CA 1
ATOM 2531 C C . LEU A 1 323 ? -17.054 -12.079 27.526 1.00 96.12 323 LEU A C 1
ATOM 2533 O O . LEU A 1 323 ? -17.375 -12.056 28.722 1.00 96.12 323 LEU A O 1
ATOM 2537 N N . ASP A 1 324 ? -15.921 -12.622 27.094 1.00 97.00 324 ASP A N 1
ATOM 2538 C CA . ASP A 1 324 ? -14.908 -13.199 27.973 1.00 97.00 324 ASP A CA 1
ATOM 2539 C C . ASP A 1 324 ? -14.177 -12.124 28.780 1.00 97.00 324 ASP A C 1
ATOM 2541 O O . ASP A 1 324 ? -14.338 -10.931 28.532 1.00 97.00 324 ASP A O 1
ATOM 2545 N N . ASP A 1 325 ? -13.378 -12.536 29.767 1.00 97.12 325 ASP A N 1
ATOM 2546 C CA . ASP A 1 325 ? -12.651 -11.606 30.648 1.00 97.12 325 ASP A CA 1
ATOM 2547 C C . ASP A 1 325 ? -11.737 -10.661 29.865 1.00 97.12 325 ASP A C 1
ATOM 2549 O O . ASP A 1 325 ? -11.608 -9.492 30.222 1.00 97.12 325 ASP A O 1
ATOM 2553 N N . ASN A 1 326 ? -11.175 -11.140 28.753 1.00 98.00 326 ASN A N 1
ATOM 2554 C CA . ASN A 1 326 ? -10.490 -10.314 27.772 1.00 98.00 326 ASN A CA 1
ATOM 2555 C C . ASN A 1 326 ? -10.896 -10.709 26.345 1.00 98.00 326 ASN A C 1
ATOM 2557 O O . ASN A 1 326 ? -10.718 -11.853 25.916 1.00 98.00 326 ASN A O 1
ATOM 2561 N N . THR A 1 327 ? -11.429 -9.740 25.605 1.00 98.31 327 THR A N 1
ATOM 2562 C CA . THR A 1 327 ? -11.756 -9.867 24.181 1.00 98.31 327 THR A CA 1
ATOM 2563 C C . THR A 1 327 ? -10.583 -9.371 23.346 1.00 98.31 327 THR A C 1
ATOM 2565 O O . THR A 1 327 ? -10.171 -8.223 23.495 1.00 98.31 327 THR A O 1
ATOM 2568 N N . LEU A 1 328 ? -10.039 -10.216 22.474 1.00 98.06 328 LEU A N 1
ATOM 2569 C CA . LEU A 1 328 ? -8.923 -9.881 21.593 1.00 98.06 328 LEU A CA 1
ATOM 2570 C C . LEU A 1 328 ? -9.426 -9.544 20.191 1.00 98.06 328 LEU A C 1
ATOM 2572 O O . LEU A 1 328 ? -10.193 -10.303 19.602 1.00 98.06 328 LEU A O 1
ATOM 2576 N N . ILE A 1 329 ? -8.956 -8.418 19.653 1.00 98.25 329 ILE A N 1
ATOM 2577 C CA . ILE A 1 329 ? -9.191 -8.007 18.268 1.00 98.25 329 ILE A CA 1
ATOM 2578 C C . ILE A 1 329 ? -7.848 -7.751 17.589 1.00 98.25 329 ILE A C 1
ATOM 2580 O O . ILE A 1 329 ? -7.018 -6.982 18.079 1.00 98.25 329 ILE A O 1
ATOM 2584 N N . TYR A 1 330 ? -7.653 -8.365 16.432 1.00 96.81 330 TYR A N 1
ATOM 2585 C CA . TYR A 1 330 ? -6.457 -8.258 15.613 1.00 96.81 330 TYR A CA 1
ATOM 2586 C C . TYR A 1 330 ? -6.724 -7.412 14.371 1.00 96.81 330 TYR A C 1
ATOM 2588 O O . TYR A 1 330 ? -7.823 -7.417 13.818 1.00 96.81 330 TYR A O 1
ATOM 2596 N N . GLY A 1 331 ? -5.699 -6.698 13.910 1.00 94.31 331 GLY A N 1
ATOM 2597 C CA . GLY A 1 331 ? -5.759 -5.975 12.647 1.00 94.31 331 GLY A CA 1
ATOM 2598 C C . GLY A 1 331 ? -4.386 -5.521 12.169 1.00 94.31 331 GLY A C 1
ATOM 2599 O O . GLY A 1 331 ? -3.483 -5.214 12.958 1.00 94.31 331 GLY A O 1
ATOM 2600 N N . HIS A 1 332 ? -4.224 -5.469 10.849 1.00 92.75 332 HIS A N 1
ATOM 2601 C CA . HIS A 1 332 ? -2.980 -5.027 10.227 1.00 92.75 332 HIS A CA 1
ATOM 2602 C C . HIS A 1 332 ? -2.691 -3.546 10.480 1.00 92.75 332 HIS A C 1
ATOM 2604 O O . HIS A 1 332 ? -3.592 -2.719 10.633 1.00 92.75 332 HIS A O 1
ATOM 2610 N N . ASN A 1 333 ? -1.401 -3.217 10.477 1.00 89.88 333 ASN A N 1
ATOM 2611 C CA . ASN A 1 333 ? -0.905 -1.847 10.477 1.00 89.88 333 ASN A CA 1
ATOM 2612 C C . ASN A 1 333 ? -0.505 -1.482 9.043 1.00 89.88 333 ASN A C 1
ATOM 2614 O O . ASN A 1 333 ? 0.592 -1.831 8.607 1.00 89.88 333 ASN A O 1
ATOM 2618 N N . TRP A 1 334 ? -1.386 -0.826 8.285 1.00 85.06 334 TRP A N 1
ATOM 2619 C CA . TRP A 1 334 ? -1.043 -0.435 6.916 1.00 85.06 334 TRP A CA 1
ATOM 2620 C C . TRP A 1 334 ? -0.112 0.780 6.930 1.00 85.06 334 TRP A C 1
ATOM 2622 O O . TRP A 1 334 ? -0.398 1.782 7.584 1.00 85.06 334 TRP A O 1
ATOM 2632 N N . GLU A 1 335 ? 0.958 0.753 6.128 1.00 80.00 335 GLU A N 1
ATOM 2633 C CA . GLU A 1 335 ? 1.851 1.913 5.944 1.00 80.00 335 GLU A CA 1
ATOM 2634 C C . GLU A 1 335 ? 1.122 3.147 5.377 1.00 80.00 335 GLU A C 1
ATOM 2636 O O . GLU A 1 335 ? 1.591 4.272 5.535 1.00 80.00 335 GLU A O 1
ATOM 2641 N N . SER A 1 336 ? -0.046 2.957 4.747 1.00 81.06 336 SER A N 1
ATOM 2642 C CA . SER A 1 336 ? -0.921 4.046 4.293 1.00 81.06 336 SER A CA 1
ATOM 2643 C C . SER A 1 336 ? -1.572 4.834 5.437 1.00 81.06 336 SER A C 1
ATOM 2645 O O . SER A 1 336 ? -2.184 5.872 5.182 1.00 81.06 336 SER A O 1
ATOM 2647 N N . GLY A 1 337 ? -1.472 4.349 6.678 1.00 84.19 337 GLY A N 1
ATOM 2648 C CA . GLY A 1 337 ? -2.143 4.911 7.845 1.00 84.19 337 GLY A CA 1
ATOM 2649 C C . GLY A 1 337 ? -3.552 4.362 8.084 1.00 84.19 337 GLY A C 1
ATOM 2650 O O . GLY A 1 337 ? -4.240 4.855 8.971 1.00 84.19 337 GLY A O 1
ATOM 2651 N N . GLN A 1 338 ? -4.009 3.382 7.297 1.00 87.56 338 GLN A N 1
ATOM 2652 C CA . GLN A 1 338 ? -5.324 2.739 7.432 1.00 87.56 338 GLN A CA 1
ATOM 2653 C C . GLN A 1 338 ? -5.320 1.588 8.453 1.00 87.56 338 GLN A C 1
ATOM 2655 O O . GLN A 1 338 ? -4.286 1.242 9.029 1.00 87.56 338 GLN A O 1
ATOM 2660 N N . MET A 1 339 ? -6.494 0.986 8.666 1.00 89.62 339 MET A N 1
ATOM 2661 C CA . MET A 1 339 ? -6.701 -0.120 9.604 1.00 89.62 339 MET A CA 1
ATOM 2662 C C . MET A 1 339 ? -6.313 0.269 11.032 1.00 89.62 339 MET A C 1
ATOM 2664 O O . MET A 1 339 ? -6.770 1.295 11.529 1.00 89.62 339 MET A O 1
ATOM 2668 N N . PHE A 1 340 ? -5.491 -0.530 11.712 1.00 94.69 340 PHE A N 1
ATOM 2669 C CA . PHE A 1 340 ? -5.147 -0.309 13.116 1.00 94.69 340 PHE A CA 1
ATOM 2670 C C . PHE A 1 340 ? -3.901 0.567 13.299 1.00 94.69 340 PHE A C 1
ATOM 2672 O O . PHE A 1 340 ? -3.415 0.714 14.417 1.00 94.69 340 PHE A O 1
ATOM 2679 N N . HIS A 1 341 ? -3.403 1.217 12.238 1.00 92.75 341 HIS A N 1
ATOM 2680 C CA . HIS A 1 341 ? -2.274 2.152 12.333 1.00 92.75 341 HIS A CA 1
ATOM 2681 C C . HIS A 1 341 ? -2.499 3.244 13.392 1.00 92.75 341 HIS A C 1
ATOM 2683 O O . HIS A 1 341 ? -1.573 3.627 14.105 1.00 92.75 341 HIS A O 1
ATOM 2689 N N . SER A 1 342 ? -3.744 3.706 13.536 1.00 92.75 342 SER A N 1
ATOM 2690 C CA . SER A 1 342 ? -4.136 4.740 14.501 1.00 92.75 342 SER A CA 1
ATOM 2691 C C . SER A 1 342 ? -3.896 4.357 15.967 1.00 92.75 342 SER A C 1
ATOM 2693 O O . SER A 1 342 ? -3.822 5.247 16.809 1.00 92.75 342 SER A O 1
ATOM 2695 N N . LEU A 1 343 ? -3.691 3.073 16.287 1.00 94.31 343 LEU A N 1
ATOM 2696 C CA . LEU A 1 343 ? -3.293 2.654 17.635 1.00 94.31 343 LEU A CA 1
ATOM 2697 C C . LEU A 1 343 ? -1.933 3.234 18.053 1.00 94.31 343 LEU A C 1
ATOM 2699 O O . LEU A 1 343 ? -1.736 3.513 19.233 1.00 94.31 343 LEU A O 1
ATOM 2703 N N . LEU A 1 344 ? -1.023 3.478 17.100 1.00 93.62 344 LEU A N 1
ATOM 2704 C CA . LEU A 1 344 ? 0.282 4.097 17.373 1.00 93.62 344 LEU A CA 1
ATOM 2705 C C . LEU A 1 344 ? 0.155 5.539 17.888 1.00 93.62 344 LEU A C 1
ATOM 2707 O O . LEU A 1 344 ? 1.053 6.037 18.559 1.00 93.62 344 LEU A O 1
ATOM 2711 N N . LEU A 1 345 ? -0.964 6.219 17.620 1.00 94.94 345 LEU A N 1
ATOM 2712 C CA . LEU A 1 345 ? -1.193 7.580 18.112 1.00 94.94 345 LEU A CA 1
ATOM 2713 C C . LEU A 1 345 ? -1.319 7.622 19.643 1.00 94.94 345 LEU A C 1
ATOM 2715 O O . LEU A 1 345 ? -0.966 8.630 20.247 1.00 94.94 345 LEU A O 1
ATOM 2719 N N . TYR A 1 346 ? -1.742 6.523 20.280 1.00 96.38 346 TYR A N 1
ATOM 2720 C CA . TYR A 1 346 ? -1.809 6.404 21.742 1.00 96.38 346 TYR A CA 1
ATOM 2721 C C . TYR A 1 346 ? -0.432 6.329 22.427 1.00 96.38 346 TYR A C 1
ATOM 2723 O O . TYR A 1 346 ? -0.372 6.336 23.656 1.00 96.38 346 TYR A O 1
ATOM 2731 N N . GLU A 1 347 ? 0.676 6.285 21.676 1.00 94.38 347 GLU A N 1
ATOM 2732 C CA . GLU A 1 347 ? 2.010 6.536 22.242 1.00 94.38 347 GLU A CA 1
ATOM 2733 C C . GLU A 1 347 ? 2.133 7.963 22.804 1.00 94.38 347 GLU A C 1
ATOM 2735 O O . GLU A 1 347 ? 2.896 8.195 23.746 1.00 94.38 347 GLU A O 1
ATOM 2740 N N . ASP A 1 348 ? 1.372 8.912 22.248 1.00 96.00 348 ASP A N 1
ATOM 2741 C CA . ASP A 1 348 ? 1.259 10.275 22.751 1.00 96.00 348 ASP A CA 1
ATOM 2742 C C . ASP A 1 348 ? 0.103 10.383 23.756 1.00 96.00 348 ASP A C 1
ATOM 2744 O O . ASP A 1 348 ? -1.074 10.196 23.430 1.00 96.00 348 ASP A O 1
ATOM 2748 N N . VAL A 1 349 ? 0.435 10.741 24.997 1.00 96.75 349 VAL A N 1
ATOM 2749 C CA . VAL A 1 349 ? -0.558 10.946 26.057 1.00 96.75 349 VAL A CA 1
ATOM 2750 C C . VAL A 1 349 ? -1.571 12.037 25.695 1.00 96.75 349 VAL A C 1
ATOM 2752 O O . VAL A 1 349 ? -2.728 11.940 26.090 1.00 96.75 349 VAL A O 1
ATOM 2755 N N . GLU A 1 350 ? -1.196 13.052 24.914 1.00 97.31 350 GLU A N 1
ATOM 2756 C CA . GLU A 1 350 ? -2.133 14.109 24.518 1.00 97.31 350 GLU A CA 1
ATOM 2757 C C . GLU A 1 350 ? -3.198 13.594 23.543 1.00 97.31 350 GLU A C 1
ATOM 2759 O O . GLU A 1 350 ? -4.349 14.037 23.592 1.00 97.31 350 GLU A O 1
ATOM 2764 N N . PHE A 1 351 ? -2.859 12.605 22.711 1.00 97.25 351 PHE A N 1
ATOM 2765 C CA . PHE A 1 351 ? -3.841 11.916 21.880 1.00 97.25 351 PHE A CA 1
ATOM 2766 C C . PHE A 1 351 ? -4.788 11.058 22.730 1.00 97.25 351 PHE A C 1
ATOM 2768 O O . PHE A 1 351 ? -6.002 11.093 22.512 1.00 97.25 351 PHE A O 1
ATOM 2775 N N . TYR A 1 352 ? -4.263 10.350 23.739 1.00 97.69 352 TYR A N 1
ATOM 2776 C CA . TYR A 1 352 ? -5.091 9.633 24.716 1.00 97.69 352 TYR A CA 1
ATOM 2777 C C . TYR A 1 352 ? -6.092 10.574 25.401 1.00 97.69 352 TYR A C 1
ATOM 2779 O O . TYR A 1 352 ? -7.277 10.258 25.463 1.00 97.69 352 TYR A O 1
ATOM 2787 N N . LYS A 1 353 ? -5.654 11.754 25.865 1.00 97.19 353 LYS A N 1
ATOM 2788 C CA . LYS A 1 353 ? -6.534 12.723 26.546 1.00 97.19 353 LYS A CA 1
ATOM 2789 C C . LYS A 1 353 ? -7.693 13.198 25.665 1.00 97.19 353 LYS A C 1
ATOM 2791 O O . LYS A 1 353 ? -8.758 13.519 26.181 1.00 97.19 353 LYS A O 1
ATOM 2796 N N . GLN A 1 354 ? -7.500 13.236 24.347 1.00 97.00 354 GLN A N 1
ATOM 2797 C CA . GLN A 1 354 ? -8.553 13.574 23.385 1.00 97.00 354 GLN A CA 1
ATOM 2798 C C . GLN A 1 354 ? -9.487 12.392 23.088 1.00 97.00 354 GLN A C 1
ATOM 2800 O O . GLN A 1 354 ? -10.631 12.611 22.692 1.00 97.00 354 GLN A O 1
ATOM 2805 N N . ASN A 1 355 ? -9.015 11.155 23.282 1.00 97.38 355 ASN A N 1
ATOM 2806 C CA . ASN A 1 355 ? -9.714 9.919 22.922 1.00 97.38 355 ASN A CA 1
ATOM 2807 C C . ASN A 1 355 ? -9.649 8.854 24.042 1.00 97.38 355 ASN A C 1
ATOM 2809 O O . ASN A 1 355 ? -9.205 7.729 23.792 1.00 97.38 355 ASN A O 1
ATOM 2813 N N . PRO A 1 356 ? -10.079 9.158 25.284 1.00 97.75 356 PRO A N 1
ATOM 2814 C CA . PRO A 1 356 ? -9.960 8.226 26.410 1.00 97.75 356 PRO A CA 1
ATOM 2815 C C . PRO A 1 356 ? -11.021 7.113 26.389 1.00 97.75 356 PRO A C 1
ATOM 2817 O O . PRO A 1 356 ? -10.941 6.162 27.166 1.00 97.75 356 PRO A O 1
ATOM 2820 N N . VAL A 1 357 ? -12.028 7.233 25.519 1.00 98.25 357 VAL A N 1
ATOM 2821 C CA . VAL A 1 357 ? -13.150 6.301 25.383 1.00 98.25 357 VAL A CA 1
ATOM 2822 C C . VAL A 1 357 ? -13.277 5.883 23.927 1.00 98.25 357 VAL A C 1
ATOM 2824 O O . VAL A 1 357 ? -13.258 6.728 23.031 1.00 98.25 357 VAL A O 1
ATOM 2827 N N . ILE A 1 358 ? -13.454 4.586 23.708 1.00 98.31 358 ILE A N 1
ATOM 2828 C CA . ILE A 1 358 ? -13.699 3.982 22.398 1.00 98.31 358 ILE A CA 1
ATOM 2829 C C . ILE A 1 358 ? -15.007 3.190 22.429 1.00 98.31 358 ILE A C 1
ATOM 2831 O O . ILE A 1 358 ? -15.553 2.900 23.499 1.00 98.31 358 ILE A O 1
ATOM 2835 N N . THR A 1 359 ? -15.515 2.825 21.259 1.00 98.38 359 THR A N 1
ATOM 2836 C CA . THR A 1 359 ? -16.695 1.965 21.126 1.00 98.38 359 THR A CA 1
ATOM 2837 C C . THR A 1 359 ? -16.307 0.670 20.444 1.00 98.38 359 THR A C 1
ATOM 2839 O O . THR A 1 359 ? -15.634 0.684 19.413 1.00 98.38 359 THR A O 1
ATOM 2842 N N . PHE A 1 360 ? -16.752 -0.442 21.010 1.00 98.50 360 PHE A N 1
ATOM 2843 C CA . PHE A 1 360 ? -16.742 -1.727 20.337 1.00 98.50 360 PHE A CA 1
ATOM 2844 C C . PHE A 1 360 ? -18.071 -2.391 20.636 1.00 98.50 360 PHE A C 1
ATOM 2846 O O . PHE A 1 360 ? -18.304 -2.835 21.762 1.00 98.50 360 PHE A O 1
ATOM 2853 N N . ASP A 1 361 ? -18.923 -2.400 19.625 1.00 98.38 361 ASP A N 1
ATOM 2854 C CA . ASP A 1 361 ? -20.230 -3.023 19.688 1.00 98.38 361 ASP A CA 1
ATOM 2855 C C . ASP A 1 361 ? -20.087 -4.426 19.128 1.00 98.38 361 ASP A C 1
ATOM 2857 O O . ASP A 1 361 ? -19.606 -4.587 18.005 1.00 98.38 361 ASP A O 1
ATOM 2861 N N . THR A 1 362 ? -20.513 -5.439 19.872 1.00 98.44 362 THR A N 1
ATOM 2862 C CA . THR A 1 362 ? -20.709 -6.746 19.246 1.00 98.44 362 THR A CA 1
ATOM 2863 C C . THR A 1 362 ? -22.003 -6.713 18.453 1.00 98.44 362 THR A C 1
ATOM 2865 O O . THR A 1 362 ? -22.839 -5.820 18.616 1.00 98.44 362 THR A O 1
ATOM 2868 N N . VAL A 1 363 ? -22.225 -7.730 17.629 1.00 98.25 363 VAL A N 1
ATOM 2869 C CA . VAL A 1 363 ? -23.530 -7.907 16.986 1.00 98.25 363 VAL A CA 1
ATOM 2870 C C . VAL A 1 363 ? -24.695 -8.012 17.977 1.00 98.25 363 VAL A C 1
ATOM 2872 O O . VAL A 1 363 ? -25.827 -7.838 17.550 1.00 98.25 363 VAL A O 1
ATOM 2875 N N . TYR A 1 364 ? -24.459 -8.234 19.276 1.00 98.12 364 TYR A N 1
ATOM 2876 C CA . TYR A 1 364 ? -25.502 -8.401 20.296 1.00 98.12 364 TYR A CA 1
ATOM 2877 C C . TYR A 1 364 ? -25.664 -7.207 21.248 1.00 98.12 364 TYR A C 1
ATOM 2879 O O . TYR A 1 364 ? -26.728 -7.050 21.846 1.00 98.12 364 TYR A O 1
ATOM 2887 N N . GLU A 1 365 ? -24.629 -6.385 21.436 1.00 96.88 365 GLU A N 1
ATOM 2888 C CA . GLU A 1 365 ? -24.624 -5.342 22.465 1.00 96.88 365 GLU A CA 1
ATOM 2889 C C . GLU A 1 365 ? -23.817 -4.113 22.031 1.00 96.88 365 GLU A C 1
ATOM 2891 O O . GLU A 1 365 ? -22.697 -4.230 21.533 1.00 96.88 365 GLU A O 1
ATOM 2896 N N . GLU A 1 366 ? -24.371 -2.922 22.275 1.00 97.50 366 GLU A N 1
ATOM 2897 C CA . GLU A 1 366 ? -23.631 -1.664 22.151 1.00 97.50 366 GLU A CA 1
ATOM 2898 C C . GLU A 1 366 ? -22.812 -1.415 23.414 1.00 97.50 366 GLU A C 1
ATOM 2900 O O . GLU A 1 366 ? -23.310 -1.579 24.530 1.00 97.50 366 GLU A O 1
ATOM 2905 N N . SER A 1 367 ? -21.543 -1.045 23.274 1.00 97.69 367 SER A N 1
ATOM 2906 C CA . SER A 1 367 ? -20.640 -0.958 24.421 1.00 97.69 367 SER A CA 1
ATOM 2907 C C . SER A 1 367 ? -19.585 0.131 24.271 1.00 97.69 367 SER A C 1
ATOM 2909 O O . SER A 1 367 ? -18.908 0.273 23.252 1.00 97.69 367 SER A O 1
ATOM 2911 N N . GLN A 1 368 ? -19.409 0.884 25.356 1.00 98.38 368 GLN A N 1
ATOM 2912 C CA . GLN A 1 368 ? -18.345 1.869 25.508 1.00 98.38 368 GLN A CA 1
ATOM 2913 C C . GLN A 1 368 ? -17.226 1.296 26.374 1.00 98.38 368 GLN A C 1
ATOM 2915 O O . GLN A 1 368 ? -17.476 0.552 27.327 1.00 98.38 368 GLN A O 1
ATOM 2920 N N . TRP A 1 369 ? -15.993 1.677 26.055 1.00 98.56 369 TRP A N 1
ATOM 2921 C CA . TRP A 1 369 ? -14.792 1.144 26.684 1.00 98.56 369 TRP A CA 1
ATOM 2922 C C . TRP A 1 369 ? -13.841 2.283 27.045 1.00 98.56 369 TRP A C 1
ATOM 2924 O O . TRP A 1 369 ? -13.487 3.095 26.191 1.00 98.56 369 TRP A O 1
ATOM 2934 N N . LYS A 1 370 ? -13.423 2.353 28.309 1.00 98.62 370 LYS A N 1
ATOM 2935 C CA . LYS A 1 370 ? -12.447 3.330 28.806 1.00 98.62 370 LYS A CA 1
ATOM 2936 C C . LYS A 1 370 ? -11.044 2.779 28.609 1.00 98.62 370 LYS A C 1
ATOM 2938 O O . LYS A 1 370 ? -10.737 1.702 29.112 1.00 98.62 370 LYS A O 1
ATOM 2943 N N . VAL A 1 371 ? -10.192 3.496 27.889 1.00 98.50 371 VAL A N 1
ATOM 2944 C CA . VAL A 1 371 ? -8.809 3.076 27.645 1.00 98.50 371 VAL A CA 1
ATOM 2945 C C . VAL A 1 371 ? -8.029 3.115 28.961 1.00 98.50 371 VAL A C 1
ATOM 2947 O O . VAL A 1 371 ? -7.969 4.151 29.623 1.00 98.50 371 VAL A O 1
ATOM 2950 N N . ILE A 1 372 ? -7.427 1.983 29.332 1.00 98.31 372 ILE A N 1
ATOM 2951 C CA . ILE A 1 372 ? -6.626 1.847 30.558 1.00 98.31 372 ILE A CA 1
ATOM 2952 C C . ILE A 1 372 ? -5.125 1.779 30.272 1.00 98.31 372 ILE A C 1
ATOM 2954 O O . ILE A 1 372 ? -4.317 2.131 31.127 1.00 98.31 372 ILE A O 1
ATOM 2958 N N . SER A 1 373 ? -4.739 1.334 29.075 1.00 98.00 373 SER A N 1
ATOM 2959 C CA . SER A 1 373 ? -3.338 1.185 28.687 1.00 98.00 373 SER A CA 1
ATOM 2960 C C . SER A 1 373 ? -3.185 1.178 27.170 1.00 98.00 373 SER A C 1
ATOM 2962 O O . SER A 1 373 ? -4.037 0.655 26.454 1.00 98.00 373 SER A O 1
ATOM 2964 N N . CYS A 1 374 ? -2.075 1.719 26.680 1.00 97.19 374 CYS A N 1
ATOM 2965 C CA . CYS A 1 374 ? -1.539 1.381 25.366 1.00 97.19 374 CYS A CA 1
ATOM 2966 C C . CYS A 1 374 ? -0.099 0.936 25.575 1.00 97.19 374 CYS A C 1
ATOM 2968 O O . CYS A 1 374 ? 0.685 1.690 26.146 1.00 97.19 374 CYS A O 1
ATOM 2970 N N . LEU A 1 375 ? 0.247 -0.282 25.171 1.00 93.75 375 LEU A N 1
ATOM 2971 C CA . LEU A 1 375 ? 1.532 -0.895 25.495 1.00 93.75 375 LEU A CA 1
ATOM 2972 C C . LEU A 1 375 ? 2.220 -1.477 24.268 1.00 93.75 375 LEU A C 1
ATOM 2974 O O . LEU A 1 375 ? 1.577 -1.884 23.302 1.00 93.75 375 LEU A O 1
ATOM 2978 N N . GLU A 1 376 ? 3.544 -1.576 24.353 1.00 90.56 376 GLU A N 1
ATOM 2979 C CA . GLU A 1 376 ? 4.359 -2.328 23.406 1.00 90.56 376 GLU A CA 1
ATOM 2980 C C . GLU A 1 376 ? 4.718 -3.692 24.008 1.00 90.56 376 GLU A C 1
ATOM 2982 O O . GLU A 1 376 ? 5.407 -3.772 25.028 1.00 90.56 376 GLU A O 1
ATOM 2987 N N . ALA A 1 377 ? 4.267 -4.769 23.372 1.00 87.94 377 ALA A N 1
ATOM 2988 C CA . ALA A 1 377 ? 4.525 -6.138 23.790 1.00 87.94 377 ALA A CA 1
ATOM 2989 C C . ALA A 1 377 ? 5.435 -6.870 22.801 1.00 87.94 377 ALA A C 1
ATOM 2991 O O . ALA A 1 377 ? 5.268 -6.817 21.581 1.00 87.94 377 ALA A O 1
ATOM 2992 N N . ASN A 1 378 ? 6.383 -7.612 23.360 1.00 84.69 378 ASN A N 1
ATOM 2993 C CA . ASN A 1 378 ? 7.250 -8.516 22.628 1.00 84.69 378 ASN A CA 1
ATOM 2994 C C . ASN A 1 378 ? 6.612 -9.910 22.498 1.00 84.69 378 ASN A C 1
ATOM 2996 O O . ASN A 1 378 ? 6.099 -10.446 23.480 1.00 84.69 378 ASN A O 1
ATOM 3000 N N . THR A 1 379 ? 6.705 -10.513 21.311 1.00 78.75 379 THR A N 1
ATOM 3001 C CA . THR A 1 379 ? 6.265 -11.890 21.036 1.00 78.75 379 THR A CA 1
ATOM 3002 C C . THR A 1 379 ? 7.421 -12.885 20.849 1.00 78.75 379 THR A C 1
ATOM 3004 O O . THR A 1 379 ? 7.175 -14.082 20.744 1.00 78.75 379 THR A O 1
ATOM 3007 N N . ASP A 1 380 ? 8.673 -12.422 20.794 1.00 79.00 380 ASP A N 1
ATOM 3008 C CA . ASP A 1 380 ? 9.876 -13.232 20.576 1.00 79.00 380 ASP A CA 1
ATOM 3009 C C . ASP A 1 380 ? 10.753 -13.283 21.839 1.00 79.00 380 ASP A C 1
ATOM 3011 O O . ASP A 1 380 ? 11.370 -12.298 22.240 1.00 79.00 380 ASP A O 1
ATOM 3015 N N . ALA A 1 381 ? 10.883 -14.462 22.448 1.00 80.06 381 ALA A N 1
ATOM 3016 C CA . ALA A 1 381 ? 11.703 -14.657 23.647 1.00 80.06 381 ALA A CA 1
ATOM 3017 C C . ALA A 1 381 ? 13.185 -14.279 23.463 1.00 80.06 381 ALA A C 1
ATOM 3019 O O . ALA A 1 381 ? 13.885 -14.044 24.448 1.00 80.06 381 ALA A O 1
ATOM 3020 N N . ASN A 1 382 ? 13.672 -14.180 22.222 1.00 76.31 382 ASN A N 1
ATOM 3021 C CA . ASN A 1 382 ? 15.030 -13.725 21.942 1.00 76.31 382 ASN A CA 1
ATOM 3022 C C . ASN A 1 382 ? 15.242 -12.227 22.185 1.00 76.31 382 ASN A C 1
ATOM 3024 O O . ASN A 1 382 ? 16.394 -11.810 22.238 1.00 76.31 382 ASN A O 1
ATOM 3028 N N . ILE A 1 383 ? 14.196 -11.403 22.299 1.00 69.62 383 ILE A N 1
ATOM 3029 C CA . ILE A 1 383 ? 14.333 -9.946 22.508 1.00 69.62 383 ILE A CA 1
ATOM 3030 C C . ILE A 1 383 ? 13.793 -9.481 23.873 1.00 69.62 383 ILE A C 1
ATOM 3032 O O . ILE A 1 383 ? 13.528 -8.300 24.088 1.00 69.62 383 ILE A O 1
ATOM 3036 N N . GLY A 1 384 ? 13.650 -10.412 24.820 1.00 72.38 384 GLY A N 1
ATOM 3037 C CA . GLY A 1 384 ? 13.293 -10.134 26.211 1.00 72.38 384 GLY A CA 1
ATOM 3038 C C . GLY A 1 384 ? 12.151 -11.002 26.726 1.00 72.38 384 GLY A C 1
ATOM 3039 O O . GLY A 1 384 ? 11.714 -11.946 26.069 1.00 72.38 384 GLY A O 1
ATOM 3040 N N . GLU A 1 385 ? 11.663 -10.670 27.920 1.00 77.75 385 GLU A N 1
ATOM 3041 C CA . GLU A 1 385 ? 10.502 -11.334 28.513 1.00 77.75 385 GLU A CA 1
ATOM 3042 C C . GLU A 1 385 ? 9.274 -11.193 27.604 1.00 77.75 385 GLU A C 1
ATOM 3044 O O . GLU A 1 385 ? 8.955 -10.107 27.109 1.00 77.75 385 GLU A O 1
ATOM 3049 N N . VAL A 1 386 ? 8.601 -12.318 27.364 1.00 85.75 386 VAL A N 1
ATOM 3050 C CA . VAL A 1 386 ? 7.403 -12.379 26.530 1.00 85.75 386 VAL A CA 1
ATOM 3051 C C . VAL A 1 386 ? 6.187 -12.181 27.415 1.00 85.75 386 VAL A C 1
ATOM 3053 O O . VAL A 1 386 ? 5.834 -13.055 28.207 1.00 85.75 386 VAL A O 1
ATOM 3056 N N . PHE A 1 387 ? 5.513 -11.048 27.241 1.00 88.75 387 PHE A N 1
ATOM 3057 C CA . PHE A 1 387 ? 4.204 -10.832 27.839 1.00 88.75 387 PHE A CA 1
ATOM 3058 C C . PHE A 1 387 ? 3.151 -11.545 26.985 1.00 88.75 387 PHE A C 1
ATOM 3060 O O . PHE A 1 387 ? 2.774 -11.068 25.919 1.00 88.75 387 PHE A O 1
ATOM 3067 N N . ASN A 1 388 ? 2.705 -12.720 27.431 1.00 89.56 388 ASN A N 1
ATOM 3068 C CA . ASN A 1 388 ? 1.822 -13.613 26.675 1.00 89.56 388 ASN A CA 1
ATOM 3069 C C . ASN A 1 388 ? 0.337 -13.191 26.750 1.00 89.56 388 ASN A C 1
ATOM 3071 O O . ASN A 1 388 ? -0.534 -13.981 27.120 1.00 89.56 388 ASN A O 1
ATOM 3075 N N . TYR A 1 389 ? 0.046 -11.927 26.430 1.00 90.94 389 TYR A N 1
ATOM 3076 C CA . TYR A 1 389 ? -1.304 -11.360 26.533 1.00 90.94 389 TYR A CA 1
ATOM 3077 C C . TYR A 1 389 ? -2.314 -12.054 25.613 1.00 90.94 389 TYR A C 1
ATOM 3079 O O . TYR A 1 389 ? -3.482 -12.168 25.969 1.00 90.94 389 TYR A O 1
ATOM 3087 N N . TRP A 1 390 ? -1.873 -12.579 24.464 1.00 90.25 390 TRP A N 1
ATOM 3088 C CA . TRP A 1 390 ? -2.752 -13.248 23.501 1.00 90.25 390 TRP A CA 1
ATOM 3089 C C . TRP A 1 390 ? -3.285 -14.598 23.994 1.00 90.25 390 TRP A C 1
ATOM 3091 O O . TRP A 1 390 ? -4.166 -15.172 23.366 1.00 90.25 390 TRP A O 1
ATOM 3101 N N . ASN A 1 391 ? -2.772 -15.139 25.102 1.00 92.75 391 ASN A N 1
ATOM 3102 C CA . ASN A 1 391 ? -3.326 -16.334 25.745 1.00 92.75 391 ASN A CA 1
ATOM 3103 C C . ASN A 1 391 ? -4.173 -16.022 26.983 1.00 92.75 391 ASN A C 1
ATOM 3105 O O . ASN A 1 391 ? -4.653 -16.943 27.647 1.00 92.75 391 ASN A O 1
ATOM 3109 N N . PHE A 1 392 ? -4.378 -14.743 27.290 1.00 95.19 392 PHE A N 1
ATOM 3110 C CA . PHE A 1 392 ? -5.253 -14.309 28.365 1.00 95.19 392 PHE A CA 1
ATOM 3111 C C . PHE A 1 392 ? -6.643 -13.997 27.793 1.00 95.19 392 PHE A C 1
ATOM 3113 O O . PHE A 1 392 ? -6.874 -12.893 27.314 1.00 95.19 392 PHE A O 1
ATOM 3120 N N . ILE A 1 393 ? -7.532 -14.999 27.795 1.00 95.31 393 ILE A N 1
ATOM 3121 C CA . ILE A 1 393 ? -8.925 -14.899 27.304 1.00 95.31 393 ILE A CA 1
ATOM 3122 C C . ILE A 1 393 ? -9.928 -15.004 28.463 1.00 95.31 393 ILE A C 1
ATOM 3124 O O . ILE A 1 393 ? -10.788 -14.146 28.630 1.00 95.31 393 ILE A O 1
ATOM 3128 N N . ARG A 1 394 ? -9.798 -16.064 29.273 1.00 95.19 394 ARG A N 1
ATOM 3129 C CA . ARG A 1 394 ? -10.655 -16.391 30.424 1.00 95.19 394 ARG A CA 1
ATOM 3130 C C . ARG A 1 394 ? -9.797 -16.738 31.636 1.00 95.19 394 ARG A C 1
ATOM 3132 O O . ARG A 1 394 ? -8.771 -17.413 31.486 1.00 95.19 394 ARG A O 1
ATOM 3139 N N . THR A 1 395 ? -10.239 -16.354 32.827 1.00 93.69 395 THR A N 1
ATOM 3140 C CA . THR A 1 395 ? -9.666 -16.806 34.096 1.00 93.69 395 THR A CA 1
ATOM 3141 C C . THR A 1 395 ? -10.724 -16.835 35.197 1.00 93.69 395 THR A C 1
ATOM 3143 O O . THR A 1 395 ? -11.499 -15.904 35.357 1.00 93.69 395 THR A O 1
ATOM 3146 N N . ASP A 1 396 ? -10.746 -17.907 35.983 1.00 91.81 396 ASP A N 1
ATOM 3147 C CA . ASP A 1 396 ? -11.539 -18.022 37.213 1.00 91.81 396 ASP A CA 1
ATOM 3148 C C . ASP A 1 396 ? -10.743 -17.623 38.468 1.00 91.81 396 ASP A C 1
ATOM 3150 O O . ASP A 1 396 ? -11.311 -17.509 39.552 1.00 91.81 396 ASP A O 1
ATOM 3154 N N . ASP A 1 397 ? -9.435 -17.402 38.314 1.00 95.00 397 ASP A N 1
ATOM 3155 C CA . ASP A 1 397 ? -8.511 -16.985 39.364 1.00 95.00 397 ASP A CA 1
ATOM 3156 C C . ASP A 1 397 ? -8.371 -15.446 39.405 1.00 95.00 397 ASP A C 1
ATOM 3158 O O . ASP A 1 397 ? -7.789 -14.864 38.474 1.00 95.00 397 ASP A O 1
ATOM 3162 N N . PRO A 1 398 ? -8.863 -14.773 40.468 1.00 94.19 398 PRO A N 1
ATOM 3163 C CA . PRO A 1 398 ? -8.732 -13.328 40.634 1.00 94.19 398 PRO A CA 1
ATOM 3164 C C . PRO A 1 398 ? -7.281 -12.854 40.750 1.00 94.19 398 PRO A C 1
ATOM 3166 O O . PRO A 1 398 ? -6.977 -11.760 40.279 1.00 94.19 398 PRO A O 1
ATOM 3169 N N . ASP A 1 399 ? -6.378 -13.659 41.320 1.00 96.44 399 ASP A N 1
ATOM 3170 C CA . ASP A 1 399 ? -4.964 -13.286 41.458 1.00 96.44 399 ASP A CA 1
ATOM 3171 C C . ASP A 1 399 ? -4.293 -13.251 40.079 1.00 96.44 399 ASP A C 1
ATOM 3173 O O . ASP A 1 399 ? -3.489 -12.365 39.777 1.00 96.44 399 ASP A O 1
ATOM 3177 N N . LYS A 1 400 ? -4.679 -14.176 39.194 1.00 95.62 400 LYS A N 1
ATOM 3178 C CA . LYS A 1 400 ? -4.212 -14.205 37.804 1.00 95.62 400 LYS A CA 1
ATOM 3179 C C . LYS A 1 400 ? -4.766 -13.034 36.982 1.00 95.62 400 LYS A C 1
ATOM 3181 O O . LYS A 1 400 ? -4.047 -12.505 36.133 1.00 95.62 400 LYS A O 1
ATOM 3186 N N . MET A 1 401 ? -6.010 -12.616 37.234 1.00 96.44 401 MET A N 1
ATOM 3187 C CA . MET A 1 401 ? -6.581 -11.407 36.628 1.00 96.44 401 MET A CA 1
ATOM 3188 C C . MET A 1 401 ? -5.874 -10.143 37.116 1.00 96.44 401 MET A C 1
ATOM 3190 O O . MET A 1 401 ? -5.495 -9.304 36.300 1.00 96.44 401 MET A O 1
ATOM 3194 N N . GLN A 1 402 ? -5.623 -10.036 38.423 1.00 97.06 402 GLN A N 1
ATOM 3195 C CA . GLN A 1 402 ? -4.888 -8.911 38.994 1.00 97.06 402 GLN A CA 1
ATOM 3196 C C . GLN A 1 402 ? -3.474 -8.820 38.413 1.00 97.06 402 GLN A C 1
ATOM 3198 O O . GLN A 1 402 ? -3.062 -7.748 37.984 1.00 97.06 402 GLN A O 1
ATOM 3203 N N . TRP A 1 403 ? -2.762 -9.948 38.312 1.00 95.75 403 TRP A N 1
ATOM 3204 C CA . TRP A 1 403 ? -1.451 -9.996 37.663 1.00 95.75 403 TRP A CA 1
ATOM 3205 C C . TRP A 1 403 ? -1.499 -9.474 36.220 1.00 95.75 403 TRP A C 1
ATOM 3207 O O . TRP A 1 403 ? -0.647 -8.682 35.827 1.00 95.75 403 TRP A O 1
ATOM 3217 N N . TYR A 1 404 ? -2.501 -9.876 35.430 1.00 96.19 404 TYR A N 1
ATOM 3218 C CA . TYR A 1 404 ? -2.636 -9.409 34.049 1.00 96.19 404 TYR A CA 1
ATOM 3219 C C . TYR A 1 404 ? -2.873 -7.895 33.974 1.00 96.19 404 TYR A C 1
ATOM 3221 O O . TYR A 1 404 ? -2.226 -7.211 33.180 1.00 96.19 404 TYR A O 1
ATOM 3229 N N . ILE A 1 405 ? -3.753 -7.368 34.830 1.00 97.19 405 ILE A N 1
ATOM 3230 C CA . ILE A 1 405 ? -4.012 -5.929 34.956 1.00 97.19 405 ILE A CA 1
ATOM 3231 C C . ILE A 1 405 ? -2.719 -5.181 35.304 1.00 97.19 405 ILE A C 1
ATOM 3233 O O . ILE A 1 405 ? -2.369 -4.215 34.624 1.00 97.19 405 ILE A O 1
ATOM 3237 N N . ASP A 1 406 ? -1.978 -5.646 36.311 1.00 96.25 406 ASP A N 1
ATOM 3238 C CA . ASP A 1 406 ? -0.728 -5.020 36.749 1.00 96.25 406 ASP A CA 1
ATOM 3239 C C . ASP A 1 406 ? 0.307 -4.993 35.614 1.00 96.25 406 ASP A C 1
ATOM 3241 O O . ASP A 1 406 ? 0.942 -3.965 35.365 1.00 96.25 406 ASP A O 1
ATOM 3245 N N . GLU A 1 407 ? 0.433 -6.092 34.864 1.00 94.88 407 GLU A N 1
ATOM 3246 C CA . GLU A 1 407 ? 1.348 -6.199 33.726 1.00 94.88 407 GLU A CA 1
ATOM 3247 C C . GLU A 1 407 ? 0.977 -5.257 32.571 1.00 94.88 407 GLU A C 1
ATOM 3249 O O . GLU A 1 407 ? 1.872 -4.670 31.947 1.00 94.88 407 GLU A O 1
ATOM 3254 N N . VAL A 1 408 ? -0.324 -5.095 32.298 1.00 96.12 408 VAL A N 1
ATOM 3255 C CA . VAL A 1 408 ? -0.868 -4.170 31.291 1.00 96.12 408 VAL A CA 1
ATOM 3256 C C . VAL A 1 408 ? -0.596 -2.716 31.677 1.00 96.12 408 VAL A C 1
ATOM 3258 O O . VAL A 1 408 ? -0.146 -1.928 30.839 1.00 96.12 408 VAL A O 1
ATOM 3261 N N . LEU A 1 409 ? -0.849 -2.348 32.935 1.00 96.44 409 LEU A N 1
ATOM 3262 C CA . LEU A 1 409 ? -0.659 -0.983 33.427 1.00 96.44 409 LEU A CA 1
ATOM 3263 C C . LEU A 1 409 ? 0.829 -0.620 33.518 1.00 96.44 409 LEU A C 1
ATOM 3265 O O . LEU A 1 409 ? 1.230 0.464 33.089 1.00 96.44 409 LEU A O 1
ATOM 3269 N N . ALA A 1 410 ? 1.672 -1.542 33.993 1.00 94.94 410 ALA A N 1
ATOM 3270 C CA . ALA A 1 410 ? 3.113 -1.328 34.111 1.00 94.94 410 ALA A CA 1
ATOM 3271 C C . ALA A 1 410 ? 3.807 -1.100 32.755 1.00 94.94 410 ALA A C 1
ATOM 3273 O O . ALA A 1 410 ? 4.836 -0.424 32.700 1.00 94.94 410 ALA A O 1
ATOM 3274 N N . ARG A 1 411 ? 3.259 -1.640 31.656 1.00 94.12 411 ARG A N 1
ATOM 3275 C CA . ARG A 1 411 ? 3.805 -1.511 30.288 1.00 94.12 411 ARG A CA 1
ATOM 3276 C C . ARG A 1 411 ? 3.229 -0.345 29.487 1.00 94.12 411 ARG A C 1
ATOM 3278 O O . ARG A 1 411 ? 3.721 -0.073 28.391 1.00 94.12 411 ARG A O 1
ATOM 3285 N N . SER A 1 412 ? 2.215 0.340 30.012 1.00 96.38 412 SER A N 1
ATOM 3286 C CA . SER A 1 412 ? 1.531 1.419 29.300 1.00 96.38 412 SER A CA 1
ATOM 3287 C C . SER A 1 412 ? 2.469 2.586 28.961 1.00 96.38 412 SER A C 1
ATOM 3289 O O . SER A 1 412 ? 3.331 2.952 29.764 1.00 96.38 412 SER A O 1
ATOM 3291 N N . PHE A 1 413 ? 2.277 3.224 27.804 1.00 96.69 413 PHE A N 1
ATOM 3292 C CA . PHE A 1 413 ? 2.936 4.474 27.413 1.00 96.69 413 PHE A CA 1
ATOM 3293 C C . PHE A 1 413 ? 2.553 5.656 28.313 1.00 96.69 413 PHE A C 1
ATOM 3295 O O . PHE A 1 413 ? 3.328 6.607 28.439 1.00 96.69 413 PHE A O 1
ATOM 3302 N N . PHE A 1 414 ? 1.399 5.581 28.974 1.00 97.44 414 PHE A N 1
ATOM 3303 C CA . PHE A 1 414 ? 0.869 6.605 29.871 1.00 97.44 414 PHE A CA 1
ATOM 3304 C C . PHE A 1 414 ? 0.209 5.987 31.108 1.00 97.44 414 PHE A C 1
ATOM 3306 O O . PHE A 1 414 ? -0.236 4.842 31.093 1.00 97.44 414 PHE A O 1
ATOM 3313 N N . THR A 1 415 ? 0.123 6.754 32.187 1.00 97.00 415 THR A N 1
ATOM 3314 C CA . THR A 1 415 ? -0.730 6.451 33.337 1.00 97.00 415 THR A CA 1
ATOM 3315 C C . THR A 1 415 ? -2.082 7.143 33.179 1.00 97.00 415 THR A C 1
ATOM 3317 O O . THR A 1 415 ? -2.188 8.178 32.518 1.00 97.00 415 THR A O 1
ATOM 3320 N N . THR A 1 416 ? -3.126 6.574 33.778 1.00 96.00 416 THR A N 1
ATOM 3321 C CA . THR A 1 416 ? -4.496 7.099 33.739 1.00 96.00 416 THR A CA 1
ATOM 3322 C C . THR A 1 416 ? -5.162 6.999 35.112 1.00 96.00 416 THR A C 1
ATOM 3324 O O . THR A 1 416 ? -4.689 6.282 35.991 1.00 96.00 416 THR A O 1
ATOM 3327 N N . THR A 1 417 ? -6.250 7.744 35.297 1.00 94.56 417 THR A N 1
ATOM 3328 C CA . THR A 1 417 ? -7.115 7.727 36.485 1.00 94.56 417 THR A CA 1
ATOM 3329 C C . THR A 1 417 ? -8.221 6.672 36.400 1.00 94.56 417 THR A C 1
ATOM 3331 O O . THR A 1 417 ? -8.933 6.469 37.382 1.00 94.56 417 THR A O 1
ATOM 3334 N N . VAL A 1 418 ? -8.387 6.016 35.244 1.00 97.00 418 VAL A N 1
ATOM 3335 C CA . VAL A 1 418 ? -9.401 4.972 35.050 1.00 97.00 418 VAL A CA 1
ATOM 3336 C C . VAL A 1 418 ? -9.083 3.786 35.957 1.00 97.00 418 VAL A C 1
ATOM 3338 O O . VAL A 1 418 ? -8.023 3.173 35.846 1.00 97.00 418 VAL A O 1
ATOM 3341 N N . ASP A 1 419 ? -10.019 3.457 36.842 1.00 95.56 419 ASP A N 1
ATOM 3342 C CA . ASP A 1 419 ? -9.938 2.277 37.692 1.00 95.56 419 ASP A CA 1
ATOM 3343 C C . ASP A 1 419 ? -10.275 1.004 36.906 1.00 95.56 419 ASP A C 1
ATOM 3345 O O . ASP A 1 419 ? -11.042 1.032 35.939 1.00 95.56 419 ASP A O 1
ATOM 3349 N N . VAL A 1 420 ? -9.718 -0.122 37.346 1.00 97.12 420 VAL A N 1
ATOM 3350 C CA . VAL A 1 420 ? -9.987 -1.453 36.800 1.00 97.12 420 VAL A CA 1
ATOM 3351 C C . VAL A 1 420 ? -9.901 -2.487 37.921 1.00 97.12 420 VAL A C 1
ATOM 3353 O O . VAL A 1 420 ? -8.962 -2.477 38.714 1.00 97.12 420 VAL A O 1
ATOM 3356 N N . ASN A 1 421 ? -10.905 -3.353 37.986 1.00 95.81 421 ASN A N 1
ATOM 3357 C CA . ASN A 1 421 ? -11.061 -4.417 38.968 1.00 95.81 421 ASN A CA 1
ATOM 3358 C C . ASN A 1 421 ? -11.003 -5.787 38.279 1.00 95.81 421 ASN A C 1
ATOM 3360 O O . ASN A 1 421 ? -11.109 -5.904 37.059 1.00 95.81 421 ASN A O 1
ATOM 3364 N N . THR A 1 422 ? -10.864 -6.846 39.073 1.00 96.19 422 THR A N 1
ATOM 3365 C CA . THR A 1 422 ? -10.734 -8.222 38.575 1.00 96.19 422 THR A CA 1
ATOM 3366 C C . THR A 1 422 ? -12.026 -8.819 38.008 1.00 96.19 422 THR A C 1
ATOM 3368 O O . THR A 1 422 ? -11.972 -9.853 37.353 1.00 96.19 422 THR A O 1
ATOM 3371 N N . ASP A 1 423 ? -13.179 -8.192 38.233 1.00 94.81 423 ASP A N 1
ATOM 3372 C CA . ASP A 1 423 ? -14.480 -8.589 37.682 1.00 94.81 423 ASP A CA 1
ATOM 3373 C C . ASP A 1 423 ? -14.873 -7.803 36.418 1.00 94.81 423 ASP A C 1
ATOM 3375 O O . ASP A 1 423 ? -15.902 -8.091 35.799 1.00 94.81 423 ASP A O 1
ATOM 3379 N N . ASP A 1 424 ? -14.059 -6.826 36.013 1.00 96.94 424 ASP A N 1
ATOM 3380 C CA . ASP A 1 424 ? -14.303 -6.047 34.807 1.00 96.94 424 ASP A CA 1
ATOM 3381 C C . ASP A 1 424 ? -13.958 -6.827 33.530 1.00 96.94 424 ASP A C 1
ATOM 3383 O O . ASP A 1 424 ? -13.053 -7.660 33.491 1.00 96.94 424 ASP A O 1
ATOM 3387 N N . LYS A 1 425 ? -14.656 -6.496 32.438 1.00 97.44 425 LYS A N 1
ATOM 3388 C CA . LYS A 1 425 ? -14.357 -7.024 31.102 1.00 97.44 425 LYS A CA 1
ATOM 3389 C C . LYS A 1 425 ? -13.356 -6.135 30.380 1.00 97.44 425 LYS A C 1
ATOM 3391 O O . LYS A 1 425 ? -13.529 -4.912 30.331 1.00 97.44 425 LYS A O 1
ATOM 3396 N N . LEU A 1 426 ? -12.339 -6.759 29.797 1.00 98.44 426 LEU A N 1
ATOM 3397 C CA . LEU A 1 426 ? -11.275 -6.100 29.053 1.00 98.44 426 LEU A CA 1
ATOM 3398 C C . LEU A 1 426 ? -11.428 -6.324 27.546 1.00 98.44 426 LEU A C 1
ATOM 3400 O O . LEU A 1 426 ? -11.939 -7.344 27.083 1.00 98.44 426 LEU A O 1
ATOM 3404 N N . LEU A 1 427 ? -10.971 -5.340 26.784 1.00 98.62 427 LEU A N 1
ATOM 3405 C CA . LEU A 1 427 ? -10.847 -5.367 25.336 1.00 98.62 427 LEU A CA 1
ATOM 3406 C C . LEU A 1 427 ? -9.398 -5.047 24.994 1.00 98.62 427 LEU A C 1
ATOM 3408 O O . LEU A 1 427 ? -8.908 -3.981 25.358 1.00 98.62 427 LEU A O 1
ATOM 3412 N N . THR A 1 428 ? -8.735 -5.947 24.281 1.00 98.31 428 THR A N 1
ATOM 3413 C CA . THR A 1 428 ? -7.359 -5.785 23.819 1.00 98.31 428 THR A CA 1
ATOM 3414 C C . THR A 1 428 ? -7.338 -5.759 22.296 1.00 98.31 428 THR A C 1
ATOM 3416 O O . THR A 1 428 ? -7.660 -6.745 21.638 1.00 98.31 428 THR A O 1
ATOM 3419 N N . ILE A 1 429 ? -6.932 -4.627 21.729 1.00 97.56 429 ILE A N 1
ATOM 3420 C CA . ILE A 1 429 ? -6.856 -4.408 20.284 1.00 97.56 429 ILE A CA 1
ATOM 3421 C C . ILE A 1 429 ? -5.384 -4.355 19.895 1.00 97.56 429 ILE A C 1
ATOM 3423 O O . ILE A 1 429 ? -4.630 -3.542 20.428 1.00 97.56 429 ILE A O 1
ATOM 3427 N N . GLN A 1 430 ? -4.968 -5.219 18.976 1.00 94.44 430 GLN A N 1
ATOM 3428 C CA . GLN A 1 430 ? -3.563 -5.441 18.658 1.00 94.44 430 GLN A CA 1
ATOM 3429 C C . GLN A 1 430 ? -3.227 -5.087 17.210 1.00 94.44 430 GLN A C 1
ATOM 3431 O O . GLN A 1 430 ? -3.906 -5.511 16.275 1.00 94.44 430 GLN A O 1
ATOM 3436 N N . THR A 1 431 ? -2.076 -4.434 17.020 1.00 93.12 431 THR A N 1
ATOM 3437 C CA . THR A 1 431 ? -1.434 -4.278 15.710 1.00 93.12 431 THR A CA 1
ATOM 3438 C C . THR A 1 431 ? 0.096 -4.405 15.770 1.00 93.12 431 THR A C 1
ATOM 3440 O O . THR A 1 431 ? 0.681 -4.598 16.837 1.00 93.12 431 THR A O 1
ATOM 3443 N N . CYS A 1 432 ? 0.777 -4.341 14.624 1.00 85.56 432 CYS A N 1
ATOM 3444 C CA . CYS A 1 432 ? 2.245 -4.320 14.551 1.00 85.56 432 CYS A CA 1
ATOM 3445 C C . CYS A 1 432 ? 2.806 -2.937 14.925 1.00 85.56 432 CYS A C 1
ATOM 3447 O O . CYS A 1 432 ? 2.284 -1.927 14.468 1.00 85.56 432 CYS A O 1
ATOM 3449 N N . ALA A 1 433 ? 3.912 -2.872 15.672 1.00 74.81 433 ALA A N 1
ATOM 3450 C CA . ALA A 1 433 ? 4.553 -1.611 16.074 1.00 74.81 433 ALA A CA 1
ATOM 3451 C C . ALA A 1 433 ? 5.344 -0.895 14.952 1.00 74.81 433 ALA A C 1
ATOM 3453 O O . ALA A 1 433 ? 5.948 0.146 15.192 1.00 74.81 433 ALA A O 1
ATOM 3454 N N . ASN A 1 434 ? 5.385 -1.455 13.732 1.00 67.69 434 ASN A N 1
ATOM 3455 C CA . ASN A 1 434 ? 6.222 -0.994 12.610 1.00 67.69 434 ASN A CA 1
ATOM 3456 C C . ASN A 1 434 ? 7.704 -0.776 12.981 1.00 67.69 434 ASN A C 1
ATOM 3458 O O . ASN A 1 434 ? 8.378 0.099 12.433 1.00 67.69 434 ASN A O 1
ATOM 3462 N N . ASP A 1 435 ? 8.231 -1.582 13.906 1.00 64.75 435 ASP A N 1
ATOM 3463 C CA . ASP A 1 435 ? 9.626 -1.530 14.323 1.00 64.75 435 ASP A CA 1
ATOM 3464 C C . ASP A 1 435 ? 10.464 -2.674 13.725 1.00 64.75 435 ASP A C 1
ATOM 3466 O O . ASP A 1 435 ? 9.962 -3.606 13.096 1.00 64.75 435 ASP A O 1
ATOM 3470 N N . ARG A 1 436 ? 11.791 -2.598 13.892 1.00 57.31 436 ARG A N 1
ATOM 3471 C CA . ARG A 1 436 ? 12.720 -3.631 13.393 1.00 57.31 436 ARG A CA 1
ATOM 3472 C C . ARG A 1 436 ? 12.613 -4.965 14.142 1.00 57.31 436 ARG A C 1
ATOM 3474 O O . ARG A 1 436 ? 13.321 -5.901 13.777 1.00 57.31 436 ARG A O 1
ATOM 3481 N N . TYR A 1 437 ? 11.804 -5.033 15.195 1.00 62.66 437 TYR A N 1
ATOM 3482 C CA . TYR A 1 437 ? 11.806 -6.107 16.179 1.00 62.66 437 TYR A CA 1
ATOM 3483 C C . TYR A 1 437 ? 10.485 -6.882 16.214 1.00 62.66 437 TYR A C 1
ATOM 3485 O O . TYR A 1 437 ? 10.322 -7.754 17.062 1.00 62.66 437 TYR A O 1
ATOM 3493 N N . ASN A 1 438 ? 9.574 -6.619 15.267 1.00 73.44 438 ASN A N 1
ATOM 3494 C CA . ASN A 1 438 ? 8.274 -7.285 15.151 1.00 73.44 438 ASN A CA 1
ATOM 3495 C C . ASN A 1 438 ? 7.435 -7.217 16.442 1.00 73.44 438 ASN A C 1
ATOM 3497 O O . ASN A 1 438 ? 6.611 -8.104 16.685 1.00 73.44 438 ASN A O 1
ATOM 3501 N N . THR A 1 439 ? 7.615 -6.180 17.266 1.00 86.75 439 THR A N 1
ATOM 3502 C CA . THR A 1 439 ? 6.794 -6.001 18.468 1.00 86.75 439 THR A CA 1
ATOM 3503 C C . THR A 1 439 ? 5.363 -5.616 18.093 1.00 86.75 439 THR A C 1
ATOM 3505 O O . THR A 1 439 ? 5.043 -5.262 16.948 1.00 86.75 439 THR A O 1
ATOM 3508 N N . LYS A 1 440 ? 4.457 -5.748 19.060 1.00 91.12 440 LYS A N 1
ATOM 3509 C CA . LYS A 1 440 ? 3.030 -5.478 18.900 1.00 91.12 440 LYS A CA 1
ATOM 3510 C C . LYS A 1 440 ? 2.624 -4.305 19.771 1.00 91.12 440 LYS A C 1
ATOM 3512 O O . LYS A 1 440 ? 3.005 -4.251 20.936 1.00 91.12 440 LYS A O 1
ATOM 3517 N N . VAL A 1 441 ? 1.822 -3.405 19.219 1.00 93.94 441 VAL A N 1
ATOM 3518 C CA . VAL A 1 441 ? 1.151 -2.366 20.001 1.00 93.94 441 VAL A CA 1
ATOM 3519 C C . VAL A 1 441 ? -0.240 -2.864 20.347 1.00 93.94 441 VAL A C 1
ATOM 3521 O O . VAL A 1 441 ? -0.971 -3.322 19.468 1.00 93.94 441 VAL A O 1
ATOM 3524 N N . CYS A 1 442 ? -0.566 -2.816 21.635 1.00 95.88 442 CYS A N 1
ATOM 3525 C CA . CYS A 1 442 ? -1.829 -3.293 22.180 1.00 95.88 442 CYS A CA 1
ATOM 3526 C C . CYS A 1 442 ? -2.515 -2.152 22.927 1.00 95.88 442 CYS A C 1
ATOM 3528 O O . CYS A 1 442 ? -1.969 -1.638 23.902 1.00 95.88 442 CYS A O 1
ATOM 3530 N N . LEU A 1 443 ? -3.714 -1.783 22.488 1.00 98.00 443 LEU A N 1
ATOM 3531 C CA . LEU A 1 443 ? -4.596 -0.880 23.214 1.00 98.00 443 LEU A CA 1
ATOM 3532 C C . LEU A 1 443 ? -5.525 -1.723 24.085 1.00 98.00 443 LEU A C 1
ATOM 3534 O O . LEU A 1 443 ? -6.263 -2.555 23.559 1.00 98.00 443 LEU A O 1
ATOM 3538 N N . VAL A 1 444 ? -5.479 -1.517 25.398 1.00 98.50 444 VAL A N 1
ATOM 3539 C CA . VAL A 1 444 ? -6.323 -2.225 26.362 1.00 98.50 444 VAL A CA 1
ATOM 3540 C C . VAL A 1 444 ? -7.327 -1.252 26.963 1.00 98.50 444 VAL A C 1
ATOM 3542 O O . VAL A 1 444 ? -6.963 -0.185 27.467 1.00 98.50 444 VAL A O 1
ATOM 3545 N N . ALA A 1 445 ? -8.601 -1.624 26.919 1.00 98.62 445 ALA A N 1
ATOM 3546 C CA . ALA A 1 445 ? -9.706 -0.839 27.442 1.00 98.62 445 ALA A CA 1
ATOM 3547 C C . ALA A 1 445 ? -10.611 -1.683 28.347 1.00 98.62 445 ALA A C 1
ATOM 3549 O O . ALA A 1 445 ? -10.761 -2.886 28.156 1.00 98.62 445 ALA A O 1
ATOM 3550 N N . ARG A 1 446 ? -11.231 -1.035 29.332 1.00 98.31 446 ARG A N 1
ATOM 3551 C CA . ARG A 1 446 ? -12.202 -1.619 30.257 1.00 98.31 446 ARG A CA 1
ATOM 3552 C C . ARG A 1 446 ? -13.618 -1.267 29.820 1.00 98.31 446 ARG A C 1
ATOM 3554 O O . ARG A 1 446 ? -13.900 -0.096 29.563 1.00 98.31 446 ARG A O 1
ATOM 3561 N N . LYS A 1 447 ? -14.530 -2.238 29.808 1.00 98.44 447 LYS A N 1
ATOM 3562 C CA . LYS A 1 447 ? -15.952 -1.987 29.537 1.00 98.44 447 LYS A CA 1
ATOM 3563 C C . LYS A 1 447 ? -16.545 -1.041 30.590 1.00 98.44 447 LYS A C 1
ATOM 3565 O O . LYS A 1 447 ? -16.306 -1.209 31.788 1.00 98.44 447 LYS A O 1
ATOM 3570 N N . VAL A 1 448 ? -17.326 -0.051 30.162 1.00 98.38 448 VAL A N 1
ATOM 3571 C CA . VAL A 1 448 ? -18.066 0.828 31.084 1.00 98.38 448 VAL A CA 1
ATOM 3572 C C . VAL A 1 448 ? -19.086 -0.010 31.860 1.00 98.38 448 VAL A C 1
ATOM 3574 O O . VAL A 1 448 ? -19.843 -0.781 31.267 1.00 98.38 448 VAL A O 1
ATOM 3577 N N . ARG A 1 449 ? -19.097 0.113 33.192 1.00 97.19 449 ARG A N 1
ATOM 3578 C CA . ARG A 1 449 ? -19.988 -0.677 34.052 1.00 97.19 449 ARG A CA 1
ATOM 3579 C C . ARG A 1 449 ? -21.440 -0.205 33.906 1.00 97.19 449 ARG A C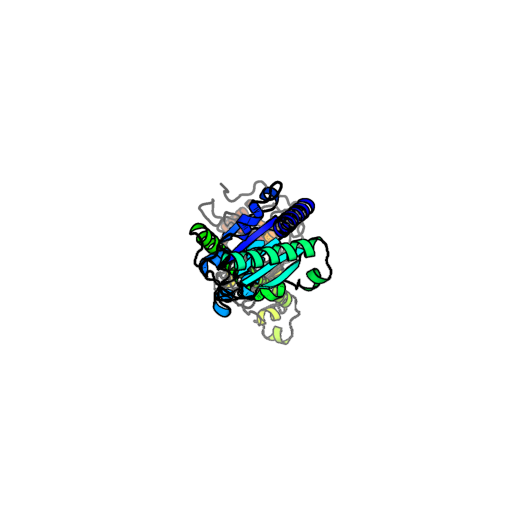 1
ATOM 3581 O O . ARG A 1 449 ? -21.683 0.973 33.631 1.00 97.19 449 ARG A O 1
ATOM 3588 N N . PRO A 1 450 ? -22.436 -1.073 34.153 1.00 94.81 450 PRO A N 1
ATOM 3589 C CA . PRO A 1 450 ? -23.837 -0.662 34.151 1.00 94.81 450 PRO A CA 1
ATOM 3590 C C . PRO A 1 450 ? -24.097 0.527 35.094 1.00 94.81 450 PRO A C 1
ATOM 3592 O O . PRO A 1 450 ? -23.839 0.450 36.293 1.00 94.81 450 PRO A O 1
ATOM 3595 N N . GLY A 1 451 ? -24.618 1.630 34.547 1.00 94.31 451 GLY A N 1
ATOM 3596 C CA . GLY A 1 451 ? -24.906 2.862 35.294 1.00 94.31 451 GLY A CA 1
ATOM 3597 C C . GLY A 1 451 ? -23.699 3.777 35.553 1.00 94.31 451 GLY A C 1
ATOM 3598 O O . GLY A 1 451 ? -23.868 4.834 36.160 1.00 94.31 451 GLY A O 1
ATOM 3599 N N . GLU A 1 452 ? -22.502 3.408 35.095 1.00 96.62 452 GLU A N 1
ATOM 3600 C CA . GLU A 1 452 ? -21.301 4.243 35.156 1.00 96.62 452 GLU A CA 1
ATOM 3601 C C . GLU A 1 452 ? -21.286 5.267 34.006 1.00 96.62 452 GLU A C 1
ATOM 3603 O O . GLU A 1 452 ? -21.658 4.954 32.876 1.00 96.62 452 GLU A O 1
ATOM 3608 N N . SER A 1 453 ? -20.833 6.498 34.272 1.00 96.00 453 SER A N 1
ATOM 3609 C CA . SER A 1 453 ? -20.571 7.472 33.202 1.00 96.00 453 SER A CA 1
ATOM 3610 C C . SER A 1 453 ? -19.387 7.022 32.348 1.00 96.00 453 SER A C 1
ATOM 3612 O O . SER A 1 453 ? -18.367 6.582 32.883 1.00 96.00 453 SER A O 1
ATOM 3614 N N . ALA A 1 454 ? -19.481 7.198 31.030 1.00 95.44 454 ALA A N 1
ATOM 3615 C CA . ALA A 1 454 ? -18.369 6.955 30.118 1.00 95.44 454 ALA A CA 1
ATOM 3616 C C . ALA A 1 454 ? -17.261 8.018 30.224 1.00 95.44 454 ALA A C 1
ATOM 3618 O O . ALA A 1 454 ? -16.147 7.757 29.788 1.00 95.44 454 ALA A O 1
ATOM 3619 N N . GLU A 1 455 ? -17.526 9.184 30.820 1.00 95.00 455 GLU A N 1
ATOM 3620 C CA . GLU A 1 455 ? -16.528 10.250 30.970 1.00 95.00 455 GLU A CA 1
ATOM 3621 C C . GLU A 1 455 ? -15.296 9.785 31.771 1.00 95.00 455 GLU A C 1
ATOM 3623 O O . GLU A 1 455 ? -15.392 8.987 32.712 1.00 95.00 455 GLU A O 1
ATOM 3628 N N . VAL A 1 456 ? -14.127 10.297 31.379 1.00 95.81 456 VAL A N 1
ATOM 3629 C CA . VAL A 1 456 ? -12.826 9.995 31.986 1.00 95.81 456 VAL A CA 1
ATOM 3630 C C . VAL A 1 456 ? -12.159 11.301 32.403 1.00 95.81 456 VAL A C 1
ATOM 3632 O O . VAL A 1 456 ? -12.077 12.235 31.606 1.00 95.81 456 VAL A O 1
ATOM 3635 N N . ASP A 1 457 ? -11.660 11.361 33.639 1.00 94.50 457 ASP A N 1
ATOM 3636 C CA . ASP A 1 457 ? -10.833 12.474 34.112 1.00 94.50 457 ASP A CA 1
ATOM 3637 C C . ASP A 1 457 ? -9.409 12.348 33.558 1.00 94.50 457 ASP A C 1
ATOM 3639 O O . ASP A 1 457 ? -8.564 11.614 34.077 1.00 94.50 457 ASP A O 1
ATOM 3643 N N . VAL A 1 458 ? -9.149 13.065 32.471 1.00 95.75 458 VAL A N 1
ATOM 3644 C CA . VAL A 1 458 ? -7.882 13.007 31.737 1.00 95.75 458 VAL A CA 1
ATOM 3645 C C . VAL A 1 458 ? -6.790 13.919 32.308 1.00 95.75 458 VAL A C 1
ATOM 3647 O O . VAL A 1 458 ? -5.638 13.809 31.888 1.00 95.75 458 VAL A O 1
ATOM 3650 N N . GLU A 1 459 ? -7.099 14.785 33.280 1.00 93.94 459 GLU A N 1
ATOM 3651 C CA . GLU A 1 459 ? -6.119 15.715 33.869 1.00 93.94 459 GLU A CA 1
ATOM 3652 C C . GLU A 1 459 ? -5.041 14.978 34.675 1.00 93.94 459 GLU A C 1
ATOM 3654 O O . GLU A 1 459 ? -3.884 15.399 34.720 1.00 93.94 459 GLU A O 1
ATOM 3659 N N . GLY A 1 460 ? -5.400 13.838 35.272 1.00 91.88 460 GLY A N 1
ATOM 3660 C CA . GLY A 1 460 ? -4.457 12.964 35.972 1.00 91.88 460 GLY A CA 1
ATOM 3661 C C . GLY A 1 460 ? -3.615 12.072 35.054 1.00 91.88 460 GLY A C 1
ATOM 3662 O O . GLY A 1 460 ? -2.740 11.363 35.551 1.00 91.88 460 GLY A O 1
ATOM 3663 N N . ALA A 1 461 ? -3.860 12.080 33.738 1.00 96.38 461 ALA A N 1
ATOM 3664 C CA . ALA A 1 461 ? -3.114 11.254 32.798 1.00 96.38 461 ALA A CA 1
ATOM 3665 C C . ALA A 1 461 ? -1.764 11.883 32.431 1.00 96.38 461 ALA A C 1
ATOM 3667 O O . ALA A 1 461 ? -1.675 13.056 32.051 1.00 96.38 461 ALA A O 1
ATOM 3668 N N . ALA A 1 462 ? -0.702 11.083 32.505 1.00 97.00 462 ALA A N 1
ATOM 3669 C CA . ALA A 1 462 ? 0.663 11.522 32.242 1.00 97.00 462 ALA A CA 1
ATOM 3670 C C . ALA A 1 462 ? 1.445 10.462 31.463 1.00 97.00 462 ALA A C 1
ATOM 3672 O O . ALA A 1 462 ? 1.158 9.272 31.550 1.00 97.00 462 ALA A O 1
ATOM 3673 N N . ALA A 1 463 ? 2.460 10.883 30.708 1.00 96.88 463 ALA A N 1
ATOM 3674 C CA . ALA A 1 463 ? 3.382 9.942 30.081 1.00 96.88 463 ALA A CA 1
ATOM 3675 C C . ALA A 1 463 ? 4.069 9.068 31.148 1.00 96.88 463 ALA A C 1
ATOM 3677 O O . ALA A 1 463 ? 4.421 9.559 32.221 1.00 96.88 463 ALA A O 1
ATOM 3678 N N . ASN A 1 464 ? 4.293 7.792 30.834 1.00 95.31 464 ASN A N 1
ATOM 3679 C CA . ASN A 1 464 ? 4.937 6.822 31.716 1.00 95.31 464 ASN A CA 1
ATOM 3680 C C . ASN A 1 464 ? 6.383 6.540 31.244 1.00 95.31 464 ASN A C 1
ATOM 3682 O O . ASN A 1 464 ? 6.621 5.642 30.419 1.00 95.31 464 ASN A O 1
ATOM 3686 N N . PRO A 1 465 ? 7.381 7.322 31.704 1.00 92.62 465 PRO A N 1
ATOM 3687 C CA . PRO A 1 465 ? 8.778 7.123 31.317 1.00 92.62 465 PRO A CA 1
ATOM 3688 C C . PRO A 1 465 ? 9.376 5.833 31.898 1.00 92.62 465 PRO A C 1
ATOM 3690 O O . PRO A 1 465 ? 10.245 5.234 31.250 1.00 92.62 465 PRO A O 1
ATOM 3693 N N . ASP A 1 466 ? 8.868 5.405 33.058 1.00 91.75 466 ASP A N 1
ATOM 3694 C CA . ASP A 1 466 ? 9.336 4.268 33.860 1.00 91.75 466 ASP A CA 1
ATOM 3695 C C . ASP A 1 466 ? 8.621 2.953 33.515 1.00 91.75 466 ASP A C 1
ATOM 3697 O O . ASP A 1 466 ? 8.763 1.955 34.221 1.00 91.75 466 ASP A O 1
ATOM 3701 N N . ARG A 1 467 ? 7.858 2.936 32.414 1.00 91.81 467 ARG A N 1
ATOM 3702 C CA . ARG A 1 467 ? 7.156 1.739 31.951 1.00 91.81 467 ARG A CA 1
ATOM 3703 C C . ARG A 1 467 ? 8.107 0.567 31.727 1.00 91.81 467 ARG A C 1
ATOM 3705 O O . ARG A 1 467 ? 9.242 0.741 31.268 1.00 91.81 467 ARG A O 1
ATOM 3712 N N . VAL A 1 468 ? 7.590 -0.638 31.933 1.00 88.69 468 VAL A N 1
ATOM 3713 C CA . VAL A 1 468 ? 8.246 -1.872 31.501 1.00 88.69 468 VAL A CA 1
ATOM 3714 C C . VAL A 1 468 ? 8.280 -1.874 29.972 1.00 88.69 468 VAL A C 1
ATOM 3716 O O . VAL A 1 468 ? 7.246 -1.823 29.311 1.00 88.69 468 VAL A O 1
ATOM 3719 N N . LYS A 1 469 ? 9.485 -1.884 29.401 1.00 83.69 469 LYS A N 1
ATOM 3720 C CA . LYS A 1 469 ? 9.705 -1.898 27.949 1.00 83.69 469 LYS A CA 1
ATOM 3721 C C . LYS A 1 469 ? 10.168 -3.286 27.520 1.00 83.69 469 LYS A C 1
ATOM 3723 O O . LYS A 1 469 ? 10.864 -3.946 28.297 1.00 83.69 469 LYS A O 1
ATOM 3728 N N . PRO A 1 470 ? 9.890 -3.700 26.272 1.00 77.25 470 PRO A N 1
ATOM 3729 C CA . PRO A 1 470 ? 10.674 -4.750 25.640 1.00 77.25 470 PRO A CA 1
ATOM 3730 C C . PRO A 1 470 ? 12.166 -4.438 25.796 1.00 77.25 470 PRO A C 1
ATOM 3732 O O . PRO A 1 470 ? 12.571 -3.274 25.678 1.00 77.25 470 PRO A O 1
ATOM 3735 N N . VAL A 1 471 ? 12.987 -5.453 26.068 1.00 67.94 471 VAL A N 1
ATOM 3736 C CA . VAL A 1 471 ? 14.440 -5.278 26.180 1.00 67.94 471 VAL A CA 1
ATOM 3737 C C . VAL A 1 471 ? 14.994 -5.044 24.774 1.00 67.94 471 VAL A C 1
ATOM 3739 O O . VAL A 1 471 ? 15.448 -5.952 24.087 1.00 67.94 471 VAL A O 1
ATOM 3742 N N . ARG A 1 472 ? 14.916 -3.794 24.316 1.00 63.72 472 ARG A N 1
ATOM 3743 C CA . ARG A 1 472 ? 15.590 -3.338 23.102 1.00 63.72 472 ARG A CA 1
ATOM 3744 C C . ARG A 1 472 ? 17.073 -3.206 23.456 1.00 63.72 472 ARG A C 1
ATOM 3746 O O . ARG A 1 472 ? 17.409 -2.373 24.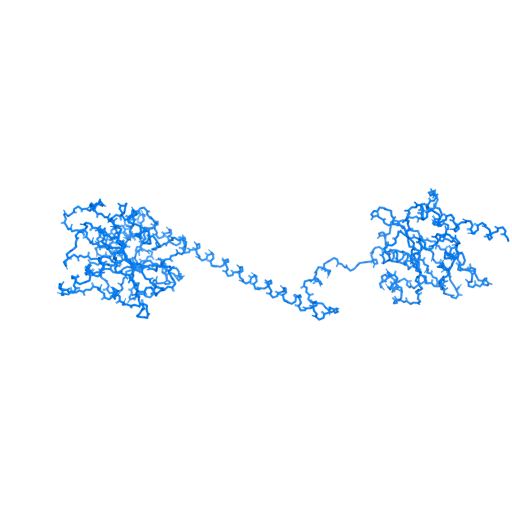293 1.00 63.72 472 ARG A O 1
ATOM 3753 N N . TYR A 1 473 ? 17.894 -4.092 22.890 1.00 50.78 473 TYR A N 1
ATOM 3754 C CA . TYR A 1 473 ? 19.330 -4.240 23.171 1.00 50.78 473 TYR A CA 1
ATOM 3755 C C . TYR A 1 473 ? 20.112 -2.931 23.303 1.00 50.78 473 TYR A C 1
ATOM 3757 O O . TYR A 1 473 ? 19.947 -2.052 22.422 1.00 50.78 473 TYR A O 1
#

pLDDT: mean 90.3, std 10.03, range [45.62, 98.62]